Protein AF-A0A377J3J5-F1 (afdb_monomer_lite)

Foldseek 3Di:
DPDFFWEWEWEFELFKIWIWIATNNDTDDIDMDGHDHQADPPPLHGPVVVVVVVVVVVVVVVLLVVLLLVLLVLLCVVQVHDSQQCDDDVPDDRVLPDADPVRHDDDLLVLLVVLLVAADHSSSLSSVLSVCLNVLFDDDQFFFDDPDPVVVLLVVLQVVVVVVCVVVVPQALSRVLCVPFNQAFDDDDPVDDDDDDRDGHDSDDDVPDNNSGHHNVRSLSSLVSSVVSNVVNVDDDDPVSSVVSSCSSSDDDHDDWCQVVFDAAQQDPPFGFFFCLAPLNVLLVLLQLLVVQVVVQCVVVVDDDFLVLSVVSSVVCLVVQWDWQVNVCVSVVDDLVGDTDDPQFDCVVPDVVSGRHISGHSPQSVLLCVLCPPLVVVDDSVVRSVLSVLLQGRRTLVVQLVVVVVVCVVVVSPDDSSSSNSSSNRHGHGGDNHGPVRSQQQVCQQSQPQWGQAPVDRTDGCADPVRGGGRDHRVVSCVRNVRDGPPQPPPDDLADDQCCSRCVPPPQVSVNVSVVVVRVVVRVCCVPVNDGPYYHYHYDPCSPDRPVRVVVVVVVVVVVVVLLVVQCVVCVVLVHDSDPLSSVQSVVCVVVVQADPPPRDGNDSPDDPPDDDDDDDPRHDDNDDDD

Sequence (627 aa):
MQTNIKIYSFDIGVASIGWAVIEDNALKDMGVRIFTKAENPKTGESLALPRRAARGVRRRLARRSGRLNTIKQLLCKEFKLELQDYLSSDGKLPKAYISSKAAPLPSPYQLRTKALDQKVDSSELARIVLHIAKHRGYGNKHAKESKDTESGKVKKAIEENRLILQSKGYRSVGEYLCKEYFQQARELDPTKQSAVSLEFKNVRNTTDNYEHCVSQDMLQDELALIFSKQRDYGFAISKEFEDSLIKKIFEQRPLKSFADKVGECQFIAGEKRAPKDSVSAIEFVALSRIINTLANLSKKSGEIYDKAMILTILRYVLEKGEMSYRALREMINLDEKIQFVDSRLDYSKGLKEAEKVKFVEFAHLKAFKKALGESFASLEREHIDKIASQIAVIKDVVELHKELESYSAKEQLHLTSDQIQALSNLNFSKHISLSFKALSQILPFMRGEREARSSDVGYCIGIDESGESQCLRYDESVEKSGLKATGKKASKGDILPPFEEFEPYLANPVVKRALAEYRKVLNALLKQYGRPHKIHIEYAREAKLNATERQKYEKEQRENYTANQNARKQCESLGLEPSSTNLLKLKLWEEQGEFCAYSGEKITPTHPPKRPHRLADRSYLPLLTQL

Structure (mmCIF, N/CA/C/O backbone):
data_AF-A0A377J3J5-F1
#
_entry.id   AF-A0A377J3J5-F1
#
loop_
_atom_site.group_PDB
_atom_site.id
_atom_site.type_symbol
_atom_site.label_atom_id
_atom_site.label_alt_id
_atom_site.label_comp_id
_atom_site.label_asym_id
_atom_site.label_entity_id
_atom_site.label_seq_id
_atom_site.pdbx_PDB_ins_code
_atom_site.Cartn_x
_atom_site.Cartn_y
_atom_site.Cartn_z
_atom_site.occupancy
_atom_site.B_iso_or_equiv
_atom_site.auth_seq_id
_atom_site.auth_comp_id
_atom_site.auth_asym_id
_atom_site.auth_atom_id
_atom_site.pdbx_PDB_model_num
ATOM 1 N N . MET A 1 1 ? 36.216 -35.887 -33.920 1.00 45.72 1 MET A N 1
ATOM 2 C CA . MET A 1 1 ? 34.953 -36.372 -33.325 1.00 45.72 1 MET A CA 1
ATOM 3 C C . MET A 1 1 ? 33.954 -35.230 -33.376 1.00 45.72 1 MET A C 1
ATOM 5 O O . MET A 1 1 ? 34.207 -34.213 -32.743 1.00 45.72 1 MET A O 1
ATOM 9 N N . GLN A 1 2 ? 32.889 -35.341 -34.175 1.00 51.47 2 GLN A N 1
ATOM 10 C CA . GLN A 1 2 ? 31.745 -34.433 -34.046 1.00 51.47 2 GLN A CA 1
ATOM 11 C C . GLN A 1 2 ? 31.151 -34.671 -32.657 1.00 51.47 2 GLN A C 1
ATOM 13 O O . GLN A 1 2 ? 30.801 -35.796 -32.315 1.00 51.47 2 GLN A O 1
ATOM 18 N N . THR A 1 3 ? 31.149 -33.645 -31.814 1.00 57.62 3 THR A N 1
ATOM 19 C CA . THR A 1 3 ? 30.456 -33.702 -30.532 1.00 57.62 3 THR A CA 1
ATOM 20 C C . THR A 1 3 ? 28.962 -33.710 -30.818 1.00 57.62 3 THR A C 1
ATOM 22 O O . THR A 1 3 ? 28.445 -32.763 -31.408 1.00 57.62 3 THR A O 1
ATOM 25 N N . ASN A 1 4 ? 28.278 -34.781 -30.420 1.00 79.06 4 ASN A N 1
ATOM 26 C CA . ASN A 1 4 ? 26.837 -34.894 -30.597 1.00 79.06 4 ASN A CA 1
ATOM 27 C C . ASN A 1 4 ? 26.125 -33.845 -29.732 1.00 79.06 4 ASN A C 1
ATOM 29 O O . ASN A 1 4 ? 26.057 -33.961 -28.504 1.00 79.06 4 ASN A O 1
ATOM 33 N N . ILE A 1 5 ? 25.653 -32.760 -30.355 1.00 89.50 5 ILE A N 1
ATOM 34 C CA . ILE A 1 5 ? 25.028 -31.642 -29.643 1.00 89.50 5 ILE A CA 1
ATOM 35 C C . ILE A 1 5 ? 23.590 -32.024 -29.301 1.00 89.50 5 ILE A C 1
ATOM 37 O O . ILE A 1 5 ? 22.756 -32.244 -30.176 1.00 89.50 5 ILE A O 1
ATOM 41 N N . LYS A 1 6 ? 23.296 -32.008 -28.001 1.00 93.88 6 LYS A N 1
ATOM 42 C CA . LYS A 1 6 ? 21.964 -32.236 -27.426 1.00 93.88 6 LYS A CA 1
ATOM 43 C C . LYS A 1 6 ? 21.332 -30.925 -26.971 1.00 93.88 6 LYS A C 1
ATOM 45 O O . LYS A 1 6 ? 21.921 -30.215 -26.151 1.00 93.88 6 LYS A O 1
ATOM 50 N N . ILE A 1 7 ? 20.142 -30.619 -27.471 1.00 96.00 7 ILE A N 1
ATOM 51 C CA . ILE A 1 7 ? 19.405 -29.380 -27.206 1.00 96.00 7 ILE A CA 1
ATOM 52 C C . ILE A 1 7 ? 18.013 -29.726 -26.687 1.00 96.00 7 ILE A C 1
ATOM 54 O O . ILE A 1 7 ? 17.291 -30.496 -27.318 1.00 96.00 7 ILE A O 1
ATOM 58 N N . TYR A 1 8 ? 17.618 -29.123 -25.566 1.00 97.00 8 TYR A N 1
ATOM 59 C CA . TYR A 1 8 ? 16.223 -29.132 -25.114 1.00 97.00 8 TYR A CA 1
ATOM 60 C C . TYR A 1 8 ? 15.588 -27.786 -25.432 1.00 97.00 8 TYR A C 1
ATOM 62 O O . TYR A 1 8 ? 16.119 -26.750 -25.041 1.00 97.00 8 TYR A O 1
ATOM 70 N N . SER A 1 9 ? 14.464 -27.794 -26.137 1.00 96.50 9 SER A N 1
ATOM 71 C CA . SER A 1 9 ? 13.710 -26.583 -26.468 1.00 96.50 9 SER A CA 1
ATOM 72 C C . SER A 1 9 ? 12.382 -26.587 -25.729 1.00 96.50 9 SER A C 1
ATOM 74 O O . SER A 1 9 ? 11.736 -27.630 -25.658 1.00 96.50 9 SER A O 1
ATOM 76 N N . PHE A 1 10 ? 11.980 -25.441 -25.186 1.00 96.94 10 PHE A N 1
ATOM 77 C CA . PHE A 1 10 ? 10.740 -25.278 -24.435 1.00 96.94 10 PHE A CA 1
ATOM 78 C C . PHE A 1 10 ? 9.968 -24.052 -24.914 1.00 96.94 10 PHE A C 1
ATOM 80 O O . PHE A 1 10 ? 10.541 -22.968 -24.975 1.00 96.94 10 PHE A O 1
ATOM 87 N N . ASP A 1 11 ? 8.671 -24.217 -25.158 1.00 94.88 11 ASP A N 1
ATOM 88 C CA . ASP A 1 11 ? 7.708 -23.125 -25.315 1.00 94.88 11 ASP A CA 1
ATOM 89 C C . ASP A 1 11 ? 6.813 -23.079 -24.073 1.00 94.88 11 ASP A C 1
ATOM 91 O O . ASP A 1 11 ? 6.008 -23.981 -23.836 1.00 94.88 11 ASP A O 1
ATOM 95 N N . ILE A 1 12 ? 7.008 -22.068 -23.226 1.00 92.69 12 ILE A N 1
ATOM 96 C CA . ILE A 1 12 ? 6.360 -21.955 -21.919 1.00 92.69 12 ILE A CA 1
ATOM 97 C C . ILE A 1 12 ? 5.211 -20.945 -21.997 1.00 92.69 12 ILE A C 1
ATOM 99 O O . ILE A 1 12 ? 5.410 -19.726 -21.965 1.00 92.69 12 ILE A O 1
ATOM 103 N N . GLY A 1 13 ? 3.989 -21.470 -22.005 1.00 88.50 13 GLY A N 1
ATOM 104 C CA . GLY A 1 13 ? 2.746 -20.714 -21.921 1.00 88.50 13 GLY A CA 1
ATOM 105 C C . GLY A 1 13 ? 2.169 -20.608 -20.503 1.00 88.50 13 GLY A C 1
ATOM 106 O O . GLY A 1 13 ? 2.698 -21.125 -19.517 1.00 88.50 13 GLY A O 1
ATOM 107 N N . VAL A 1 14 ? 1.011 -19.947 -20.393 1.00 84.81 14 VAL A N 1
ATOM 108 C CA . VAL A 1 14 ? 0.271 -19.786 -19.121 1.00 84.81 14 VAL A CA 1
ATOM 109 C C . VAL A 1 14 ? -0.435 -21.061 -18.637 1.00 84.81 14 VAL A C 1
ATOM 111 O O . VAL A 1 14 ? -0.816 -21.133 -17.466 1.00 84.81 14 VAL A O 1
ATOM 114 N N . ALA A 1 15 ? -0.652 -22.028 -19.533 1.00 89.56 15 ALA A N 1
ATOM 115 C CA . ALA A 1 15 ? -1.396 -23.271 -19.285 1.00 89.56 15 ALA A CA 1
ATOM 116 C C . ALA A 1 15 ? -0.825 -24.495 -20.035 1.00 89.56 15 ALA A C 1
ATOM 118 O O . ALA A 1 15 ? -1.369 -25.596 -19.939 1.00 89.56 15 ALA A O 1
ATOM 119 N N . SER A 1 16 ? 0.261 -24.318 -20.783 1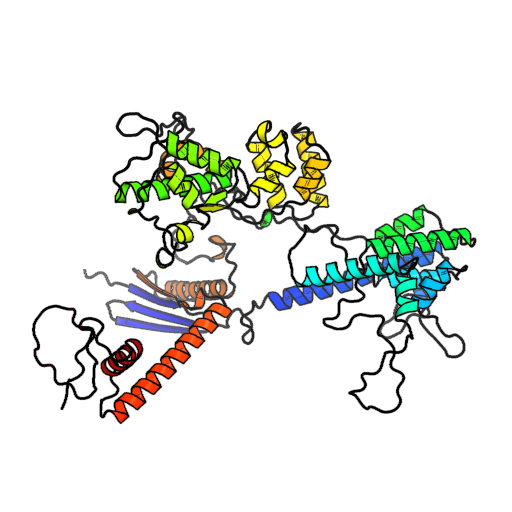.00 93.12 16 SER A N 1
ATOM 120 C CA . SER A 1 16 ? 0.903 -25.364 -21.574 1.00 93.12 16 SER A CA 1
ATOM 121 C C . SER A 1 16 ? 2.411 -25.152 -21.603 1.00 93.12 16 SER A C 1
ATOM 123 O O . SER A 1 16 ? 2.877 -24.017 -21.539 1.00 93.12 16 SER A O 1
ATOM 125 N N . ILE A 1 17 ? 3.168 -26.243 -21.687 1.00 95.88 17 ILE A N 1
ATOM 126 C CA . ILE A 1 17 ? 4.598 -26.229 -21.995 1.00 95.88 17 ILE A CA 1
ATOM 127 C C . ILE A 1 17 ? 4.838 -27.204 -23.140 1.00 95.88 17 ILE A C 1
ATOM 129 O O . ILE A 1 17 ? 4.733 -28.416 -22.933 1.00 95.88 17 ILE A O 1
ATOM 133 N N . GLY A 1 18 ? 5.142 -26.686 -24.325 1.00 96.81 18 GLY A N 1
ATOM 134 C CA . GLY A 1 18 ? 5.706 -27.486 -25.407 1.00 96.81 18 GLY A CA 1
ATOM 135 C C . GLY A 1 18 ? 7.170 -27.786 -25.107 1.00 96.81 18 GLY A C 1
ATOM 136 O O . GLY A 1 18 ? 7.881 -26.926 -24.587 1.00 96.81 18 GLY A O 1
ATOM 137 N N . TRP A 1 19 ? 7.629 -29.000 -25.391 1.00 97.94 19 TRP A N 1
ATOM 138 C CA . TRP A 1 19 ? 9.037 -29.362 -25.266 1.00 97.94 19 TRP A CA 1
ATOM 139 C C . TRP A 1 19 ? 9.478 -30.255 -26.422 1.00 97.94 19 TRP A C 1
ATOM 141 O O . TRP A 1 19 ? 8.692 -31.047 -26.938 1.00 97.94 19 TRP A O 1
ATOM 151 N N . ALA A 1 20 ? 10.743 -30.129 -26.812 1.00 97.75 20 ALA A N 1
ATOM 152 C CA . ALA A 1 20 ? 11.371 -30.977 -27.817 1.00 97.75 20 ALA A CA 1
ATOM 153 C C . ALA A 1 20 ? 12.822 -31.280 -27.436 1.00 97.75 20 ALA A C 1
ATOM 155 O O . ALA A 1 20 ? 13.545 -30.410 -26.941 1.00 97.75 20 ALA A O 1
ATOM 156 N N . VAL A 1 21 ? 13.246 -32.513 -27.697 1.00 97.12 21 VAL A N 1
ATOM 157 C CA . VAL A 1 21 ? 14.628 -32.970 -27.565 1.00 97.12 21 VAL A CA 1
ATOM 158 C C . VAL A 1 21 ? 15.205 -33.148 -28.960 1.00 97.12 21 VAL A C 1
ATOM 160 O O . VAL A 1 21 ? 14.682 -33.918 -29.763 1.00 97.12 21 VAL A O 1
ATOM 163 N N . ILE A 1 22 ? 16.291 -32.435 -29.241 1.00 95.38 22 ILE A N 1
ATOM 164 C CA . ILE A 1 22 ? 17.016 -32.501 -30.508 1.00 95.38 22 ILE A CA 1
ATOM 165 C C . ILE A 1 22 ? 18.430 -32.985 -30.207 1.00 95.38 22 ILE A C 1
ATOM 167 O O . ILE A 1 22 ? 19.102 -32.445 -29.327 1.00 95.38 22 ILE A O 1
ATOM 171 N N . GLU A 1 23 ? 18.887 -33.994 -30.932 1.00 94.06 23 GLU A N 1
ATOM 172 C CA . GLU A 1 23 ? 20.248 -34.516 -30.848 1.00 94.06 23 GLU A CA 1
ATOM 173 C C . GLU A 1 23 ? 20.735 -34.778 -32.271 1.00 94.06 23 GLU A C 1
ATOM 175 O O . GLU A 1 23 ? 20.031 -35.404 -33.063 1.00 94.06 23 GLU A O 1
ATOM 180 N N . ASP A 1 24 ? 21.903 -34.233 -32.611 1.00 88.50 24 ASP A N 1
ATOM 181 C CA . ASP A 1 24 ? 22.515 -34.333 -33.946 1.00 88.50 24 ASP A CA 1
ATOM 182 C C . ASP A 1 24 ? 21.646 -33.759 -35.069 1.00 88.50 24 ASP A C 1
ATOM 184 O O . ASP A 1 24 ? 21.522 -34.328 -36.150 1.00 88.50 24 ASP A O 1
ATOM 188 N N . ASN A 1 25 ? 21.007 -32.616 -34.792 1.00 86.69 25 ASN A N 1
ATOM 189 C CA . ASN A 1 25 ? 20.022 -31.966 -35.668 1.00 86.69 25 ASN A CA 1
ATOM 190 C C . ASN A 1 25 ? 18.812 -32.849 -36.028 1.00 86.69 25 ASN A C 1
ATOM 192 O O . ASN A 1 25 ? 18.010 -32.467 -36.879 1.00 86.69 25 ASN A O 1
ATOM 196 N N . ALA A 1 26 ? 18.637 -33.988 -35.354 1.00 92.25 26 ALA A N 1
ATOM 197 C CA . ALA A 1 26 ? 17.473 -34.843 -35.480 1.00 92.25 26 ALA A CA 1
ATOM 198 C C . ALA A 1 26 ? 16.564 -34.678 -34.260 1.00 92.25 26 ALA A C 1
ATOM 200 O O . ALA A 1 26 ? 17.002 -34.671 -33.106 1.00 92.25 26 ALA A O 1
ATOM 201 N N . LEU A 1 27 ? 15.269 -34.563 -34.526 1.00 95.25 27 LEU A N 1
ATOM 202 C CA . LEU A 1 27 ? 14.235 -34.609 -33.505 1.00 95.25 27 LEU A CA 1
ATOM 203 C C . LEU A 1 27 ? 14.212 -36.009 -32.872 1.00 95.25 27 LEU A C 1
ATOM 205 O O . LEU A 1 27 ? 13.983 -36.996 -33.567 1.00 95.25 27 LEU A O 1
ATOM 209 N N . LYS A 1 28 ? 14.449 -36.091 -31.561 1.00 95.69 28 LYS A N 1
ATOM 210 C CA . LYS A 1 28 ? 14.421 -37.352 -30.804 1.00 95.69 28 LYS A CA 1
ATOM 211 C C . LYS A 1 28 ? 13.084 -37.596 -30.127 1.00 95.69 28 LYS A C 1
ATOM 213 O O . LYS A 1 28 ? 12.608 -38.723 -30.137 1.00 95.69 28 LYS A O 1
ATOM 218 N N . ASP A 1 29 ? 12.511 -36.558 -29.528 1.00 97.25 29 ASP A N 1
ATOM 219 C CA . ASP A 1 29 ? 11.200 -36.632 -28.890 1.00 97.25 29 ASP A CA 1
ATOM 220 C C . ASP A 1 29 ? 10.578 -35.237 -28.762 1.00 97.25 29 ASP A C 1
ATOM 222 O O . ASP A 1 29 ? 11.283 -34.222 -28.795 1.00 97.25 29 ASP A O 1
ATOM 226 N N . MET A 1 30 ? 9.260 -35.182 -28.610 1.00 96.94 30 MET A N 1
ATOM 227 C CA . MET A 1 30 ? 8.517 -33.968 -28.306 1.00 96.94 30 MET A CA 1
ATOM 228 C C . MET A 1 30 ? 7.260 -34.270 -27.501 1.00 96.94 30 MET A C 1
ATOM 230 O O . MET A 1 30 ? 6.674 -35.346 -27.577 1.00 96.94 30 MET A O 1
ATOM 234 N N . GLY A 1 31 ? 6.767 -33.260 -26.800 1.00 97.25 31 GLY A N 1
ATOM 235 C CA . GLY A 1 31 ? 5.482 -33.365 -26.137 1.00 97.25 31 GLY A CA 1
ATOM 236 C C . GLY A 1 31 ? 4.951 -32.027 -25.672 1.00 97.25 31 GLY A C 1
ATOM 237 O O . GLY A 1 31 ? 5.599 -30.986 -25.774 1.00 97.25 31 GLY A O 1
ATOM 238 N N . VAL A 1 32 ? 3.740 -32.069 -25.123 1.00 97.12 32 VAL A N 1
ATOM 239 C CA . VAL A 1 32 ? 3.095 -30.900 -24.530 1.00 97.12 32 VAL A CA 1
ATOM 240 C C . VAL A 1 32 ? 2.583 -31.260 -23.146 1.00 97.12 32 VAL A C 1
ATOM 242 O O . VAL A 1 32 ? 1.800 -32.191 -22.963 1.00 97.12 32 VAL A O 1
ATOM 245 N N . ARG A 1 33 ? 3.008 -30.494 -22.144 1.00 96.50 33 ARG A N 1
ATOM 246 C CA . ARG A 1 33 ? 2.483 -30.567 -20.783 1.00 96.50 33 ARG A CA 1
ATOM 247 C C . ARG A 1 33 ? 1.382 -29.530 -20.610 1.00 96.50 33 ARG A C 1
ATOM 249 O O . ARG A 1 33 ? 1.677 -28.345 -20.527 1.00 96.50 33 ARG A O 1
ATOM 256 N N . ILE A 1 34 ? 0.132 -29.971 -20.493 1.00 95.50 34 ILE A N 1
ATOM 257 C CA . ILE A 1 34 ? -1.023 -29.101 -20.220 1.00 95.50 34 ILE A CA 1
ATOM 258 C C . ILE A 1 34 ? -1.303 -29.064 -18.712 1.00 95.50 34 ILE A C 1
ATOM 260 O O . ILE A 1 34 ? -1.238 -30.088 -18.028 1.00 95.50 34 ILE A O 1
ATOM 264 N N . PHE A 1 35 ? -1.618 -27.883 -18.180 1.00 92.62 35 PHE A N 1
ATOM 265 C CA . PHE A 1 35 ? -1.968 -27.680 -16.776 1.00 92.62 35 PHE A CA 1
ATOM 266 C C . PHE A 1 35 ? -3.014 -26.576 -16.611 1.00 92.62 35 PHE A C 1
ATOM 268 O O . PHE A 1 35 ? -3.176 -25.688 -17.442 1.00 92.62 35 PHE A O 1
ATOM 275 N N . THR A 1 36 ? -3.743 -26.608 -15.497 1.00 87.50 36 THR A N 1
ATOM 276 C CA . THR A 1 36 ? -4.766 -25.595 -15.224 1.00 87.50 36 THR A CA 1
ATOM 277 C C . THR A 1 36 ? -4.127 -24.239 -14.944 1.00 87.50 36 THR A C 1
ATOM 279 O O . THR A 1 36 ? -3.143 -24.143 -14.208 1.00 87.50 36 THR A O 1
ATOM 282 N N . LYS A 1 37 ? -4.713 -23.160 -15.463 1.00 82.94 37 LYS A N 1
ATOM 283 C CA . LYS A 1 37 ? -4.272 -21.789 -15.173 1.00 82.94 37 LYS A CA 1
ATOM 284 C C . LYS A 1 37 ? -4.499 -21.452 -13.692 1.00 82.94 37 LYS A C 1
ATOM 286 O O . LYS A 1 37 ? -5.483 -21.878 -13.089 1.00 82.94 37 LYS A O 1
ATOM 291 N N . ALA A 1 38 ? -3.588 -20.702 -13.074 1.00 83.06 38 ALA A N 1
ATOM 292 C CA . ALA A 1 38 ? -3.647 -20.382 -11.641 1.00 83.06 38 ALA A CA 1
ATOM 293 C C . ALA A 1 38 ? -4.490 -19.129 -11.314 1.00 83.06 38 ALA A C 1
ATOM 295 O O . ALA A 1 38 ? -4.161 -18.368 -10.400 1.00 83.06 38 ALA A O 1
ATOM 296 N N . GLU A 1 39 ? -5.578 -18.916 -12.049 1.00 82.06 39 GLU A N 1
ATOM 297 C CA . GLU A 1 39 ? -6.480 -17.766 -11.924 1.00 82.06 39 GLU A CA 1
ATOM 298 C C . GLU A 1 39 ? -7.935 -18.189 -12.169 1.00 82.06 39 GLU A C 1
ATOM 300 O O . GLU A 1 39 ? -8.197 -19.282 -12.672 1.00 82.06 39 GLU A O 1
ATOM 305 N N . ASN A 1 40 ? -8.883 -17.339 -11.783 1.00 78.44 40 ASN A N 1
ATOM 306 C CA . ASN A 1 40 ? -10.296 -17.534 -12.068 1.00 78.44 40 ASN A CA 1
ATOM 307 C C . ASN A 1 40 ? -10.531 -17.419 -13.588 1.00 78.44 40 ASN A C 1
ATOM 309 O O . ASN A 1 40 ? -10.256 -16.354 -14.139 1.00 78.44 40 ASN A O 1
ATOM 313 N N . PRO A 1 41 ? -11.082 -18.448 -14.259 1.00 73.00 41 PRO A N 1
ATOM 314 C CA . PRO A 1 41 ? -11.289 -18.425 -15.708 1.00 73.00 41 PRO A CA 1
ATOM 315 C C . PRO A 1 41 ? -12.192 -17.291 -16.208 1.00 73.00 41 PRO A C 1
ATOM 317 O O . PRO A 1 41 ? -12.037 -16.857 -17.341 1.00 73.00 41 PRO A O 1
ATOM 320 N N . LYS A 1 42 ? -13.137 -16.814 -15.382 1.00 70.81 42 LYS A N 1
ATOM 321 C CA . LYS A 1 42 ? -14.094 -15.767 -15.778 1.00 70.81 42 LYS A CA 1
ATOM 322 C C . LYS A 1 42 ? -13.568 -14.355 -15.535 1.00 70.81 42 LYS A C 1
ATOM 324 O O . LYS A 1 42 ? -13.835 -13.465 -16.328 1.00 70.81 42 LYS A O 1
ATOM 329 N N . THR A 1 43 ? -12.873 -14.141 -14.416 1.00 72.69 43 THR A N 1
ATOM 330 C CA . THR A 1 43 ? -12.480 -12.791 -13.970 1.00 72.69 43 THR A CA 1
ATOM 331 C C . THR A 1 43 ? -10.986 -12.510 -14.107 1.00 72.69 43 THR A C 1
ATOM 333 O O . THR A 1 43 ? -10.566 -11.370 -13.948 1.00 72.69 43 THR A O 1
ATOM 336 N N . GLY A 1 44 ? -10.156 -13.529 -14.357 1.00 72.00 44 GLY A N 1
ATOM 337 C CA . GLY A 1 44 ? -8.694 -13.406 -14.388 1.00 72.00 44 GLY A CA 1
ATOM 338 C C . GLY A 1 44 ? -8.057 -13.132 -13.018 1.00 72.00 44 GLY A C 1
ATOM 339 O O . GLY A 1 44 ? -6.843 -12.960 -12.920 1.00 72.00 44 GLY A O 1
ATOM 340 N N . GLU A 1 45 ? -8.850 -13.096 -11.943 1.00 77.00 45 GLU A N 1
ATOM 341 C CA . GLU A 1 45 ? -8.368 -12.831 -10.588 1.00 77.00 45 GLU A CA 1
ATOM 342 C C . GLU A 1 45 ? -7.653 -14.043 -9.976 1.00 77.00 45 GLU A C 1
ATOM 344 O O . GLU A 1 45 ? -7.904 -15.199 -10.316 1.00 77.00 45 GLU A O 1
ATOM 349 N N . SER A 1 46 ? -6.788 -13.803 -8.988 1.00 78.62 46 SER A N 1
ATOM 350 C CA . SER A 1 46 ? -6.116 -14.887 -8.264 1.00 78.62 46 SER A CA 1
ATOM 351 C C . SER A 1 46 ? -7.118 -15.828 -7.580 1.00 78.62 46 SER A C 1
ATOM 353 O O . SER A 1 46 ? -7.976 -15.385 -6.817 1.00 78.62 46 SER A O 1
ATOM 355 N N . LEU A 1 47 ? -6.916 -17.145 -7.709 1.00 83.00 47 LEU A N 1
ATOM 356 C CA . LEU A 1 47 ? -7.684 -18.164 -6.969 1.00 83.00 47 LEU A CA 1
ATOM 357 C C . LEU A 1 47 ? -7.592 -17.995 -5.436 1.00 83.00 47 LEU A C 1
ATOM 359 O O . LEU A 1 47 ? -8.439 -18.483 -4.685 1.00 83.00 47 LEU A O 1
ATOM 363 N N . ALA A 1 48 ? -6.574 -17.282 -4.942 1.00 83.44 48 ALA A N 1
ATOM 364 C CA . ALA A 1 48 ? -6.425 -16.976 -3.524 1.00 83.44 48 ALA A CA 1
ATOM 365 C C . ALA A 1 48 ? -7.376 -15.866 -3.034 1.00 83.44 48 ALA A C 1
ATOM 367 O O . ALA A 1 48 ? -7.621 -15.780 -1.825 1.00 83.44 48 ALA A O 1
ATOM 368 N N . LEU A 1 49 ? -7.912 -15.028 -3.930 1.00 82.75 49 LEU A N 1
ATOM 369 C CA . LEU A 1 49 ? -8.752 -13.881 -3.578 1.00 82.75 49 LEU A CA 1
ATOM 370 C C . LEU A 1 49 ? -10.115 -14.308 -2.996 1.00 82.75 49 LEU A C 1
ATOM 372 O O . LEU A 1 49 ? -10.390 -13.905 -1.860 1.00 82.75 49 LEU A O 1
ATOM 376 N N . PRO A 1 50 ? -10.909 -15.203 -3.629 1.00 86.44 50 PRO A N 1
ATOM 377 C CA . PRO A 1 50 ? -12.159 -15.695 -3.037 1.00 86.44 50 PRO A CA 1
ATOM 378 C C . PRO A 1 50 ? -11.934 -16.376 -1.682 1.00 86.44 50 PRO A C 1
ATOM 380 O O . PRO A 1 50 ? -12.652 -16.130 -0.709 1.00 86.44 50 PRO A O 1
ATOM 383 N N . ARG A 1 51 ? -10.861 -17.176 -1.565 1.00 88.06 51 ARG A N 1
ATOM 384 C CA . ARG A 1 51 ? -10.476 -17.825 -0.301 1.00 88.06 51 ARG A CA 1
ATOM 385 C C . ARG A 1 51 ? -10.163 -16.796 0.789 1.00 88.06 51 ARG A C 1
ATOM 387 O O . ARG A 1 51 ? -10.549 -16.994 1.946 1.00 88.06 51 ARG A O 1
ATOM 394 N N . ARG A 1 52 ? -9.452 -15.715 0.448 1.00 87.31 52 ARG A N 1
ATOM 395 C CA . ARG A 1 52 ? -9.125 -14.613 1.366 1.00 87.31 52 ARG A CA 1
ATOM 396 C C . ARG A 1 52 ? -10.388 -13.865 1.798 1.00 87.31 52 ARG A C 1
ATOM 398 O O . ARG A 1 52 ? -10.551 -13.657 3.001 1.00 87.31 52 ARG A O 1
ATOM 405 N N . ALA A 1 53 ? -11.282 -13.535 0.867 1.00 87.62 53 ALA A N 1
ATOM 406 C CA . ALA A 1 53 ? -12.549 -12.857 1.145 1.00 87.62 53 ALA A CA 1
ATOM 407 C C . ALA A 1 53 ? -13.439 -13.687 2.086 1.00 87.62 53 ALA A C 1
ATOM 409 O O . ALA A 1 53 ? -13.806 -13.222 3.169 1.00 87.62 53 ALA A O 1
ATOM 410 N N . ALA A 1 54 ? -13.668 -14.963 1.762 1.00 91.88 54 ALA A N 1
ATOM 411 C CA . ALA A 1 54 ? -14.460 -15.873 2.588 1.00 91.88 54 ALA A CA 1
ATOM 412 C C . ALA A 1 54 ? -13.853 -16.071 3.990 1.00 91.88 54 ALA A C 1
ATOM 414 O O . ALA A 1 54 ? -14.562 -16.069 4.998 1.00 91.88 54 ALA A O 1
ATOM 415 N N . ARG A 1 55 ? -12.518 -16.182 4.091 1.00 93.50 55 ARG A N 1
ATOM 416 C CA . ARG A 1 55 ? -11.813 -16.224 5.385 1.00 93.50 55 ARG A CA 1
ATOM 417 C C . ARG A 1 55 ? -12.030 -14.937 6.186 1.00 93.50 55 ARG A C 1
ATOM 419 O O . ARG A 1 55 ? -12.195 -15.007 7.405 1.00 93.50 55 ARG A O 1
ATOM 426 N N . GLY A 1 56 ? -12.019 -13.782 5.524 1.00 91.25 56 GLY A N 1
ATOM 427 C CA . GLY A 1 56 ? -12.313 -12.484 6.130 1.00 91.25 56 GLY A CA 1
ATOM 428 C C . GLY A 1 56 ? -13.718 -12.432 6.730 1.00 91.25 56 GLY A C 1
ATOM 429 O O . GLY A 1 56 ? -13.867 -12.058 7.895 1.00 91.25 56 GLY A O 1
ATOM 430 N N . VAL A 1 57 ? -14.728 -12.886 5.980 1.00 92.56 57 VAL A N 1
ATOM 431 C CA . VAL A 1 57 ? -16.125 -12.971 6.441 1.00 92.56 57 VAL A CA 1
ATOM 432 C C . VAL A 1 57 ? -16.254 -13.909 7.642 1.00 92.56 57 VAL A C 1
ATOM 434 O O . VAL A 1 57 ? -16.745 -13.482 8.687 1.00 92.56 57 VAL A O 1
ATOM 437 N N . ARG A 1 58 ? -15.726 -15.140 7.560 1.00 95.56 58 ARG A N 1
ATOM 438 C CA . ARG A 1 58 ? -15.772 -16.106 8.676 1.00 95.56 58 ARG A CA 1
ATOM 439 C C . ARG A 1 58 ? -15.154 -15.546 9.953 1.00 95.56 58 ARG A C 1
ATOM 441 O O . ARG A 1 58 ? -15.757 -15.618 11.018 1.00 95.56 58 ARG A O 1
ATOM 448 N N . ARG A 1 59 ? -13.976 -14.919 9.850 1.00 93.88 59 ARG A N 1
ATOM 449 C CA . ARG A 1 59 ? -13.319 -14.272 10.998 1.00 93.88 59 ARG A CA 1
ATOM 450 C C . ARG A 1 59 ? -14.165 -13.139 11.574 1.00 93.88 59 ARG A C 1
ATOM 452 O O . ARG A 1 59 ? -14.238 -13.008 12.791 1.00 93.88 59 ARG A O 1
ATOM 459 N N . ARG A 1 60 ? -14.794 -12.318 10.728 1.00 92.38 60 ARG A N 1
ATOM 460 C CA . ARG A 1 60 ? -15.669 -11.217 11.162 1.00 92.38 60 ARG A CA 1
ATOM 461 C C . ARG A 1 60 ? -16.884 -11.740 11.930 1.00 92.38 60 ARG A C 1
ATOM 463 O O . ARG A 1 60 ? -17.183 -11.207 12.997 1.00 92.38 60 ARG A O 1
ATOM 470 N N . LEU A 1 61 ? -17.536 -12.784 11.418 1.00 93.38 61 LEU A N 1
ATOM 471 C CA . LEU A 1 61 ? -18.689 -13.424 12.054 1.00 93.38 61 LEU A CA 1
ATOM 472 C C . LEU A 1 61 ? -18.307 -14.083 13.383 1.00 93.38 61 LEU A C 1
ATOM 474 O O . LEU A 1 61 ? -18.911 -13.760 14.401 1.00 93.38 61 LEU A O 1
ATOM 478 N N . ALA A 1 62 ? -17.247 -14.897 13.406 1.00 94.50 62 ALA A N 1
ATOM 479 C CA . ALA A 1 62 ? -16.763 -15.547 14.625 1.00 94.50 62 ALA A CA 1
ATOM 480 C C . ALA A 1 62 ? -16.405 -14.527 15.719 1.00 94.50 62 ALA A C 1
ATOM 482 O O . ALA A 1 62 ? -16.808 -14.673 16.868 1.00 94.50 62 ALA A O 1
ATOM 483 N N . ARG A 1 63 ? -15.714 -13.435 15.362 1.00 93.12 63 ARG A N 1
ATOM 484 C CA . ARG A 1 63 ? -15.371 -12.358 16.310 1.00 93.12 63 ARG A CA 1
ATOM 485 C C . ARG A 1 63 ? -16.593 -11.591 16.799 1.00 93.12 63 ARG A C 1
ATOM 487 O O . ARG A 1 63 ? -16.636 -11.213 17.964 1.00 93.12 63 ARG A O 1
ATOM 494 N N . ARG A 1 64 ? -17.571 -11.328 15.924 1.00 93.75 64 ARG A N 1
ATOM 495 C CA . ARG A 1 64 ? -18.842 -10.706 16.322 1.00 93.75 64 ARG A CA 1
ATOM 496 C C . ARG A 1 64 ? -19.583 -11.605 17.309 1.00 93.75 64 ARG A C 1
ATOM 498 O O . ARG A 1 64 ? -20.012 -11.104 18.339 1.00 93.75 64 ARG A O 1
ATOM 505 N N . SER A 1 65 ? -19.681 -12.900 17.015 1.00 93.00 65 SER A N 1
ATOM 506 C CA . SER A 1 65 ? -20.325 -13.884 17.887 1.00 93.00 65 SER A CA 1
ATOM 507 C C . SER A 1 65 ? -19.622 -13.983 19.239 1.00 93.00 65 SER A C 1
ATOM 509 O O . SER A 1 65 ? -20.268 -13.824 20.267 1.00 93.00 65 SER A O 1
ATOM 511 N N . GLY A 1 66 ? -18.295 -14.154 19.244 1.00 93.81 66 GLY A N 1
ATOM 512 C CA . GLY A 1 66 ? -17.504 -14.213 20.474 1.00 93.81 66 GLY A CA 1
ATOM 513 C C . GLY A 1 66 ? -17.675 -12.959 21.330 1.00 93.81 66 GLY A C 1
ATOM 514 O O . GLY A 1 66 ? -17.970 -13.070 22.513 1.00 93.81 66 GLY A O 1
ATOM 515 N N . ARG A 1 67 ? -17.602 -11.766 20.720 1.00 94.69 67 ARG A N 1
ATOM 516 C CA . ARG A 1 67 ? -17.840 -10.498 21.427 1.00 94.69 67 ARG A CA 1
ATOM 517 C C . ARG A 1 67 ? -19.241 -10.433 22.037 1.00 94.69 67 ARG A C 1
ATOM 519 O O . ARG A 1 67 ? -19.365 -10.077 23.201 1.00 94.69 67 ARG A O 1
ATOM 526 N N . LEU A 1 68 ? -20.284 -10.762 21.270 1.00 95.06 68 LEU A N 1
ATOM 527 C CA . LEU A 1 68 ? -21.660 -10.741 21.773 1.00 95.06 68 LEU A CA 1
ATOM 528 C C . LEU A 1 68 ? -21.863 -11.738 22.916 1.00 95.06 68 LEU A C 1
ATOM 530 O O . LEU A 1 68 ? -22.534 -11.397 23.878 1.00 95.06 68 LEU A O 1
ATOM 534 N N . ASN A 1 69 ? -21.260 -12.925 22.851 1.00 94.50 69 ASN A N 1
ATOM 535 C CA . ASN A 1 69 ? -21.347 -13.910 23.929 1.00 94.50 69 ASN A CA 1
ATOM 536 C C . ASN A 1 69 ? -20.644 -13.432 25.205 1.00 94.50 69 ASN A C 1
ATOM 538 O O . ASN A 1 69 ? -21.224 -13.544 26.280 1.00 94.50 69 ASN A O 1
ATOM 542 N N . THR A 1 70 ? -19.458 -12.823 25.095 1.00 95.31 70 THR A N 1
ATOM 543 C CA . THR A 1 70 ? -18.794 -12.196 26.249 1.00 95.31 70 THR A CA 1
ATOM 544 C C . THR A 1 70 ? -19.658 -11.091 26.857 1.00 95.31 70 THR A C 1
ATOM 546 O O . THR A 1 70 ? -19.807 -11.024 28.069 1.00 95.31 70 THR A O 1
ATOM 549 N N . ILE A 1 71 ? -20.274 -10.246 26.027 1.00 96.56 71 ILE A N 1
ATOM 550 C CA . ILE A 1 71 ? -21.148 -9.169 26.510 1.00 96.56 71 ILE A CA 1
ATOM 551 C C . ILE A 1 71 ? -22.402 -9.728 27.187 1.00 96.56 71 ILE A C 1
ATOM 553 O O . ILE A 1 71 ? -22.780 -9.229 28.238 1.00 96.56 71 ILE A O 1
ATOM 557 N N . LYS A 1 72 ? -23.020 -10.783 26.640 1.00 95.69 72 LYS A N 1
ATOM 558 C CA . LYS A 1 72 ? -24.146 -11.470 27.293 1.00 95.69 72 LYS A CA 1
ATOM 559 C C . LYS A 1 72 ? -23.757 -11.960 28.685 1.00 95.69 72 LYS A C 1
ATOM 561 O O . LYS A 1 72 ? -24.499 -11.710 29.620 1.00 95.69 72 LYS A O 1
ATOM 566 N N . GLN A 1 73 ? -22.593 -12.596 28.832 1.00 95.25 73 GLN A N 1
ATOM 567 C CA . GLN A 1 73 ? -22.095 -13.058 30.134 1.00 95.25 73 GLN A CA 1
ATOM 568 C C . GLN A 1 73 ? -21.912 -11.902 31.126 1.00 95.25 73 GLN A C 1
ATOM 570 O O . GLN A 1 73 ? -22.361 -12.010 32.263 1.00 95.25 73 GLN A O 1
ATOM 575 N N . LEU A 1 74 ? -21.305 -10.793 30.686 1.00 95.44 74 LEU A N 1
ATOM 576 C CA . LEU A 1 74 ? -21.122 -9.597 31.516 1.00 95.44 74 LEU A CA 1
ATOM 577 C C . LEU A 1 74 ? -22.467 -9.012 31.969 1.00 95.44 74 LEU A C 1
ATOM 579 O O . LEU A 1 74 ? -22.662 -8.790 33.158 1.00 95.44 74 LEU A O 1
ATOM 583 N N . LEU A 1 75 ? -23.407 -8.826 31.037 1.00 95.56 75 LEU A N 1
ATOM 584 C CA . LEU A 1 75 ? -24.735 -8.280 31.329 1.00 95.56 75 LEU A CA 1
ATOM 585 C C . LEU A 1 75 ? -25.552 -9.197 32.239 1.00 95.56 75 LEU A C 1
ATOM 587 O O . LEU A 1 75 ? -26.188 -8.718 33.166 1.00 95.56 75 LEU A O 1
ATOM 591 N N . CYS A 1 76 ? -25.532 -10.508 31.993 1.00 94.62 76 CYS A N 1
ATOM 592 C CA . CYS A 1 76 ? -26.291 -11.465 32.793 1.00 94.62 76 CYS A CA 1
ATOM 593 C C . CYS A 1 76 ? -25.794 -11.513 34.238 1.00 94.62 76 CYS A C 1
ATOM 595 O O . CYS A 1 76 ? -26.604 -11.556 35.159 1.00 94.62 76 CYS A O 1
ATOM 597 N N . LYS A 1 77 ? -24.473 -11.429 34.436 1.00 93.19 77 LYS A N 1
ATOM 598 C CA . LYS A 1 77 ? -23.876 -11.354 35.770 1.00 93.19 77 LYS A CA 1
ATOM 599 C C . LYS A 1 77 ? -24.266 -10.065 36.500 1.00 93.19 77 LYS A C 1
ATOM 601 O O . LYS A 1 77 ? -24.698 -10.141 37.643 1.00 93.19 77 LYS A O 1
ATOM 606 N N . GLU A 1 78 ? -24.126 -8.912 35.847 1.00 94.19 78 GLU A N 1
ATOM 607 C CA . GLU A 1 78 ? -24.387 -7.607 36.474 1.00 94.19 78 GLU A CA 1
ATOM 608 C C . GLU A 1 78 ? -25.878 -7.397 36.762 1.00 94.19 78 GLU A C 1
ATOM 610 O O . GLU A 1 78 ? -26.268 -6.978 37.848 1.00 94.19 78 GLU A O 1
ATOM 615 N N . PHE A 1 79 ? -26.735 -7.733 35.799 1.00 93.56 79 PHE A N 1
ATOM 616 C CA . PHE A 1 79 ? -28.171 -7.467 35.873 1.00 93.56 79 PHE A CA 1
ATOM 617 C C . PHE A 1 79 ? -28.985 -8.628 36.453 1.00 93.56 79 PHE A C 1
ATOM 619 O O . PHE A 1 79 ? -30.213 -8.553 36.460 1.00 93.56 79 PHE A O 1
ATOM 626 N N . LYS A 1 80 ? -28.317 -9.690 36.931 1.00 93.00 80 LYS A N 1
ATOM 627 C CA . LYS A 1 80 ? -28.937 -10.908 37.482 1.00 93.00 80 LYS A CA 1
ATOM 628 C C . LYS A 1 80 ? -29.937 -11.548 36.508 1.00 93.00 80 LYS A C 1
ATOM 630 O O . LYS A 1 80 ? -31.060 -11.878 36.875 1.00 93.00 80 LYS A O 1
ATOM 635 N N . LEU A 1 81 ? -29.531 -11.680 35.246 1.00 93.69 81 LEU A N 1
ATOM 636 C CA . LEU A 1 81 ? -30.330 -12.304 34.189 1.00 93.69 81 LEU A CA 1
ATOM 637 C C . LEU A 1 81 ? -29.836 -13.727 33.916 1.00 93.69 81 LEU A C 1
ATOM 639 O O . LEU A 1 81 ? -28.643 -14.013 34.022 1.00 93.69 81 LEU A O 1
ATOM 643 N N . GLU A 1 82 ? -30.736 -14.600 33.476 1.00 93.56 82 GLU A N 1
ATOM 644 C CA . GLU A 1 82 ? -30.390 -15.968 33.096 1.00 93.56 82 GLU A CA 1
ATOM 645 C C . GLU A 1 82 ? -29.684 -16.004 31.736 1.00 93.56 82 GLU A C 1
ATOM 647 O O . GLU A 1 82 ? -30.264 -15.686 30.695 1.00 93.56 82 GLU A O 1
ATOM 652 N N . LEU A 1 83 ? -28.418 -16.434 31.712 1.00 92.12 83 LEU A N 1
ATOM 653 C CA . LEU A 1 83 ? -27.620 -16.466 30.479 1.00 92.12 83 LEU A CA 1
ATOM 654 C C . LEU A 1 83 ? -28.264 -17.335 29.390 1.00 92.12 83 LEU A C 1
ATOM 656 O O . LEU A 1 83 ? -28.201 -16.987 28.208 1.00 92.12 83 LEU A O 1
ATOM 660 N N . GLN A 1 84 ? -28.898 -18.442 29.783 1.00 89.81 84 GLN A N 1
ATOM 661 C CA . GLN A 1 84 ? -29.539 -19.383 28.862 1.00 89.81 84 GLN A CA 1
ATOM 662 C C . GLN A 1 84 ? -30.650 -18.727 28.034 1.00 89.81 84 GLN A C 1
ATOM 664 O O . GLN A 1 84 ? -30.840 -19.092 26.874 1.00 89.81 84 GLN A O 1
ATOM 669 N N . ASP A 1 85 ? -31.311 -17.695 28.563 1.00 91.00 85 ASP A N 1
ATOM 670 C CA . ASP A 1 85 ? -32.378 -16.992 27.850 1.00 91.00 85 ASP A CA 1
ATOM 671 C C . ASP A 1 85 ? -31.855 -16.167 26.667 1.00 91.00 85 ASP A C 1
ATOM 673 O O . ASP A 1 85 ? -32.603 -15.867 25.734 1.00 91.00 85 ASP A O 1
ATOM 677 N N . TYR A 1 86 ? -30.561 -15.836 26.665 1.00 90.38 86 TYR A N 1
ATOM 678 C CA . TYR A 1 86 ? -29.900 -15.056 25.618 1.00 90.38 86 TYR A CA 1
ATOM 679 C C . TYR A 1 86 ? -29.090 -15.915 24.641 1.00 90.38 86 TYR A C 1
ATOM 681 O O . TYR A 1 86 ? -28.605 -15.397 23.623 1.00 90.38 86 TYR A O 1
ATOM 689 N N . LEU A 1 87 ? -28.899 -17.204 24.925 1.00 87.19 87 LEU A N 1
ATOM 690 C CA . LEU A 1 87 ? -28.186 -18.130 24.051 1.00 87.19 87 LEU A CA 1
ATOM 691 C C . LEU A 1 87 ? -29.143 -18.750 23.026 1.00 87.19 87 LEU A C 1
ATOM 693 O O . LEU A 1 87 ? -30.287 -19.081 23.322 1.00 87.19 87 LEU A O 1
ATOM 697 N N . SER A 1 88 ? -28.673 -18.880 21.786 1.00 81.19 88 SER A N 1
ATOM 698 C CA . SER A 1 88 ? -29.406 -19.599 20.741 1.00 81.19 88 SER A CA 1
ATOM 699 C C . SER A 1 88 ? -29.055 -21.080 20.817 1.00 81.19 88 SER A C 1
ATOM 701 O O . SER A 1 88 ? -27.874 -21.414 20.887 1.00 81.19 88 SER A O 1
ATOM 703 N N . SER A 1 89 ? -30.063 -21.946 20.744 1.00 73.06 89 SER A N 1
ATOM 704 C CA . SER A 1 89 ? -29.900 -23.348 20.337 1.00 73.06 89 SER A CA 1
ATOM 705 C C . SER A 1 89 ? -30.147 -23.462 18.830 1.00 73.06 89 SER A C 1
ATOM 707 O O . SER A 1 89 ? -30.794 -22.584 18.253 1.00 73.06 89 SER A O 1
ATOM 709 N N . ASP A 1 90 ? -29.601 -24.492 18.179 1.00 73.88 90 ASP A N 1
ATOM 710 C CA . ASP A 1 90 ? -29.659 -24.645 16.719 1.00 73.88 90 ASP A CA 1
ATOM 711 C C . ASP A 1 90 ? -31.086 -24.456 16.176 1.00 73.88 90 ASP A C 1
ATOM 713 O O . ASP A 1 90 ? -32.014 -25.192 16.507 1.00 73.88 90 ASP A O 1
ATOM 717 N N . GLY A 1 91 ? -31.265 -23.405 15.366 1.00 70.94 91 GLY A N 1
ATOM 718 C CA . GLY A 1 91 ? -32.535 -23.058 14.722 1.00 70.94 91 GLY A CA 1
ATOM 719 C C . GLY A 1 91 ? -33.586 -22.362 15.598 1.00 70.94 91 GLY A C 1
ATOM 720 O O . GLY A 1 91 ? -34.625 -21.975 15.067 1.00 70.94 91 GLY A O 1
ATOM 721 N N . LYS A 1 92 ? -33.349 -22.148 16.902 1.00 80.38 92 LYS A N 1
ATOM 722 C CA . LYS A 1 92 ? -34.319 -21.511 17.813 1.00 80.38 92 LYS A CA 1
ATOM 723 C C . LYS A 1 92 ? -33.900 -20.100 18.230 1.00 80.38 92 LYS A C 1
ATOM 725 O O . LYS A 1 92 ? -32.743 -19.824 18.562 1.00 80.38 92 LYS A O 1
ATOM 730 N N . LEU A 1 93 ? -34.877 -19.194 18.240 1.00 82.44 93 LEU A N 1
ATOM 731 C CA . LEU A 1 93 ? -34.705 -17.843 18.764 1.00 82.44 93 LEU A CA 1
ATOM 732 C C . LEU A 1 93 ? -34.510 -17.914 20.294 1.00 82.44 93 LEU A C 1
ATOM 734 O O . LEU A 1 93 ? -35.251 -18.653 20.945 1.00 82.44 93 LEU A O 1
ATOM 738 N N . PRO A 1 94 ? -33.542 -17.187 20.887 1.00 86.56 94 PRO A N 1
ATOM 739 C CA . PRO A 1 94 ? -33.384 -17.174 22.340 1.00 86.56 94 PRO A CA 1
ATOM 740 C C . PRO A 1 94 ? -34.648 -16.654 23.026 1.00 86.56 94 PRO A C 1
ATOM 742 O O . PRO A 1 94 ? -35.312 -15.762 22.490 1.00 86.56 94 PRO A O 1
ATOM 745 N N . LYS A 1 95 ? -34.948 -17.171 24.223 1.00 86.81 95 LYS A N 1
ATOM 746 C CA . LYS A 1 95 ? -36.153 -16.814 24.992 1.00 86.81 95 LYS A CA 1
ATOM 747 C C . LYS A 1 95 ? -36.296 -15.305 25.197 1.00 86.81 95 LYS A C 1
ATOM 749 O O . LYS A 1 95 ? -37.388 -14.776 25.028 1.00 86.81 95 LYS A O 1
ATOM 754 N N . ALA A 1 96 ? -35.186 -14.604 25.426 1.00 85.38 96 ALA A N 1
ATOM 755 C CA . ALA A 1 96 ? -35.137 -13.150 25.589 1.00 85.38 96 ALA A CA 1
ATOM 756 C C . ALA A 1 96 ? -35.596 -12.344 24.352 1.00 85.38 96 ALA A C 1
ATOM 758 O O . ALA A 1 96 ? -35.747 -11.125 24.430 1.00 85.38 96 ALA A O 1
ATOM 759 N N . TYR A 1 97 ? -35.784 -12.993 23.197 1.00 86.31 97 TYR A N 1
ATOM 760 C CA . TYR A 1 97 ? -36.249 -12.362 21.960 1.00 86.31 97 TYR A CA 1
ATOM 761 C C . TYR A 1 97 ? -37.589 -12.914 21.455 1.00 86.31 97 TYR A C 1
ATOM 763 O O . TYR A 1 97 ? -38.027 -12.517 20.376 1.00 86.31 97 TYR A O 1
ATOM 771 N N . ILE A 1 98 ? -38.247 -13.808 22.199 1.00 84.06 98 ILE A N 1
ATOM 772 C CA . ILE A 1 98 ? -39.580 -14.300 21.839 1.00 84.06 98 ILE A CA 1
ATOM 773 C C . ILE A 1 98 ? -40.593 -13.173 22.073 1.00 84.06 98 ILE A C 1
ATOM 775 O O . ILE A 1 98 ? -40.767 -12.712 23.196 1.00 84.06 98 ILE A O 1
ATOM 779 N N . SER A 1 99 ? -41.254 -12.728 21.003 1.00 83.19 99 SER A N 1
ATOM 780 C CA . SER A 1 99 ? -42.338 -11.738 21.054 1.00 83.19 99 SER A CA 1
ATOM 781 C C . SER A 1 99 ? -43.677 -12.439 20.854 1.00 83.19 99 SER A C 1
ATOM 783 O O . SER A 1 99 ? -43.785 -13.320 20.001 1.00 83.19 99 SER A O 1
ATOM 785 N N . SER A 1 100 ? -44.715 -12.009 21.569 1.00 80.94 100 SER A N 1
ATOM 786 C CA . SER A 1 100 ? -46.097 -12.453 21.339 1.00 80.94 100 SER A CA 1
ATOM 787 C C . SER A 1 100 ? -47.030 -11.249 21.180 1.00 80.94 100 SER A C 1
ATOM 789 O O . SER A 1 100 ? -46.639 -10.122 21.473 1.00 80.94 100 SER A O 1
ATOM 791 N N . LYS A 1 101 ? -48.270 -11.464 20.717 1.00 78.31 101 LYS A N 1
ATOM 792 C CA . LYS A 1 101 ? -49.283 -10.390 20.683 1.00 78.31 101 LYS A CA 1
ATOM 793 C C . LYS A 1 101 ? -49.631 -9.881 22.090 1.00 78.31 101 LYS A C 1
ATOM 795 O O . LYS A 1 101 ? -49.936 -8.707 22.238 1.00 78.31 101 LYS A O 1
ATOM 800 N N . ALA A 1 102 ? -49.563 -10.755 23.097 1.00 73.81 102 ALA A N 1
ATOM 801 C CA . ALA A 1 102 ? -49.836 -10.418 24.495 1.00 73.81 102 ALA A CA 1
ATOM 802 C C . ALA A 1 102 ? -48.652 -9.713 25.186 1.00 73.81 102 ALA A C 1
ATOM 804 O O . ALA A 1 102 ? -48.856 -8.959 26.129 1.00 73.81 102 ALA A O 1
ATOM 805 N N . ALA A 1 103 ? -47.424 -9.943 24.711 1.00 72.81 103 ALA A N 1
ATOM 806 C CA . ALA A 1 103 ? -46.200 -9.321 25.210 1.00 72.81 103 ALA A CA 1
ATOM 807 C C . ALA A 1 103 ? -45.308 -8.904 24.022 1.00 72.81 103 ALA A C 1
ATOM 809 O O . ALA A 1 103 ? -44.369 -9.627 23.655 1.00 72.81 103 ALA A O 1
ATOM 810 N N . PRO A 1 104 ? -45.628 -7.778 23.355 1.00 83.00 104 PRO A N 1
ATOM 811 C CA . PRO A 1 104 ? -44.842 -7.290 22.233 1.00 83.00 104 PRO A CA 1
ATOM 812 C C . PRO A 1 104 ? -43.483 -6.788 22.721 1.00 83.00 104 PRO A C 1
ATOM 814 O O . PRO A 1 104 ? -43.394 -5.997 23.657 1.00 83.00 104 PRO A O 1
ATOM 817 N N . LEU A 1 105 ? -42.408 -7.222 22.065 1.00 86.25 105 LEU A N 1
ATOM 818 C CA . LEU A 1 105 ? -41.066 -6.740 22.372 1.00 86.25 105 LEU A CA 1
ATOM 819 C C . LEU A 1 105 ? -40.822 -5.384 21.690 1.00 86.25 105 LEU A C 1
ATOM 821 O O . LEU A 1 105 ? -40.806 -5.332 20.457 1.00 86.25 105 LEU A O 1
ATOM 825 N N . PRO A 1 106 ? -40.523 -4.305 22.443 1.00 88.75 106 PRO A N 1
ATOM 826 C CA . PRO A 1 106 ? -40.233 -3.008 21.840 1.00 88.75 106 PRO A CA 1
ATOM 827 C C . PRO A 1 106 ? -39.000 -3.071 20.935 1.00 88.75 106 PRO A C 1
ATOM 829 O O . PRO A 1 106 ? -38.075 -3.864 21.172 1.00 88.75 106 PRO A O 1
ATOM 832 N N . SER A 1 107 ? -38.963 -2.228 19.904 1.00 91.94 107 SER A N 1
ATOM 833 C CA . SER A 1 107 ? -37.812 -2.132 19.006 1.00 91.94 107 SER A CA 1
ATOM 834 C C . SER A 1 107 ? -36.579 -1.607 19.753 1.00 91.94 107 SER A C 1
ATOM 836 O O . SER A 1 107 ? -36.702 -0.654 20.524 1.00 91.94 107 SER A O 1
ATOM 838 N N . PRO A 1 108 ? -35.362 -2.129 19.498 1.00 94.44 108 PRO A N 1
ATOM 839 C CA . PRO A 1 108 ? -34.144 -1.575 20.087 1.00 94.44 108 PRO A CA 1
ATOM 840 C C . PRO A 1 108 ? -33.936 -0.080 19.803 1.00 94.44 108 PRO A C 1
ATOM 842 O O . PRO A 1 108 ? -33.310 0.597 20.608 1.00 94.44 108 PRO A O 1
ATOM 845 N N . TYR A 1 109 ? -34.451 0.448 18.686 1.00 94.12 109 TYR A N 1
ATOM 846 C CA . TYR A 1 109 ? -34.380 1.883 18.369 1.00 94.12 109 TYR A CA 1
ATOM 847 C C . TYR A 1 109 ? -35.270 2.724 19.294 1.00 94.12 109 TYR A C 1
ATOM 849 O O . TYR A 1 109 ? -34.827 3.744 19.818 1.00 94.12 109 TYR A O 1
ATOM 857 N N . GLN A 1 110 ? -36.485 2.242 19.571 1.00 95.06 110 GLN A N 1
ATOM 858 C CA . GLN A 1 110 ? -37.390 2.869 20.536 1.00 95.06 110 GLN A CA 1
ATOM 859 C C . GLN A 1 110 ? -36.814 2.789 21.949 1.00 95.06 110 GLN A C 1
ATOM 861 O O . GLN A 1 110 ? -36.779 3.794 22.647 1.00 95.06 110 GLN A O 1
ATOM 866 N N . LEU A 1 111 ? -36.290 1.622 22.348 1.00 96.75 111 LEU A N 1
ATOM 867 C CA . LEU A 1 111 ? -35.689 1.427 23.671 1.00 96.75 111 LEU A CA 1
ATOM 868 C C . LEU A 1 111 ? -34.492 2.349 23.915 1.00 96.75 111 LEU A C 1
ATOM 870 O O . LEU A 1 111 ? -34.384 2.923 24.993 1.00 96.75 111 LEU A O 1
ATOM 874 N N . ARG A 1 112 ? -33.620 2.533 22.914 1.00 97.62 112 ARG A N 1
ATOM 875 C CA . ARG A 1 112 ? -32.483 3.467 22.996 1.00 97.62 112 ARG A CA 1
ATOM 876 C C . ARG A 1 112 ? -32.927 4.902 23.273 1.00 97.62 112 ARG A C 1
ATOM 878 O O . ARG A 1 112 ? -32.246 5.599 24.009 1.00 97.62 112 ARG A O 1
ATOM 885 N N . THR A 1 113 ? -34.067 5.314 22.718 1.00 96.19 113 THR A N 1
ATOM 886 C CA . THR A 1 113 ? -34.645 6.647 22.952 1.00 96.19 113 THR A CA 1
ATOM 887 C C . THR A 1 113 ? -35.326 6.716 24.318 1.00 96.19 113 THR A C 1
ATOM 889 O O . THR A 1 113 ? -34.999 7.583 25.118 1.00 96.19 113 THR A O 1
ATOM 892 N N . LYS A 1 114 ? -36.189 5.739 24.632 1.00 97.00 114 LYS A N 1
ATOM 893 C CA . LYS A 1 114 ? -36.896 5.604 25.919 1.00 97.00 114 LYS A CA 1
ATOM 894 C C . LYS A 1 114 ? -35.936 5.655 27.113 1.00 97.00 114 LYS A C 1
ATOM 896 O O . LYS A 1 114 ? -36.235 6.299 28.111 1.00 97.00 114 LYS A O 1
ATOM 901 N N . ALA A 1 115 ? -34.769 5.022 26.997 1.00 97.44 115 ALA A N 1
ATOM 902 C CA . ALA A 1 115 ? -33.756 4.997 28.051 1.00 97.44 115 ALA A CA 1
ATOM 903 C C . ALA A 1 115 ? -33.103 6.363 28.347 1.00 97.44 115 ALA A C 1
ATOM 905 O O . ALA A 1 115 ? -32.372 6.481 29.330 1.00 97.44 115 ALA A O 1
ATOM 906 N N . LEU A 1 116 ? -33.338 7.391 27.527 1.00 97.69 116 LEU A N 1
ATOM 907 C CA . LEU A 1 116 ? -32.895 8.759 27.809 1.00 97.69 116 LEU A CA 1
ATOM 908 C C . LEU A 1 116 ? -33.916 9.568 28.608 1.00 97.69 116 LEU A C 1
ATOM 910 O O . LEU A 1 116 ? -33.533 10.577 29.193 1.00 97.69 116 LEU A O 1
ATOM 914 N N . ASP A 1 117 ? -35.179 9.141 28.602 1.00 97.12 117 ASP A N 1
ATOM 915 C CA . ASP A 1 117 ? -36.306 9.896 29.156 1.00 97.12 117 ASP A CA 1
ATOM 916 C C . ASP A 1 117 ? -36.863 9.259 30.438 1.00 97.12 117 ASP A C 1
ATOM 918 O O . ASP A 1 117 ? -37.464 9.944 31.263 1.00 97.12 117 ASP A O 1
ATOM 922 N N . GLN A 1 118 ? -36.655 7.952 30.630 1.00 96.50 118 GLN A N 1
ATOM 923 C CA . GLN A 1 118 ? -37.145 7.218 31.795 1.00 96.50 118 GLN A CA 1
ATOM 924 C C . GLN A 1 118 ? -36.292 5.988 32.127 1.00 96.50 118 GLN A C 1
ATOM 926 O O . GLN A 1 118 ? -35.523 5.485 31.301 1.00 96.50 118 GLN A O 1
ATOM 931 N N . LYS A 1 119 ? -36.488 5.447 33.336 1.00 97.50 119 LYS A N 1
ATOM 932 C CA . LYS A 1 119 ? -35.928 4.153 33.743 1.00 97.50 119 LYS A CA 1
ATOM 933 C C . LYS A 1 119 ? -36.432 3.034 32.823 1.00 97.50 119 LYS A C 1
ATOM 935 O O . LYS A 1 119 ? -37.630 2.959 32.539 1.00 97.50 119 LYS A O 1
ATOM 940 N N . VAL A 1 120 ? -35.522 2.171 32.374 1.00 96.25 120 VAL A N 1
ATOM 941 C CA . VAL A 1 120 ? -35.838 0.936 31.637 1.00 96.25 120 VAL A CA 1
ATOM 942 C C . VAL A 1 120 ? -35.520 -0.296 32.478 1.00 96.25 120 VAL A C 1
ATOM 944 O O . VAL A 1 120 ? -34.718 -0.234 33.412 1.00 96.25 120 VAL A O 1
ATOM 947 N N . ASP A 1 121 ? -36.125 -1.427 32.128 1.00 94.31 121 ASP A N 1
ATOM 948 C CA . ASP A 1 121 ? -35.875 -2.687 32.828 1.00 94.31 121 ASP A CA 1
ATOM 949 C C . ASP A 1 121 ? -34.512 -3.288 32.463 1.00 94.31 121 ASP A C 1
ATOM 951 O O . ASP A 1 121 ? -33.962 -3.050 31.385 1.00 94.31 121 ASP A O 1
ATOM 955 N N . SER A 1 122 ? -33.984 -4.157 33.328 1.00 94.62 122 SER A N 1
ATOM 956 C CA . SER A 1 122 ? -32.714 -4.866 33.108 1.00 94.62 122 SER A CA 1
ATOM 957 C C . SER A 1 122 ? -32.648 -5.608 31.769 1.00 94.62 122 SER A C 1
ATOM 959 O O . SER A 1 122 ? -31.620 -5.590 31.087 1.00 94.62 122 SER A O 1
ATOM 961 N N . SER A 1 123 ? -33.748 -6.247 31.362 1.00 93.06 123 SER A N 1
ATOM 962 C CA . SER A 1 123 ? -33.846 -6.954 30.081 1.00 93.06 123 SER A CA 1
ATOM 963 C C . SER A 1 123 ? -33.887 -5.986 28.890 1.00 93.06 123 SER A C 1
ATOM 965 O O . SER A 1 123 ? -33.261 -6.247 27.859 1.00 93.06 123 SER A O 1
ATOM 967 N N . GLU A 1 124 ? -34.557 -4.837 29.026 1.00 94.94 124 GLU A N 1
ATOM 968 C CA . GLU A 1 124 ? -34.588 -3.774 28.017 1.00 94.94 124 GLU A CA 1
ATOM 969 C C . GLU A 1 124 ? -33.197 -3.149 27.837 1.00 94.94 124 GLU A C 1
ATOM 971 O O . GLU A 1 124 ? -32.709 -3.047 26.706 1.00 94.94 124 GLU A O 1
ATOM 976 N N . LEU A 1 125 ? -32.513 -2.819 28.938 1.00 96.00 125 LEU A N 1
ATOM 977 C CA . LEU A 1 125 ? -31.158 -2.269 28.912 1.00 96.00 125 LEU A CA 1
ATOM 978 C C . LEU A 1 125 ? -30.156 -3.264 28.311 1.00 96.00 125 LEU A C 1
ATOM 980 O O . LEU A 1 125 ? -29.342 -2.892 27.462 1.00 96.00 125 LEU A O 1
ATOM 984 N N . ALA A 1 126 ? -30.262 -4.554 28.647 1.00 95.62 126 ALA A N 1
ATOM 985 C CA . ALA A 1 126 ? -29.456 -5.596 28.014 1.00 95.62 126 ALA A CA 1
ATOM 986 C C . ALA A 1 126 ? -29.678 -5.651 26.490 1.00 95.62 126 ALA A C 1
ATOM 988 O O . ALA A 1 126 ? -28.719 -5.779 25.720 1.00 95.62 126 ALA A O 1
ATOM 989 N N . ARG A 1 127 ? -30.925 -5.502 26.017 1.00 95.25 127 ARG A N 1
ATOM 990 C CA . ARG A 1 127 ? -31.244 -5.456 24.578 1.00 95.25 127 ARG A CA 1
ATOM 991 C C . ARG A 1 127 ? -30.645 -4.226 23.892 1.00 95.25 127 ARG A C 1
ATOM 993 O O . ARG A 1 127 ? -30.122 -4.374 22.784 1.00 95.25 127 ARG A O 1
ATOM 1000 N N . ILE A 1 128 ? -30.660 -3.059 24.540 1.00 97.31 128 ILE A N 1
ATOM 1001 C CA . ILE A 1 128 ? -30.010 -1.831 24.050 1.00 97.31 128 ILE A CA 1
ATOM 1002 C C . ILE A 1 128 ? -28.507 -2.062 23.854 1.00 97.31 128 ILE A C 1
ATOM 1004 O O . ILE A 1 128 ? -27.986 -1.878 22.747 1.00 97.31 128 ILE A O 1
ATOM 1008 N N . VAL A 1 129 ? -27.821 -2.543 24.896 1.00 97.62 129 VAL A N 1
ATOM 1009 C CA . VAL A 1 129 ? -26.373 -2.799 24.868 1.00 97.62 129 VAL A CA 1
ATOM 1010 C C . VAL A 1 129 ? -26.021 -3.811 23.776 1.00 97.62 129 VAL A C 1
ATOM 1012 O O . VAL A 1 129 ? -25.111 -3.581 22.976 1.00 97.62 129 VAL A O 1
ATOM 1015 N N . LEU A 1 130 ? -26.750 -4.929 23.691 1.00 96.69 130 LEU A N 1
ATOM 1016 C CA . LEU A 1 130 ? -26.500 -5.969 22.688 1.00 96.69 130 LEU A CA 1
ATOM 1017 C C . LEU A 1 130 ? -26.740 -5.468 21.259 1.00 96.69 130 LEU A C 1
ATOM 1019 O O . LEU A 1 130 ? -26.014 -5.862 20.337 1.00 96.69 130 LEU A O 1
ATOM 1023 N N . HIS A 1 131 ? -27.719 -4.582 21.064 1.00 96.62 131 HIS A N 1
ATOM 1024 C CA . HIS A 1 131 ? -27.971 -3.948 19.776 1.00 96.62 131 HIS A CA 1
ATOM 1025 C C . HIS A 1 131 ? -26.794 -3.058 19.348 1.00 96.62 131 HIS A C 1
ATOM 1027 O O . HIS A 1 131 ? -26.258 -3.251 18.250 1.00 96.62 131 HIS A O 1
ATOM 1033 N N . ILE A 1 132 ? -26.325 -2.164 20.228 1.00 97.50 132 ILE A N 1
ATOM 1034 C CA . ILE A 1 132 ? -25.151 -1.310 19.973 1.00 97.50 132 ILE A CA 1
ATOM 1035 C C . ILE A 1 132 ? -23.902 -2.175 19.746 1.00 97.50 132 ILE A C 1
ATOM 1037 O O . ILE A 1 132 ? -23.177 -1.985 18.773 1.00 97.50 132 ILE A O 1
ATOM 1041 N N . ALA A 1 133 ? -23.691 -3.224 20.542 1.00 96.81 133 ALA A N 1
ATOM 1042 C CA . ALA A 1 133 ? -22.542 -4.117 20.403 1.00 96.81 133 ALA A CA 1
ATOM 1043 C C . ALA A 1 133 ? -22.490 -4.892 19.074 1.00 96.81 133 ALA A C 1
ATOM 1045 O O . ALA A 1 133 ? -21.408 -5.187 18.529 1.00 96.81 133 ALA A O 1
ATOM 1046 N N . LYS A 1 134 ? -23.664 -5.249 18.542 1.00 95.31 134 LYS A N 1
ATOM 1047 C CA . LYS A 1 134 ? -23.820 -5.894 17.233 1.00 95.31 134 LYS A CA 1
ATOM 1048 C C . LYS A 1 134 ? -23.596 -4.892 16.097 1.00 95.31 134 LYS A C 1
ATOM 1050 O O . LYS A 1 134 ? -22.973 -5.258 15.094 1.00 95.31 134 LYS A O 1
ATOM 1055 N N . HIS A 1 135 ? -24.048 -3.651 16.282 1.00 94.88 135 HIS A N 1
ATOM 1056 C CA . HIS A 1 135 ? -24.052 -2.559 15.303 1.00 94.88 135 HIS A CA 1
ATOM 1057 C C . HIS A 1 135 ? -23.150 -1.393 15.715 1.00 94.88 135 HIS A C 1
ATOM 1059 O O . HIS A 1 135 ? -23.519 -0.235 15.586 1.00 94.88 135 HIS A O 1
ATOM 1065 N N . ARG A 1 136 ? -21.938 -1.722 16.164 1.00 93.94 136 ARG A N 1
ATOM 1066 C CA . ARG A 1 136 ? -20.980 -0.802 16.791 1.00 93.94 136 ARG A CA 1
ATOM 1067 C C . ARG A 1 136 ? -20.316 0.223 15.855 1.00 93.94 136 ARG A C 1
ATOM 1069 O O . ARG A 1 136 ? -19.179 0.576 16.106 1.00 93.94 136 ARG A O 1
ATOM 1076 N N . GLY A 1 137 ? -20.943 0.619 14.751 1.00 93.12 137 GLY A N 1
ATOM 1077 C CA . GLY A 1 137 ? -20.422 1.664 13.859 1.00 93.12 137 GLY A CA 1
ATOM 1078 C C . GLY A 1 137 ? -19.095 1.350 13.152 1.00 93.12 137 GLY A C 1
ATOM 1079 O O . GLY A 1 137 ? -18.488 0.277 13.303 1.00 93.12 137 GLY A O 1
ATOM 1080 N N . TYR A 1 138 ? -18.658 2.307 12.337 1.00 92.00 138 TYR A N 1
ATOM 1081 C CA . TYR A 1 138 ? -17.356 2.303 11.676 1.00 92.00 138 TYR A CA 1
ATOM 1082 C C . TYR A 1 138 ? -16.276 2.797 12.641 1.00 92.00 138 TYR A C 1
ATOM 1084 O O . TYR A 1 138 ? -16.458 3.788 13.338 1.00 92.00 138 TYR A O 1
ATOM 1092 N N . GLY A 1 139 ? -15.130 2.122 12.687 1.00 86.56 139 GLY A N 1
ATOM 1093 C CA . GLY A 1 139 ? -14.003 2.595 13.482 1.00 86.56 139 GLY A CA 1
ATOM 1094 C C . GLY A 1 139 ? -12.693 2.210 12.832 1.00 86.56 139 GLY A C 1
ATOM 1095 O O . GLY A 1 139 ? -12.519 1.051 12.455 1.00 86.56 139 GLY A O 1
ATOM 1096 N N . ASN A 1 140 ? -11.787 3.177 12.750 1.00 81.38 140 ASN A N 1
ATOM 1097 C CA . ASN A 1 140 ? -10.494 3.040 12.094 1.00 81.38 140 ASN A CA 1
ATOM 1098 C C . ASN A 1 140 ? -9.327 3.330 13.051 1.00 81.38 140 ASN A C 1
ATOM 1100 O O . ASN A 1 140 ? -8.298 3.828 12.619 1.00 81.38 140 ASN A O 1
ATOM 1104 N N . LYS A 1 141 ? -9.499 3.028 14.350 1.00 80.56 141 LYS A N 1
ATOM 1105 C CA . LYS A 1 141 ? -8.578 3.415 15.441 1.00 80.56 141 LYS A CA 1
ATOM 1106 C C . LYS A 1 141 ? -7.114 3.054 15.165 1.00 80.56 141 LYS A C 1
ATOM 1108 O O . LYS A 1 141 ? -6.217 3.763 15.588 1.00 80.56 141 LYS A O 1
ATOM 1113 N N . HIS A 1 142 ? -6.895 1.949 14.459 1.00 82.00 142 HIS A N 1
ATOM 1114 C CA . HIS A 1 142 ? -5.563 1.438 14.164 1.00 82.00 142 HIS A CA 1
ATOM 1115 C C . HIS A 1 142 ? -5.026 1.842 12.793 1.00 82.00 142 HIS A C 1
ATOM 1117 O O . HIS A 1 142 ? -3.823 1.760 12.588 1.00 82.00 142 HIS A O 1
ATOM 1123 N N . ALA A 1 143 ? -5.866 2.215 11.824 1.00 82.69 143 ALA A N 1
ATOM 1124 C CA . ALA A 1 143 ? -5.376 2.426 10.465 1.00 82.69 143 ALA A CA 1
ATOM 1125 C C . ALA A 1 143 ? -5.109 3.901 10.177 1.00 82.69 143 ALA A C 1
ATOM 1127 O O . ALA A 1 143 ? -5.886 4.781 10.539 1.00 82.69 143 ALA A O 1
ATOM 1128 N N . LYS A 1 144 ? -4.030 4.130 9.430 1.00 81.19 144 LYS A N 1
ATOM 1129 C CA . LYS A 1 144 ? -3.686 5.428 8.849 1.00 81.19 144 LYS A CA 1
ATOM 1130 C C . LYS A 1 144 ? -4.793 5.897 7.906 1.00 81.19 144 LYS A C 1
ATOM 1132 O O . LYS A 1 144 ? -5.537 5.082 7.346 1.00 81.19 144 LYS A O 1
ATOM 1137 N N . GLU A 1 145 ? -4.897 7.204 7.706 1.00 70.81 145 GLU A N 1
ATOM 1138 C CA . GLU A 1 145 ? -5.875 7.746 6.771 1.00 70.81 145 GLU A CA 1
ATOM 1139 C C . GLU A 1 145 ? -5.624 7.232 5.348 1.00 70.81 145 GLU A C 1
ATOM 1141 O O . GLU A 1 145 ? -4.527 7.343 4.798 1.00 70.81 145 GLU A O 1
ATOM 1146 N N . SER A 1 146 ? -6.659 6.649 4.743 1.00 65.31 146 SER A N 1
ATOM 1147 C CA . SER A 1 146 ? -6.660 6.252 3.339 1.00 65.31 146 SER A CA 1
ATOM 1148 C C . SER A 1 146 ? -7.514 7.214 2.513 1.00 65.31 146 SER A C 1
ATOM 1150 O O . SER A 1 146 ? -8.558 7.688 2.967 1.00 65.31 146 SER A O 1
ATOM 1152 N N . LYS A 1 147 ? -7.078 7.460 1.272 1.00 62.53 147 LYS A N 1
ATOM 1153 C CA . LYS A 1 147 ? -7.848 8.156 0.226 1.00 62.53 147 LYS A CA 1
ATOM 1154 C C . LYS A 1 147 ? -8.674 7.173 -0.616 1.00 62.53 147 LYS A C 1
ATOM 1156 O O . LYS A 1 147 ? -8.810 7.349 -1.821 1.00 62.53 147 LYS A O 1
ATOM 1161 N N . ASP A 1 148 ? -9.138 6.086 -0.006 1.00 71.62 148 ASP A N 1
ATOM 1162 C CA . ASP A 1 148 ? -9.963 5.102 -0.706 1.00 71.62 148 ASP A CA 1
ATOM 1163 C C . ASP A 1 148 ? -11.374 5.662 -0.937 1.00 71.62 148 ASP A C 1
ATOM 1165 O O . ASP A 1 148 ? -11.951 6.272 -0.036 1.00 71.62 148 ASP A O 1
ATOM 1169 N N . THR A 1 149 ? -11.921 5.465 -2.136 1.00 75.44 149 THR A N 1
ATOM 1170 C CA . THR A 1 149 ? -13.184 6.090 -2.571 1.00 75.44 149 THR A CA 1
ATOM 1171 C C . THR A 1 149 ? -14.373 5.616 -1.739 1.00 75.44 149 THR A C 1
ATOM 1173 O O . THR A 1 149 ? -15.160 6.434 -1.263 1.00 75.44 149 THR A O 1
ATOM 1176 N N . GLU A 1 150 ? -14.461 4.312 -1.478 1.00 75.06 150 GLU A N 1
ATOM 1177 C CA . GLU A 1 150 ? -15.516 3.722 -0.648 1.00 75.06 150 GLU A CA 1
ATOM 1178 C C . GLU A 1 150 ? -15.382 4.138 0.821 1.00 75.06 150 GLU A C 1
ATOM 1180 O O . GLU A 1 150 ? -16.363 4.546 1.447 1.00 75.06 150 GLU A O 1
ATOM 1185 N N . SER A 1 151 ? -14.160 4.142 1.373 1.00 76.62 151 SER A N 1
ATOM 1186 C CA . SER A 1 151 ? -13.935 4.719 2.706 1.00 76.62 151 SER A CA 1
ATOM 1187 C C . SER A 1 151 ? -14.307 6.203 2.759 1.00 76.62 151 SER A C 1
ATOM 1189 O O . SER A 1 151 ? -14.742 6.667 3.813 1.00 76.62 151 SER A O 1
ATOM 1191 N N . GLY A 1 152 ? -14.127 6.944 1.664 1.00 84.06 152 GLY A N 1
ATOM 1192 C CA . GLY A 1 152 ? -14.515 8.345 1.539 1.00 84.06 152 GLY A CA 1
ATOM 1193 C C . GLY A 1 152 ? -16.024 8.540 1.655 1.00 84.06 152 GLY A C 1
ATOM 1194 O O . GLY A 1 152 ? -16.457 9.382 2.437 1.00 84.06 152 GLY A O 1
ATOM 1195 N N . LYS A 1 153 ? -16.827 7.715 0.966 1.00 87.94 153 LYS A N 1
ATOM 1196 C CA . LYS A 1 153 ? -18.301 7.744 1.059 1.00 87.94 153 LYS A CA 1
ATOM 1197 C C . LYS A 1 153 ? -18.787 7.501 2.488 1.00 87.94 153 LYS A C 1
ATOM 1199 O O . LYS A 1 153 ? -19.601 8.263 2.997 1.00 87.94 153 LYS A O 1
ATOM 1204 N N . VAL A 1 154 ? -18.238 6.483 3.158 1.00 89.00 154 VAL A N 1
ATOM 1205 C CA . VAL A 1 154 ? -18.578 6.171 4.557 1.00 89.00 154 VAL A CA 1
ATOM 1206 C C . VAL A 1 154 ? -18.208 7.324 5.490 1.00 89.00 154 VAL A C 1
ATOM 1208 O O . VAL A 1 154 ? -19.015 7.707 6.330 1.00 89.00 154 VAL A O 1
ATOM 1211 N N . LYS A 1 155 ? -17.001 7.891 5.351 1.00 89.56 155 LYS A N 1
ATOM 1212 C CA . LYS A 1 155 ? -16.555 9.030 6.171 1.00 89.56 155 LYS A CA 1
ATOM 1213 C C . LYS A 1 155 ? -17.429 10.265 5.956 1.00 89.56 155 LYS A C 1
ATOM 1215 O O . LYS A 1 155 ? -17.772 10.923 6.929 1.00 89.56 155 LYS A O 1
ATOM 1220 N N . LYS A 1 156 ? -17.810 10.543 4.707 1.00 91.88 156 LYS A N 1
ATOM 1221 C CA . LYS A 1 156 ? -18.700 11.654 4.366 1.00 91.88 156 LYS A CA 1
ATOM 1222 C C . LYS A 1 156 ? -20.065 11.495 5.039 1.00 91.88 156 LYS A C 1
ATOM 1224 O O . LYS A 1 156 ? -20.485 12.404 5.739 1.00 91.88 156 LYS A O 1
ATOM 1229 N N . ALA A 1 157 ? -20.685 10.320 4.923 1.00 93.38 157 ALA A N 1
ATOM 1230 C CA . ALA A 1 157 ? -21.973 10.045 5.561 1.00 93.38 157 ALA A CA 1
ATOM 1231 C C . ALA A 1 157 ? -21.912 10.127 7.100 1.00 93.38 157 ALA A C 1
ATOM 1233 O O . ALA A 1 157 ? -22.848 10.592 7.743 1.00 93.38 157 ALA A O 1
ATOM 1234 N N . ILE A 1 158 ? -20.798 9.703 7.710 1.00 94.25 158 ILE A N 1
ATOM 1235 C CA . ILE A 1 158 ? -20.577 9.856 9.158 1.00 94.25 158 ILE A CA 1
ATOM 1236 C C . ILE A 1 158 ? -20.552 11.334 9.555 1.00 94.25 158 ILE A C 1
ATOM 1238 O O . ILE A 1 158 ? -21.177 11.700 10.548 1.00 94.25 158 ILE A O 1
ATOM 1242 N N . GLU A 1 159 ? -19.839 12.168 8.797 1.00 94.25 159 GLU A N 1
ATOM 1243 C CA . GLU A 1 159 ? -19.740 13.599 9.087 1.00 94.25 159 GLU A CA 1
ATOM 1244 C C . GLU A 1 159 ? -21.078 14.315 8.867 1.00 94.25 159 GLU A C 1
ATOM 1246 O O . GLU A 1 159 ? -21.512 15.083 9.721 1.00 94.25 159 GLU A O 1
ATOM 1251 N N . GLU A 1 160 ? -21.794 13.985 7.790 1.00 95.25 160 GLU A N 1
ATOM 1252 C CA . GLU A 1 160 ? -23.157 14.469 7.539 1.00 95.25 160 GLU A CA 1
ATOM 1253 C C . GLU A 1 160 ? -24.096 14.110 8.700 1.00 95.25 160 GLU A C 1
ATOM 1255 O O . GLU A 1 160 ? -24.771 14.982 9.243 1.00 95.25 160 GLU A O 1
ATOM 1260 N N . ASN A 1 161 ? -24.085 12.855 9.163 1.00 95.44 161 ASN A N 1
ATOM 1261 C CA . ASN A 1 161 ? -24.885 12.450 10.319 1.00 95.44 161 ASN A CA 1
ATOM 1262 C C . ASN A 1 161 ? -24.489 13.202 11.591 1.00 95.44 161 ASN A C 1
ATOM 1264 O O . ASN A 1 161 ? -25.366 13.604 12.350 1.00 95.44 161 ASN A O 1
ATOM 1268 N N . ARG A 1 162 ? -23.194 13.423 11.839 1.00 94.94 162 ARG A N 1
ATOM 1269 C CA . ARG A 1 162 ? -22.731 14.194 13.001 1.00 94.94 162 ARG A CA 1
ATOM 1270 C C . ARG A 1 162 ? -23.290 15.620 12.985 1.00 94.94 162 ARG A C 1
ATOM 1272 O O . ARG A 1 162 ? -23.807 16.073 14.006 1.00 94.94 162 ARG A O 1
ATOM 1279 N N . LEU A 1 163 ? -23.264 16.281 11.828 1.00 95.62 163 LEU A N 1
ATOM 1280 C CA . LEU A 1 163 ? -23.844 17.614 11.640 1.00 95.62 163 LEU A CA 1
ATOM 1281 C C . LEU A 1 163 ? -25.367 17.614 11.820 1.00 95.62 163 LEU A C 1
ATOM 1283 O O . LEU A 1 163 ? -25.916 18.536 12.423 1.00 95.62 163 LEU A O 1
ATOM 1287 N N . ILE A 1 164 ? -26.065 16.577 11.349 1.00 94.44 164 ILE A N 1
ATOM 1288 C CA . ILE A 1 164 ? -27.517 16.439 11.540 1.00 94.44 164 ILE A CA 1
ATOM 1289 C C . ILE A 1 164 ? -27.855 16.278 13.025 1.00 94.44 164 ILE A C 1
ATOM 1291 O O . ILE A 1 164 ? -28.762 16.952 13.509 1.00 94.44 164 ILE A O 1
ATOM 1295 N N . LEU A 1 165 ? -27.116 15.435 13.760 1.00 93.94 165 LEU A N 1
ATOM 1296 C CA . LEU A 1 165 ? -27.320 15.265 15.203 1.00 93.94 165 LEU A CA 1
ATOM 1297 C C . LEU A 1 165 ? -27.209 16.602 15.943 1.00 93.94 165 LEU A C 1
ATOM 1299 O O . LEU A 1 165 ? -28.062 16.906 16.773 1.00 93.94 165 LEU A O 1
ATOM 1303 N N . GLN A 1 166 ? -26.198 17.407 15.608 1.00 92.75 166 GLN A N 1
ATOM 1304 C CA . GLN A 1 166 ? -25.982 18.715 16.226 1.00 92.75 166 GLN A CA 1
ATOM 1305 C C . GLN A 1 166 ? -27.046 19.742 15.817 1.00 92.75 166 GLN A C 1
ATOM 1307 O O . GLN A 1 166 ? -27.663 20.358 16.680 1.00 92.75 166 GLN A O 1
ATOM 1312 N N . SER A 1 167 ? -27.289 19.914 14.516 1.00 94.62 167 SER A N 1
ATOM 1313 C CA . SER A 1 167 ? -28.193 20.952 13.995 1.00 94.62 167 SER A CA 1
ATOM 1314 C C . SER A 1 167 ? -29.659 20.722 14.359 1.00 94.62 167 SER A C 1
ATOM 1316 O O . SER A 1 167 ? -30.367 21.676 14.668 1.00 94.62 167 SER A O 1
ATOM 1318 N N . LYS A 1 168 ? -30.118 19.464 14.360 1.00 94.75 168 LYS A N 1
ATOM 1319 C CA . LYS A 1 168 ? -31.484 19.099 14.767 1.00 94.75 168 LYS A CA 1
ATOM 1320 C C . LYS A 1 168 ? -31.623 18.831 16.273 1.00 94.75 168 LYS A C 1
ATOM 1322 O O . LYS A 1 168 ? -32.725 18.543 16.732 1.00 94.75 168 LYS A O 1
ATOM 1327 N N . GLY A 1 169 ? -30.535 18.912 17.043 1.00 93.94 169 GLY A N 1
ATOM 1328 C CA . GLY A 1 169 ? -30.560 18.785 18.503 1.00 93.94 169 GLY A CA 1
ATOM 1329 C C . GLY A 1 169 ? -30.879 17.380 19.031 1.00 93.94 169 GLY A C 1
ATOM 1330 O O . GLY A 1 169 ? -31.467 17.253 20.105 1.00 93.94 169 GLY A O 1
ATOM 1331 N N . TYR A 1 170 ? -30.515 16.314 18.310 1.00 96.75 170 TYR A N 1
ATOM 1332 C CA . TYR A 1 170 ? -30.662 14.950 18.834 1.00 96.75 170 TYR A CA 1
ATOM 1333 C C . TYR A 1 170 ? -29.573 14.647 19.864 1.00 96.75 170 TYR A C 1
ATOM 1335 O O . TYR A 1 170 ? -28.389 14.879 19.625 1.00 96.75 170 TYR A O 1
ATOM 1343 N N . ARG A 1 171 ? -29.956 14.037 20.989 1.00 96.19 171 ARG A N 1
ATOM 1344 C CA . ARG A 1 171 ? -29.038 13.708 22.091 1.00 96.19 171 ARG A CA 1
ATOM 1345 C C . ARG A 1 171 ? -28.175 12.484 21.793 1.00 96.19 171 ARG A C 1
ATOM 1347 O O . ARG A 1 171 ? -27.126 12.305 22.401 1.00 96.19 171 ARG A O 1
ATOM 1354 N N . SER A 1 172 ? -28.632 11.599 20.905 1.00 96.44 172 SER A N 1
ATOM 1355 C CA . SER A 1 172 ? -27.939 10.349 20.576 1.00 96.44 172 SER A CA 1
ATOM 1356 C C . SER A 1 172 ? -28.271 9.825 19.178 1.00 96.44 172 SER A C 1
ATOM 1358 O O . SER A 1 172 ? -29.274 10.207 18.570 1.00 96.44 172 SER A O 1
ATOM 1360 N N . VAL A 1 173 ? -27.467 8.873 18.688 1.00 96.56 173 VAL A N 1
ATOM 1361 C CA . VAL A 1 173 ? -27.734 8.178 17.418 1.00 96.56 173 VAL A CA 1
ATOM 1362 C C . VAL A 1 173 ? -29.018 7.353 17.498 1.00 96.56 173 VAL A C 1
ATOM 1364 O O . VAL A 1 173 ? -29.765 7.284 16.527 1.00 96.56 173 VAL A O 1
ATOM 1367 N N . GLY A 1 174 ? -29.287 6.709 18.635 1.00 95.94 174 GLY A N 1
ATOM 1368 C CA . GLY A 1 174 ? -30.522 5.965 18.872 1.00 95.94 174 GLY A CA 1
ATOM 1369 C C . GLY A 1 174 ? -31.767 6.831 18.699 1.00 95.94 174 GLY A C 1
ATOM 1370 O O . GLY A 1 174 ? -32.679 6.424 17.981 1.00 95.94 174 GLY A O 1
ATOM 1371 N N . GLU A 1 175 ? -31.755 8.030 19.284 1.00 96.44 175 GLU A N 1
ATOM 1372 C CA . GLU A 1 175 ? -32.840 9.008 19.168 1.00 96.44 175 GLU A CA 1
ATOM 1373 C C . GLU A 1 175 ? -33.023 9.496 17.727 1.00 96.44 175 GLU A C 1
ATOM 1375 O O . GLU A 1 175 ? -34.137 9.445 17.207 1.00 96.44 175 GLU A O 1
ATOM 1380 N N . TYR A 1 176 ? -31.932 9.887 17.060 1.00 96.12 176 TYR A N 1
ATOM 1381 C CA . TYR A 1 176 ? -31.945 10.291 15.651 1.00 96.12 176 TYR A CA 1
ATOM 1382 C C . TYR A 1 176 ? -32.541 9.200 14.749 1.00 96.12 176 TYR A C 1
ATOM 1384 O O . TYR A 1 176 ? -33.504 9.436 14.022 1.00 96.12 176 TYR A O 1
ATOM 1392 N N . LEU A 1 177 ? -32.024 7.969 14.842 1.00 95.12 177 LEU A N 1
ATOM 1393 C CA . LEU A 1 177 ? -32.487 6.856 14.010 1.00 95.12 177 LEU A CA 1
ATOM 1394 C C . LEU A 1 177 ? -33.943 6.472 14.300 1.00 95.12 177 LEU A C 1
ATOM 1396 O O . LEU A 1 177 ? -34.661 6.033 13.399 1.00 95.12 177 LEU A O 1
ATOM 1400 N N . CYS A 1 178 ? -34.380 6.610 15.553 1.00 94.81 178 CYS A N 1
ATOM 1401 C CA . CYS A 1 178 ? -35.755 6.326 15.931 1.00 94.81 178 CYS A CA 1
ATOM 1402 C C . CYS A 1 178 ? -36.720 7.382 15.381 1.00 94.81 178 CYS A C 1
ATOM 1404 O O . CYS A 1 178 ? -37.741 7.016 14.805 1.00 94.81 178 CYS A O 1
ATOM 1406 N N . LYS A 1 179 ? -36.401 8.670 15.542 1.00 93.69 179 LYS A N 1
ATOM 1407 C CA . LYS A 1 179 ? -37.286 9.775 15.149 1.00 93.69 179 LYS A CA 1
ATOM 1408 C C . LYS A 1 179 ? -37.360 9.961 13.633 1.00 93.69 179 LYS A C 1
ATOM 1410 O O . LYS A 1 179 ? -38.446 10.169 13.115 1.00 93.69 179 LYS A O 1
ATOM 1415 N N . GLU A 1 180 ? -36.243 9.824 12.920 1.00 92.19 180 GLU A N 1
ATOM 1416 C CA . GLU A 1 180 ? -36.185 10.160 11.488 1.00 92.19 180 GLU A CA 1
ATOM 1417 C C . GLU A 1 180 ? -36.493 8.981 10.552 1.00 92.19 180 GLU A C 1
ATOM 1419 O O . GLU A 1 180 ? -36.892 9.195 9.404 1.00 92.19 180 GLU A O 1
ATOM 1424 N N . TYR A 1 181 ? -36.333 7.736 11.021 1.00 91.81 181 TYR A N 1
ATOM 1425 C CA . TYR A 1 181 ? -36.425 6.556 10.149 1.00 91.81 181 TYR A CA 1
ATOM 1426 C C . TYR A 1 181 ? -37.337 5.453 10.679 1.00 91.81 181 TYR A C 1
ATOM 1428 O O . TYR A 1 181 ? -38.085 4.856 9.905 1.00 91.81 181 TYR A O 1
ATOM 1436 N N . PHE A 1 182 ? -37.284 5.127 11.972 1.00 91.31 182 PHE A N 1
ATOM 1437 C CA . PHE A 1 182 ? -38.052 3.996 12.492 1.00 91.31 182 PHE A CA 1
ATOM 1438 C C . PHE A 1 182 ? -39.561 4.268 12.411 1.00 91.31 182 PHE A C 1
ATOM 1440 O O . PHE A 1 182 ? -40.056 5.204 13.030 1.00 91.31 182 PHE A O 1
ATOM 1447 N N . GLN A 1 183 ? -40.280 3.433 11.648 1.00 87.06 183 GLN A N 1
ATOM 1448 C CA . GLN A 1 183 ? -41.723 3.570 11.381 1.00 87.06 183 GLN A CA 1
ATOM 1449 C C . GLN A 1 183 ? -42.131 4.932 10.786 1.00 87.06 183 GLN A C 1
ATOM 1451 O O . GLN A 1 183 ? -43.304 5.290 10.816 1.00 87.06 183 GLN A O 1
ATOM 1456 N N . GLN A 1 184 ? -41.187 5.663 10.189 1.00 87.19 184 GLN A N 1
ATOM 1457 C CA . GLN A 1 184 ? -41.486 6.898 9.469 1.00 87.19 184 GLN A CA 1
ATOM 1458 C C . GLN A 1 184 ? -41.929 6.579 8.047 1.00 87.19 184 GLN A C 1
ATOM 1460 O O . GLN A 1 184 ? -41.291 5.765 7.376 1.00 87.19 184 GLN A O 1
ATOM 1465 N N . ALA A 1 185 ? -43.010 7.205 7.584 1.00 84.19 185 ALA A N 1
ATOM 1466 C CA . ALA A 1 185 ? -43.508 7.004 6.229 1.00 84.19 185 ALA A CA 1
ATOM 1467 C C . ALA A 1 185 ? -42.477 7.484 5.193 1.00 84.19 185 ALA A C 1
ATOM 1469 O O . ALA A 1 185 ? -41.785 8.490 5.380 1.00 84.19 185 ALA A O 1
ATOM 1470 N N . ARG A 1 186 ? -42.349 6.736 4.101 1.00 79.44 186 ARG A N 1
ATOM 1471 C CA . ARG A 1 186 ? -41.572 7.128 2.930 1.00 79.44 186 ARG A CA 1
ATOM 1472 C C . ARG A 1 186 ? -42.453 7.995 2.032 1.00 79.44 186 ARG A C 1
ATOM 1474 O O . ARG A 1 186 ? -43.600 7.645 1.772 1.00 79.44 186 ARG A O 1
ATOM 1481 N N . GLU A 1 187 ? -41.904 9.103 1.544 1.00 69.69 187 GLU A N 1
ATOM 1482 C CA . GLU A 1 187 ? -42.553 9.881 0.489 1.00 69.69 187 GLU A CA 1
ATOM 1483 C C . GLU A 1 187 ? -42.614 9.029 -0.784 1.00 69.69 187 GLU A C 1
ATOM 1485 O O . GLU A 1 187 ? -41.593 8.524 -1.257 1.00 69.69 187 GLU A O 1
ATOM 1490 N N . LEU A 1 188 ? -43.828 8.799 -1.286 1.00 64.81 188 LEU A N 1
ATOM 1491 C CA . LEU A 1 188 ? -44.053 8.018 -2.496 1.00 64.81 188 LEU A CA 1
ATOM 1492 C C . LEU A 1 188 ? -43.633 8.846 -3.714 1.00 64.81 188 LEU A C 1
ATOM 1494 O O . LEU A 1 188 ? -44.043 9.995 -3.860 1.00 64.81 188 LEU A O 1
ATOM 1498 N N . ASP A 1 189 ? -42.831 8.246 -4.592 1.00 62.50 189 ASP A N 1
ATOM 1499 C CA . ASP A 1 189 ? -42.470 8.842 -5.876 1.00 62.50 189 ASP A CA 1
ATOM 1500 C C . ASP A 1 189 ? -43.734 8.933 -6.755 1.00 62.50 189 ASP A C 1
ATOM 1502 O O . ASP A 1 189 ? -44.318 7.889 -7.072 1.00 62.50 189 ASP A O 1
ATOM 1506 N N . PRO A 1 190 ? -44.174 10.138 -7.168 1.00 58.94 190 PRO A N 1
ATOM 1507 C CA . PRO A 1 190 ? -45.401 10.313 -7.946 1.00 58.94 190 PRO A CA 1
ATOM 1508 C C . PRO A 1 190 ? -45.369 9.597 -9.307 1.00 58.94 190 PRO A C 1
ATOM 1510 O O . PRO A 1 190 ? -46.419 9.395 -9.914 1.00 58.94 190 PRO A O 1
ATOM 1513 N N . THR A 1 191 ? -44.191 9.172 -9.783 1.00 59.88 191 THR A N 1
ATOM 1514 C CA . THR A 1 191 ? -44.034 8.419 -11.039 1.00 59.88 191 THR A CA 1
ATOM 1515 C C . THR A 1 191 ? -44.275 6.911 -10.905 1.00 59.88 191 THR A C 1
ATOM 1517 O O . THR A 1 191 ? -44.433 6.224 -11.915 1.00 59.88 191 THR A O 1
ATOM 1520 N N . LYS A 1 192 ? -44.354 6.371 -9.680 1.00 59.28 192 LYS A N 1
ATOM 1521 C CA . LYS A 1 192 ? -44.629 4.950 -9.418 1.00 59.28 192 LYS A CA 1
ATOM 1522 C C . LYS A 1 192 ? -46.031 4.790 -8.843 1.00 59.28 192 LYS A C 1
ATOM 1524 O O . LYS A 1 192 ? -46.225 4.707 -7.635 1.00 59.28 192 LYS A O 1
ATOM 1529 N N . GLN A 1 193 ? -47.025 4.729 -9.727 1.00 50.66 193 GLN A N 1
ATOM 1530 C CA . GLN A 1 193 ? -48.394 4.371 -9.359 1.00 50.66 193 GLN A CA 1
ATOM 1531 C C . GLN A 1 193 ? -48.451 2.897 -8.927 1.00 50.66 193 GLN A C 1
ATOM 1533 O O . GLN A 1 193 ? -48.626 2.003 -9.750 1.00 50.66 193 GLN A O 1
ATOM 1538 N N . SER A 1 194 ? -48.314 2.628 -7.629 1.00 52.09 194 SER A N 1
ATOM 1539 C CA . SER A 1 194 ? -48.754 1.359 -7.044 1.00 52.09 194 SER A CA 1
ATOM 1540 C C . SER A 1 194 ? -49.686 1.613 -5.868 1.00 52.09 194 SER A C 1
ATOM 1542 O O . SER A 1 194 ? -49.396 2.421 -4.987 1.00 52.09 194 SER A O 1
ATOM 1544 N N . ALA A 1 195 ? -50.817 0.916 -5.881 1.00 52.59 195 ALA A N 1
ATOM 1545 C CA . ALA A 1 195 ? -51.898 1.041 -4.922 1.00 52.59 195 ALA A CA 1
ATOM 1546 C C . ALA A 1 195 ? -51.464 0.720 -3.475 1.00 52.59 195 ALA A C 1
ATOM 1548 O O . ALA A 1 195 ? -50.928 -0.347 -3.201 1.00 52.59 195 ALA A O 1
ATOM 1549 N N . VAL A 1 196 ? -51.784 1.638 -2.556 1.00 54.75 196 VAL A N 1
ATOM 1550 C CA . VAL A 1 196 ? -52.155 1.387 -1.147 1.00 54.75 196 VAL A CA 1
ATOM 1551 C C . VAL A 1 196 ? -51.226 0.447 -0.353 1.00 54.75 196 VAL A C 1
ATOM 1553 O O . VAL A 1 196 ? -51.668 -0.526 0.254 1.00 54.75 196 VAL A O 1
ATOM 1556 N N . SER A 1 197 ? -49.936 0.763 -0.256 1.00 60.03 197 SER A N 1
ATOM 1557 C CA . SER A 1 197 ? -49.109 0.251 0.845 1.00 60.03 197 SER A CA 1
ATOM 1558 C C . SER A 1 197 ? -48.308 1.385 1.469 1.00 60.03 197 SER A C 1
ATOM 1560 O O . SER A 1 197 ? -47.481 1.999 0.801 1.00 60.03 197 SER A O 1
ATOM 1562 N N . LEU A 1 198 ? -48.561 1.668 2.752 1.00 67.50 198 LEU A N 1
ATOM 1563 C CA . LEU A 1 198 ? -47.717 2.540 3.572 1.00 67.50 198 LEU A CA 1
ATOM 1564 C C . LEU A 1 198 ? -46.299 1.952 3.604 1.00 67.50 198 LEU A C 1
ATOM 1566 O O . LEU A 1 198 ? -46.041 0.972 4.304 1.00 67.50 198 LEU A O 1
ATOM 1570 N N . GLU A 1 199 ? -45.388 2.527 2.822 1.00 78.88 199 GLU A N 1
ATOM 1571 C CA . GLU A 1 199 ? -43.971 2.182 2.885 1.00 78.88 199 GLU A CA 1
ATOM 1572 C C . GLU A 1 199 ? -43.290 2.965 4.006 1.00 78.88 199 GLU A C 1
ATOM 1574 O O . GLU A 1 199 ? -43.464 4.176 4.135 1.00 78.88 199 GLU A O 1
ATOM 1579 N N . PHE A 1 200 ? -42.468 2.280 4.798 1.00 85.50 200 PHE A N 1
ATOM 1580 C CA . PHE A 1 200 ? -41.666 2.905 5.845 1.00 85.50 200 PHE A CA 1
ATOM 1581 C C . PHE A 1 200 ? -40.218 3.097 5.393 1.00 85.50 200 PHE A C 1
ATOM 1583 O O . PHE A 1 200 ? -39.663 2.296 4.634 1.00 85.50 200 PHE A O 1
ATOM 1590 N N . LYS A 1 201 ? -39.569 4.145 5.901 1.00 87.12 201 LYS A N 1
ATOM 1591 C CA . LYS A 1 201 ? -38.137 4.373 5.718 1.00 87.12 201 LYS A CA 1
ATOM 1592 C C . LYS A 1 201 ? -37.335 3.239 6.363 1.00 87.12 201 LYS A C 1
ATOM 1594 O O . LYS A 1 201 ? -37.625 2.759 7.460 1.00 87.12 201 LYS A O 1
ATOM 1599 N N . ASN A 1 202 ? -36.277 2.813 5.678 1.00 88.44 202 ASN A N 1
ATOM 1600 C CA . ASN A 1 202 ? -35.368 1.803 6.203 1.00 88.44 202 ASN A CA 1
ATOM 1601 C C . ASN A 1 202 ? -34.431 2.440 7.226 1.00 88.44 202 ASN A C 1
ATOM 1603 O O . ASN A 1 202 ? -33.665 3.322 6.877 1.00 88.44 202 ASN A O 1
ATOM 1607 N N . VAL A 1 203 ? -34.386 1.930 8.457 1.00 90.25 203 VAL A N 1
ATOM 1608 C CA . VAL A 1 203 ? -33.371 2.380 9.433 1.00 90.25 203 VAL A CA 1
ATOM 1609 C C . VAL A 1 203 ? -31.974 1.862 9.066 1.00 90.25 203 VAL A C 1
ATOM 1611 O O . VAL A 1 203 ? -30.949 2.423 9.445 1.00 90.25 203 VAL A O 1
ATOM 1614 N N . ARG A 1 204 ? -31.898 0.743 8.338 1.00 90.81 204 ARG A N 1
ATOM 1615 C CA . ARG A 1 204 ? -30.641 0.088 7.967 1.00 90.81 204 ARG A CA 1
ATOM 1616 C C . ARG A 1 204 ? -30.312 0.327 6.507 1.00 90.81 204 ARG A C 1
ATOM 1618 O O . ARG A 1 204 ? -31.160 0.155 5.643 1.00 90.81 204 ARG A O 1
ATOM 1625 N N . ASN A 1 205 ? -29.042 0.621 6.271 1.00 90.62 205 ASN A N 1
ATOM 1626 C CA . ASN A 1 205 ? -28.471 0.725 4.940 1.00 90.62 205 ASN A CA 1
ATOM 1627 C C . ASN A 1 205 ? -28.684 -0.554 4.115 1.00 90.62 205 ASN A C 1
ATOM 1629 O O . ASN A 1 205 ? -28.548 -1.670 4.632 1.00 90.62 205 ASN A O 1
ATOM 1633 N N . THR A 1 206 ? -28.960 -0.363 2.828 1.00 86.12 206 THR A N 1
ATOM 1634 C CA . THR A 1 206 ? -28.977 -1.395 1.784 1.00 86.12 206 THR A CA 1
ATOM 1635 C C . THR A 1 206 ? -27.625 -1.470 1.072 1.00 86.12 206 THR A C 1
ATOM 1637 O O . THR A 1 206 ? -26.707 -0.708 1.381 1.00 86.12 206 THR A O 1
ATOM 1640 N N . THR A 1 207 ? -27.482 -2.393 0.118 1.00 76.00 207 THR A N 1
ATOM 1641 C CA . THR A 1 207 ? -26.322 -2.423 -0.787 1.00 76.00 207 THR A CA 1
ATOM 1642 C C . THR A 1 207 ? -26.167 -1.050 -1.455 1.00 76.00 207 THR A C 1
ATOM 1644 O O . THR A 1 207 ? -27.161 -0.488 -1.908 1.00 76.00 207 THR A O 1
ATOM 1647 N N . ASP A 1 208 ? -24.952 -0.495 -1.425 1.00 77.00 208 ASP A N 1
ATOM 1648 C CA . ASP A 1 208 ? -24.554 0.820 -1.969 1.00 77.00 208 ASP A CA 1
ATOM 1649 C C . ASP A 1 208 ? -25.160 2.077 -1.314 1.00 77.00 208 ASP A C 1
ATOM 1651 O O . ASP A 1 208 ? -24.854 3.194 -1.733 1.00 77.00 208 ASP A O 1
ATOM 1655 N N . ASN A 1 209 ? -25.940 1.929 -0.237 1.00 85.50 209 ASN A N 1
ATOM 1656 C CA . ASN A 1 209 ? -26.380 3.052 0.591 1.00 85.50 209 ASN A CA 1
ATOM 1657 C C . ASN A 1 209 ? -25.492 3.158 1.852 1.00 85.50 209 ASN A C 1
ATOM 1659 O O . ASN A 1 209 ? -25.343 2.199 2.611 1.00 85.50 209 ASN A O 1
ATOM 1663 N N . TYR A 1 210 ? -24.912 4.335 2.095 1.00 87.31 210 TYR A N 1
ATOM 1664 C CA . TYR A 1 210 ? -24.081 4.631 3.270 1.00 87.31 210 TYR A CA 1
ATOM 1665 C C . TYR A 1 210 ? -24.690 5.674 4.219 1.00 87.31 210 TYR A C 1
ATOM 1667 O O . TYR A 1 210 ? -24.081 5.983 5.236 1.00 87.31 210 TYR A O 1
ATOM 1675 N N . GLU A 1 211 ? -25.896 6.156 3.934 1.00 88.94 211 GLU A N 1
ATOM 1676 C CA . GLU A 1 211 ? -26.578 7.284 4.578 1.00 88.94 211 GLU A CA 1
ATOM 1677 C C . GLU A 1 211 ? -26.618 7.176 6.102 1.00 88.94 211 GLU A C 1
ATOM 1679 O O . GLU A 1 211 ? -26.271 8.130 6.779 1.00 88.94 211 GLU A O 1
ATOM 1684 N N . HIS A 1 212 ? -26.924 6.006 6.676 1.00 91.75 212 HIS A N 1
ATOM 1685 C CA . HIS A 1 212 ? -27.025 5.845 8.139 1.00 91.75 212 HIS A CA 1
ATOM 1686 C C . HIS A 1 212 ? -25.735 5.296 8.770 1.00 91.75 212 HIS A C 1
ATOM 1688 O O . HIS A 1 212 ? -25.756 4.649 9.825 1.00 91.75 212 HIS A O 1
ATOM 1694 N N . CYS A 1 213 ? -24.588 5.477 8.107 1.00 93.44 213 CYS A N 1
ATOM 1695 C CA . CYS A 1 213 ? -23.297 5.133 8.687 1.00 93.44 213 CYS A CA 1
ATOM 1696 C C . CYS A 1 213 ? -22.947 6.095 9.825 1.00 93.44 213 CYS A C 1
ATOM 1698 O O . CYS A 1 213 ? -22.900 7.306 9.651 1.00 93.44 213 CYS A O 1
ATOM 1700 N N . VAL A 1 214 ? -22.621 5.524 10.983 1.00 94.75 214 VAL A N 1
ATOM 1701 C CA . VAL A 1 214 ? -22.161 6.260 12.165 1.00 94.75 214 VAL A CA 1
ATOM 1702 C C . VAL A 1 214 ? -20.805 5.744 12.618 1.00 94.75 214 VAL A C 1
ATOM 1704 O O . VAL A 1 214 ? -20.443 4.582 12.370 1.00 94.75 214 VAL A O 1
ATOM 1707 N N . SER A 1 215 ? -20.046 6.606 13.284 1.00 94.88 215 SER A N 1
ATOM 1708 C CA . SER A 1 215 ? -18.754 6.246 13.847 1.00 94.88 215 SER A CA 1
ATOM 1709 C C . SER A 1 215 ? -18.893 5.485 15.171 1.00 94.88 215 SER A C 1
ATOM 1711 O O . SER A 1 215 ? -19.969 5.365 15.761 1.00 94.88 215 SER A O 1
ATOM 1713 N N . GLN A 1 216 ? -17.784 4.898 15.616 1.00 94.81 216 GLN A N 1
ATOM 1714 C CA . GLN A 1 216 ? -17.702 4.218 16.904 1.00 94.81 216 GLN A CA 1
ATOM 1715 C C . GLN A 1 216 ? -17.833 5.178 18.078 1.00 94.81 216 GLN A C 1
ATOM 1717 O O . GLN A 1 216 ? -18.537 4.833 19.017 1.00 94.81 216 GLN A O 1
ATOM 1722 N N . ASP A 1 217 ? -17.196 6.346 18.007 1.00 94.69 217 ASP A N 1
ATOM 1723 C CA . ASP A 1 217 ? -17.268 7.408 19.017 1.00 94.69 217 ASP A CA 1
ATOM 1724 C C . ASP A 1 217 ? -18.715 7.835 19.270 1.00 94.69 217 ASP A C 1
ATOM 1726 O O . ASP A 1 217 ? -19.172 7.715 20.398 1.00 94.69 217 ASP A O 1
ATOM 1730 N N . MET A 1 218 ? -19.499 8.130 18.227 1.00 96.06 218 MET A N 1
ATOM 1731 C CA . MET A 1 218 ? -20.913 8.506 18.389 1.00 96.06 218 MET A CA 1
ATOM 1732 C C . MET A 1 218 ? -21.741 7.459 19.158 1.00 96.06 218 MET A C 1
ATOM 1734 O O . MET A 1 218 ? -22.651 7.798 19.911 1.00 96.06 218 MET A O 1
ATOM 1738 N N . LEU A 1 219 ? -21.447 6.168 18.969 1.00 97.31 219 LEU A N 1
ATOM 1739 C CA . LEU A 1 219 ? -22.125 5.082 19.686 1.00 97.31 219 LEU A CA 1
ATOM 1740 C C . LEU A 1 219 ? -21.539 4.823 21.081 1.00 97.31 219 LEU A C 1
ATOM 1742 O O . LEU A 1 219 ? -22.237 4.267 21.928 1.00 97.31 219 LEU A O 1
ATOM 1746 N N . GLN A 1 220 ? -20.268 5.167 21.308 1.00 96.62 220 GLN A N 1
ATOM 1747 C CA . GLN A 1 220 ? -19.660 5.181 22.639 1.00 96.62 220 GLN A CA 1
ATOM 1748 C C . GLN A 1 220 ? -20.315 6.271 23.489 1.00 96.62 220 GLN A C 1
ATOM 1750 O O . GLN A 1 220 ? -20.763 5.968 24.593 1.00 96.62 220 GLN A O 1
ATOM 1755 N N . ASP A 1 221 ? -20.443 7.476 22.936 1.00 96.25 221 ASP A N 1
ATOM 1756 C CA . ASP A 1 221 ? -21.044 8.639 23.592 1.00 96.25 221 ASP A CA 1
ATOM 1757 C C . ASP A 1 221 ? -22.515 8.386 23.926 1.00 96.25 221 ASP A C 1
ATOM 1759 O O . ASP A 1 221 ? -22.946 8.617 25.053 1.00 96.25 221 ASP A O 1
ATOM 1763 N N . GLU A 1 222 ? -23.279 7.812 22.989 1.00 97.88 222 GLU A N 1
ATOM 1764 C CA . GLU A 1 222 ? -24.655 7.398 23.265 1.00 97.88 222 GLU A CA 1
ATOM 1765 C C . GLU A 1 222 ? -24.736 6.391 24.413 1.00 97.88 222 GLU A C 1
ATOM 1767 O O . GLU A 1 222 ? -25.595 6.516 25.283 1.00 97.88 222 GLU A O 1
ATOM 1772 N N . LEU A 1 223 ? -23.883 5.365 24.409 1.00 97.56 223 LEU A N 1
ATOM 1773 C CA . LEU A 1 223 ? -23.954 4.327 25.428 1.00 97.56 223 LEU A CA 1
ATOM 1774 C C . LEU A 1 223 ? -23.586 4.884 26.811 1.00 97.56 223 LEU A C 1
ATOM 1776 O O . LEU A 1 223 ? -24.256 4.556 27.789 1.00 97.56 223 LEU A O 1
ATOM 1780 N N . ALA A 1 224 ? -22.579 5.758 26.882 1.00 97.12 224 ALA A N 1
ATOM 1781 C CA . ALA A 1 224 ? -22.219 6.478 28.101 1.00 97.12 224 ALA A CA 1
ATOM 1782 C C . ALA A 1 224 ? -23.365 7.385 28.586 1.00 97.12 224 ALA A C 1
ATOM 1784 O O . ALA A 1 224 ? -23.701 7.375 29.771 1.00 97.12 224 ALA A O 1
ATOM 1785 N N . LEU A 1 225 ? -24.025 8.106 27.673 1.00 97.94 225 LEU A N 1
ATOM 1786 C CA . LEU A 1 225 ? -25.181 8.946 27.991 1.00 97.94 225 LEU A CA 1
ATOM 1787 C C . LEU A 1 225 ? -26.353 8.123 28.541 1.00 97.94 225 LEU A C 1
ATOM 1789 O O . LEU A 1 225 ? -26.940 8.502 29.553 1.00 97.94 225 LEU A O 1
ATOM 1793 N N . ILE A 1 226 ? -26.672 6.984 27.915 1.00 98.06 226 ILE A N 1
ATOM 1794 C CA . ILE A 1 226 ? -27.720 6.070 28.390 1.00 98.06 226 ILE A CA 1
ATOM 1795 C C . ILE A 1 226 ? -27.396 5.588 29.806 1.00 98.06 226 ILE A C 1
ATOM 1797 O O . ILE A 1 226 ? -28.261 5.649 30.675 1.00 98.06 226 ILE A O 1
ATOM 1801 N N . PHE A 1 227 ? -26.162 5.151 30.073 1.00 97.44 227 PHE A N 1
ATOM 1802 C CA . PHE A 1 227 ? -25.778 4.714 31.417 1.00 97.44 227 PHE A CA 1
ATOM 1803 C C . PHE A 1 227 ? -25.850 5.837 32.451 1.00 97.44 227 PHE A C 1
ATOM 1805 O O . PHE A 1 227 ? -26.342 5.608 33.556 1.00 97.44 227 PHE A O 1
ATOM 1812 N N . SER A 1 228 ? -25.433 7.052 32.086 1.00 97.00 228 SER A N 1
ATOM 1813 C CA . SER A 1 228 ? -25.575 8.223 32.951 1.00 97.00 228 SER A CA 1
ATOM 1814 C C . SER A 1 228 ? -27.038 8.485 33.299 1.00 97.00 228 SER A C 1
ATOM 1816 O O . SER A 1 228 ? -27.374 8.581 34.473 1.00 97.00 228 SER A O 1
ATOM 1818 N N . LYS A 1 229 ? -27.927 8.520 32.300 1.00 97.81 229 LYS A N 1
ATOM 1819 C CA . LYS A 1 229 ? -29.359 8.759 32.523 1.00 97.81 229 LYS A CA 1
ATOM 1820 C C . LYS A 1 229 ? -30.017 7.654 33.335 1.00 97.81 229 LYS A C 1
ATOM 1822 O O . LYS A 1 229 ? -30.796 7.933 34.236 1.00 97.81 229 LYS A O 1
ATOM 1827 N N . GLN A 1 230 ? -29.675 6.396 33.076 1.00 97.56 230 GLN A N 1
ATOM 1828 C CA . GLN A 1 230 ? -30.210 5.287 33.862 1.00 97.56 230 GLN A CA 1
ATOM 1829 C C . GLN A 1 230 ? -29.760 5.343 35.327 1.00 97.56 230 GLN A C 1
ATOM 1831 O O . GLN A 1 230 ? -30.568 5.034 36.202 1.00 97.56 230 GLN A O 1
ATOM 1836 N N . ARG A 1 231 ? -28.534 5.803 35.620 1.00 95.94 231 ARG A N 1
ATOM 1837 C CA . ARG A 1 231 ? -28.120 6.104 37.001 1.00 95.94 231 ARG A CA 1
ATOM 1838 C C . ARG A 1 231 ? -28.952 7.223 37.620 1.00 95.94 231 ARG A C 1
ATOM 1840 O O . ARG A 1 231 ? -29.415 7.041 38.742 1.00 95.94 231 ARG A O 1
ATOM 1847 N N . ASP A 1 232 ? -29.196 8.315 36.891 1.00 96.62 232 ASP A N 1
ATOM 1848 C CA . ASP A 1 232 ? -30.049 9.422 37.360 1.00 96.62 232 ASP A CA 1
ATOM 1849 C C . ASP A 1 232 ? -31.467 8.925 37.710 1.00 96.62 232 ASP A C 1
ATOM 1851 O O . ASP A 1 232 ? -32.070 9.366 38.685 1.00 96.62 232 ASP A O 1
ATOM 1855 N N . TYR A 1 233 ? -31.981 7.938 36.966 1.00 97.25 233 TYR A N 1
ATOM 1856 C CA . TYR A 1 233 ? -33.264 7.275 37.232 1.00 97.25 233 TYR A CA 1
ATOM 1857 C C . TYR A 1 233 ? -33.193 6.136 38.273 1.00 97.25 233 TYR A C 1
ATOM 1859 O O . TYR A 1 233 ? -34.133 5.346 38.418 1.00 97.25 233 TYR A O 1
ATOM 1867 N N . GLY A 1 234 ? -32.085 6.012 39.006 1.00 94.44 234 GLY A N 1
ATOM 1868 C CA . GLY A 1 234 ? -31.921 5.044 40.090 1.00 94.44 234 GLY A CA 1
ATOM 1869 C C . GLY A 1 234 ? -31.689 3.602 39.628 1.00 94.44 234 GLY A C 1
ATOM 1870 O O . GLY A 1 234 ? -32.105 2.658 40.307 1.00 94.44 234 GLY A O 1
ATOM 1871 N N . PHE A 1 235 ? -31.093 3.390 38.453 1.00 94.38 235 PHE A N 1
ATOM 1872 C CA . PHE A 1 235 ? -30.566 2.086 38.044 1.00 94.38 235 PHE A CA 1
ATOM 1873 C C . PHE A 1 235 ? -29.148 1.909 38.613 1.00 94.38 235 PHE A C 1
ATOM 1875 O O . PHE A 1 235 ? -28.253 2.707 38.340 1.00 94.38 235 PHE A O 1
ATOM 1882 N N . ALA A 1 236 ? -28.927 0.851 39.397 1.00 90.81 236 ALA A N 1
ATOM 1883 C CA . ALA A 1 236 ? -27.626 0.566 40.000 1.00 90.81 236 ALA A CA 1
ATOM 1884 C C . ALA A 1 236 ? -26.640 0.009 38.957 1.00 90.81 236 ALA A C 1
ATOM 1886 O O . ALA A 1 236 ? -26.741 -1.152 38.566 1.00 90.81 236 ALA A O 1
ATOM 1887 N N . ILE A 1 237 ? -25.705 0.846 38.492 1.00 90.56 237 ILE A N 1
ATOM 1888 C CA . ILE A 1 237 ? -24.658 0.480 37.523 1.00 90.56 237 ILE A CA 1
ATOM 1889 C C . ILE A 1 237 ? -23.335 1.074 37.992 1.00 90.56 237 ILE A C 1
ATOM 1891 O O . ILE A 1 237 ? -23.204 2.299 38.072 1.00 90.56 237 ILE A O 1
ATOM 1895 N N . SER A 1 238 ? -22.359 0.213 38.281 1.00 91.94 238 SER A N 1
ATOM 1896 C CA . SER A 1 238 ? -21.010 0.648 38.653 1.00 91.94 238 SER A CA 1
ATOM 1897 C C . SER A 1 238 ? -20.282 1.278 37.461 1.00 91.94 238 SER A C 1
ATOM 1899 O O . SER A 1 238 ? -20.477 0.885 36.303 1.00 91.94 238 SER A O 1
ATOM 1901 N N . LYS A 1 239 ? -19.428 2.271 37.732 1.00 92.56 239 LYS A N 1
ATOM 1902 C CA . LYS A 1 239 ? -18.656 2.941 36.677 1.00 92.56 239 LYS A CA 1
ATOM 1903 C C . LYS A 1 239 ? -17.594 2.002 36.098 1.00 92.56 239 LYS A C 1
ATOM 1905 O O . LYS A 1 239 ? -17.362 1.986 34.892 1.00 92.56 239 LYS A O 1
ATOM 1910 N N . GLU A 1 240 ? -17.040 1.135 36.935 1.00 93.56 240 GLU A N 1
ATOM 1911 C CA . GLU A 1 240 ? -16.071 0.107 36.566 1.00 93.56 240 GLU A CA 1
ATOM 1912 C C . GLU A 1 240 ? -16.668 -0.901 35.571 1.00 93.56 240 GLU A C 1
ATOM 1914 O O . GLU A 1 240 ? -16.015 -1.281 34.591 1.00 93.56 240 GLU A O 1
ATOM 1919 N N . PHE A 1 241 ? -17.922 -1.322 35.789 1.00 94.44 241 PHE A N 1
ATOM 1920 C CA . PHE A 1 241 ? -18.638 -2.183 34.850 1.00 94.44 241 PHE A CA 1
ATOM 1921 C C . PHE A 1 241 ? -18.888 -1.476 33.516 1.00 94.44 241 PHE A C 1
ATOM 1923 O O . PHE A 1 241 ? -18.613 -2.059 32.464 1.00 94.44 241 PHE A O 1
ATOM 1930 N N . GLU A 1 242 ? -19.369 -0.227 33.551 1.00 95.00 242 GLU A N 1
ATOM 1931 C CA . GLU A 1 242 ? -19.601 0.591 32.355 1.00 95.00 242 GLU A CA 1
ATOM 1932 C C . GLU A 1 242 ? -18.333 0.682 31.494 1.00 95.00 242 GLU A C 1
ATOM 1934 O O . GLU A 1 242 ? -18.362 0.349 30.306 1.00 95.00 242 GLU A O 1
ATOM 1939 N N . ASP A 1 243 ? -17.204 1.060 32.094 1.00 94.56 243 ASP A N 1
ATOM 1940 C CA . ASP A 1 243 ? -15.949 1.265 31.372 1.00 94.56 243 ASP A CA 1
ATOM 1941 C C . ASP A 1 243 ? -15.409 -0.052 30.793 1.00 94.56 243 ASP A C 1
ATOM 1943 O O . ASP A 1 243 ? -14.984 -0.112 29.631 1.00 94.56 243 ASP A O 1
ATOM 1947 N N . SER A 1 244 ? -15.490 -1.144 31.562 1.00 95.19 244 SER A N 1
ATOM 1948 C CA . SER A 1 244 ? -15.127 -2.491 31.105 1.00 95.19 244 SER A CA 1
ATOM 1949 C C . SER A 1 244 ? -15.984 -2.944 29.916 1.00 95.19 244 SER A C 1
ATOM 1951 O O . SER A 1 244 ? -15.470 -3.447 28.906 1.00 95.19 244 SER A O 1
ATOM 1953 N N . LEU A 1 245 ? -17.296 -2.709 29.989 1.00 95.94 245 LEU A N 1
ATOM 1954 C CA . LEU A 1 245 ? -18.259 -3.068 28.956 1.00 95.94 245 LEU A CA 1
ATOM 1955 C C . LEU A 1 245 ? -18.051 -2.247 27.675 1.00 95.94 245 LEU A C 1
ATOM 1957 O O . LEU A 1 245 ? -17.947 -2.831 26.590 1.00 95.94 245 LEU A O 1
ATOM 1961 N N . ILE A 1 246 ? -17.934 -0.919 27.783 1.00 95.69 246 ILE A N 1
ATOM 1962 C CA . ILE A 1 246 ? -17.662 -0.021 26.649 1.00 95.69 246 ILE A CA 1
ATOM 1963 C C . ILE A 1 246 ? -16.343 -0.424 25.985 1.00 95.69 246 ILE A C 1
ATOM 1965 O O . ILE A 1 246 ? -16.305 -0.656 24.769 1.00 95.69 246 ILE A O 1
ATOM 1969 N N . LYS A 1 247 ? -15.272 -0.615 26.764 1.00 93.88 247 LYS A N 1
ATOM 1970 C CA . LYS A 1 247 ? -13.985 -1.095 26.244 1.00 93.88 247 LYS A CA 1
ATOM 1971 C C . LYS A 1 247 ? -14.164 -2.387 25.451 1.00 93.88 247 LYS A C 1
ATOM 1973 O O . LYS A 1 247 ? -13.659 -2.489 24.332 1.00 93.88 247 LYS A O 1
ATOM 1978 N N . LYS A 1 248 ? -14.933 -3.354 25.968 1.00 95.06 248 LYS A N 1
ATOM 1979 C CA . LYS A 1 248 ? -15.135 -4.645 25.297 1.00 95.06 248 LYS A CA 1
ATOM 1980 C C . LYS A 1 248 ? -15.964 -4.553 24.015 1.00 95.06 248 LYS A C 1
ATOM 1982 O O . LYS A 1 248 ? -15.692 -5.273 23.048 1.00 95.06 248 LYS A O 1
ATOM 1987 N N . ILE A 1 249 ? -16.962 -3.672 23.971 1.00 95.81 249 ILE A N 1
ATOM 1988 C CA . ILE A 1 249 ? -17.805 -3.455 22.787 1.00 95.81 249 ILE A CA 1
ATOM 1989 C C . ILE A 1 249 ? -16.980 -2.891 21.626 1.00 95.81 249 ILE A C 1
ATOM 1991 O O . ILE A 1 249 ? -17.068 -3.376 20.484 1.00 95.81 249 ILE A O 1
ATOM 1995 N N . PHE A 1 250 ? -16.160 -1.887 21.920 1.00 94.38 250 PHE A N 1
ATOM 1996 C CA . PHE A 1 250 ? -15.456 -1.089 20.919 1.00 94.38 250 PHE A CA 1
ATOM 1997 C C . PHE A 1 250 ? -13.996 -1.516 20.701 1.00 94.38 250 PHE A C 1
ATOM 1999 O O . PHE A 1 250 ? -13.307 -0.937 19.863 1.00 94.38 250 PHE A O 1
ATOM 2006 N N . GLU A 1 251 ? -13.550 -2.591 21.361 1.00 90.12 251 GLU A N 1
ATOM 2007 C CA . GLU A 1 251 ? -12.234 -3.208 21.171 1.00 90.12 251 GLU A CA 1
ATOM 2008 C C . GLU A 1 251 ? -11.990 -3.588 19.699 1.00 90.12 251 GLU A C 1
ATOM 2010 O O . GLU A 1 251 ? -12.798 -4.265 19.042 1.00 90.12 251 GLU A O 1
ATOM 2015 N N . GLN A 1 252 ? -10.843 -3.183 19.165 1.00 84.94 252 GLN A N 1
ATOM 2016 C CA . GLN A 1 252 ? -10.362 -3.602 17.856 1.00 84.94 252 GLN A CA 1
ATOM 2017 C C . GLN A 1 252 ? -9.029 -4.325 18.021 1.00 84.94 252 GLN A C 1
ATOM 2019 O O . GLN A 1 252 ? -8.275 -4.055 18.947 1.00 84.94 252 GLN A O 1
ATOM 2024 N N . ARG A 1 253 ? -8.770 -5.307 17.152 1.00 87.50 253 ARG A N 1
ATOM 2025 C CA . ARG A 1 253 ? -7.460 -5.961 17.143 1.00 87.50 253 ARG A CA 1
ATOM 2026 C C . ARG A 1 253 ? -6.476 -5.067 16.391 1.00 87.50 253 ARG A C 1
ATOM 2028 O O . ARG A 1 253 ? -6.894 -4.539 15.355 1.00 87.50 253 ARG A O 1
ATOM 2035 N N . PRO A 1 254 ? -5.212 -5.003 16.832 1.00 88.44 254 PRO A N 1
ATOM 2036 C CA . PRO A 1 254 ? -4.192 -4.253 16.124 1.00 88.44 254 PRO A CA 1
ATOM 2037 C C . PRO A 1 254 ? -3.979 -4.802 14.710 1.00 88.44 254 PRO A C 1
ATOM 2039 O O . PRO A 1 254 ? -4.277 -5.973 14.405 1.00 88.44 254 PRO A O 1
ATOM 2042 N N . LEU A 1 255 ? -3.484 -3.937 13.830 1.00 89.62 255 LEU A N 1
ATOM 2043 C CA . LEU A 1 255 ? -3.013 -4.335 12.511 1.00 89.62 255 LEU A CA 1
ATOM 2044 C C . LEU A 1 255 ? -1.734 -5.162 12.649 1.00 89.62 255 LEU A C 1
ATOM 2046 O O . LEU A 1 255 ? -1.021 -5.104 13.639 1.00 89.62 255 LEU A O 1
ATOM 2050 N N . LYS A 1 256 ? -1.460 -5.999 11.648 1.00 87.56 256 LYS A N 1
ATOM 2051 C CA . LYS A 1 256 ? -0.213 -6.765 11.629 1.00 87.56 256 LYS A CA 1
ATOM 2052 C C . LYS A 1 256 ? 0.911 -5.906 11.067 1.00 87.56 256 LYS A C 1
ATOM 2054 O O . LYS A 1 256 ? 0.699 -5.231 10.058 1.00 87.56 256 LYS A O 1
ATOM 2059 N N . SER A 1 257 ? 2.096 -6.038 11.653 1.00 86.00 257 SER A N 1
ATOM 2060 C CA . SER A 1 257 ? 3.345 -5.566 11.058 1.00 86.00 257 SER A CA 1
ATOM 2061 C C . SER A 1 257 ? 3.578 -6.182 9.670 1.00 86.00 257 SER A C 1
ATOM 2063 O O . SER A 1 257 ? 3.085 -7.272 9.359 1.00 86.00 257 SER A O 1
ATOM 2065 N N . PHE A 1 258 ? 4.310 -5.451 8.830 1.00 86.44 258 PHE A N 1
ATOM 2066 C CA . PHE A 1 258 ? 4.704 -5.859 7.479 1.00 86.44 258 PHE A CA 1
ATOM 2067 C C . PHE A 1 258 ? 6.191 -6.230 7.378 1.00 86.44 258 PHE A C 1
ATOM 2069 O O . PHE A 1 258 ? 6.691 -6.411 6.269 1.00 86.44 258 PHE A O 1
ATOM 2076 N N . ALA A 1 259 ? 6.896 -6.344 8.509 1.00 88.88 259 ALA A N 1
ATOM 2077 C CA . ALA A 1 259 ? 8.350 -6.532 8.557 1.00 88.88 259 ALA A CA 1
ATOM 2078 C C . ALA A 1 259 ? 8.800 -7.787 7.796 1.00 88.88 259 ALA A C 1
ATOM 2080 O O . ALA A 1 259 ? 9.786 -7.771 7.062 1.00 88.88 259 ALA A O 1
ATOM 2081 N N . ASP A 1 260 ? 8.021 -8.860 7.934 1.00 88.50 260 ASP A N 1
ATOM 2082 C CA . ASP A 1 260 ? 8.238 -10.169 7.317 1.00 88.50 260 ASP A CA 1
ATOM 2083 C C . ASP A 1 260 ? 8.136 -10.140 5.786 1.00 88.50 260 ASP A C 1
ATOM 2085 O O . ASP A 1 260 ? 8.694 -10.997 5.108 1.00 88.50 260 ASP A O 1
ATOM 2089 N N . LYS A 1 261 ? 7.442 -9.143 5.231 1.00 87.88 261 LYS A N 1
ATOM 2090 C CA . LYS A 1 261 ? 7.220 -8.997 3.787 1.00 87.88 261 LYS A CA 1
ATOM 2091 C C . LYS A 1 261 ? 8.216 -8.068 3.112 1.00 87.88 261 LYS A C 1
ATOM 2093 O O . LYS A 1 261 ? 8.180 -7.939 1.888 1.00 87.88 261 LYS A O 1
ATOM 2098 N N . VAL A 1 262 ? 9.069 -7.391 3.879 1.00 90.75 262 VAL A N 1
ATOM 2099 C CA . VAL A 1 262 ? 10.131 -6.565 3.309 1.00 90.75 262 VAL A CA 1
ATOM 2100 C C . VAL A 1 262 ? 11.207 -7.497 2.753 1.00 90.75 262 VAL A C 1
ATOM 2102 O O . VAL A 1 262 ? 11.750 -8.346 3.469 1.00 90.75 262 VAL A O 1
ATOM 2105 N N . GLY A 1 263 ? 11.482 -7.352 1.456 1.00 88.56 263 GLY A N 1
ATOM 2106 C CA . GLY A 1 263 ? 12.538 -8.095 0.774 1.00 88.56 263 GLY A CA 1
ATOM 2107 C C . GLY A 1 263 ? 13.933 -7.720 1.277 1.00 88.56 263 GLY A C 1
ATOM 2108 O O . GLY A 1 263 ? 14.115 -6.734 1.994 1.00 88.56 263 GLY A O 1
ATOM 2109 N N . GLU A 1 264 ? 14.924 -8.502 0.871 1.00 90.44 264 GLU A N 1
ATOM 2110 C CA . GLU A 1 264 ? 16.319 -8.317 1.279 1.00 90.44 264 GLU A CA 1
ATOM 2111 C C . GLU A 1 264 ? 17.116 -7.470 0.285 1.00 90.44 264 GLU A C 1
ATOM 2113 O O . GLU A 1 264 ? 16.744 -7.317 -0.887 1.00 90.44 264 GLU A O 1
ATOM 2118 N N . CYS A 1 265 ? 18.198 -6.884 0.787 1.00 92.25 265 CYS A N 1
ATOM 2119 C CA . CYS A 1 265 ? 19.163 -6.121 0.017 1.00 92.25 265 CYS A CA 1
ATOM 2120 C C . CYS A 1 265 ? 19.848 -7.002 -1.030 1.00 92.25 265 CYS A C 1
ATOM 2122 O O . CYS A 1 265 ? 20.226 -8.142 -0.766 1.00 92.25 265 CYS A O 1
ATOM 2124 N N . GLN A 1 266 ? 20.055 -6.444 -2.221 1.00 88.94 266 GLN A N 1
ATOM 2125 C CA . GLN A 1 266 ? 20.716 -7.151 -3.320 1.00 88.94 266 GLN A CA 1
ATOM 2126 C C . GLN A 1 266 ? 22.240 -7.301 -3.163 1.00 88.94 266 GLN A C 1
ATOM 2128 O O . GLN A 1 266 ? 22.853 -7.969 -3.986 1.00 88.94 266 GLN A O 1
ATOM 2133 N N . PHE A 1 267 ? 22.860 -6.653 -2.170 1.00 89.38 267 PHE A N 1
ATOM 2134 C CA . PHE A 1 267 ? 24.311 -6.715 -1.932 1.00 89.38 267 PHE A CA 1
ATOM 2135 C C . PHE A 1 267 ? 24.685 -7.290 -0.566 1.00 89.38 267 PHE A C 1
ATOM 2137 O O . PHE A 1 267 ? 25.776 -7.824 -0.406 1.00 89.38 267 PHE A O 1
ATOM 2144 N N . ILE A 1 268 ? 23.800 -7.194 0.430 1.00 90.19 268 ILE A N 1
ATOM 2145 C CA . ILE A 1 268 ? 24.096 -7.627 1.799 1.00 90.19 268 ILE A CA 1
ATOM 2146 C C . ILE A 1 268 ? 23.010 -8.600 2.249 1.00 90.19 268 ILE A C 1
ATOM 2148 O O . ILE A 1 268 ? 21.863 -8.207 2.458 1.00 90.19 268 ILE A O 1
ATOM 2152 N N . ALA A 1 269 ? 23.369 -9.879 2.362 1.00 87.00 269 ALA A N 1
ATOM 2153 C CA . ALA A 1 269 ? 22.441 -10.944 2.732 1.00 87.00 269 ALA A CA 1
ATOM 2154 C C . ALA A 1 269 ? 21.886 -10.731 4.151 1.00 87.00 269 ALA A C 1
ATOM 2156 O O . ALA A 1 269 ? 22.616 -10.297 5.041 1.00 87.00 269 ALA A O 1
ATOM 2157 N N . GLY A 1 270 ? 20.599 -11.026 4.359 1.00 88.25 270 GLY A N 1
ATOM 2158 C CA . GLY A 1 270 ? 19.921 -10.851 5.649 1.00 88.25 270 GLY A CA 1
ATOM 2159 C C . GLY A 1 270 ? 19.498 -9.412 5.973 1.00 88.25 270 GLY A C 1
ATOM 2160 O O . GLY A 1 270 ? 18.599 -9.212 6.790 1.00 88.25 270 GLY A O 1
ATOM 2161 N N . GLU A 1 271 ? 20.061 -8.404 5.302 1.00 92.62 271 GLU A N 1
ATOM 2162 C CA . GLU A 1 271 ? 19.676 -7.006 5.506 1.00 92.62 271 GLU A CA 1
ATOM 2163 C C . GLU A 1 271 ? 18.374 -6.669 4.778 1.00 92.62 271 GLU A C 1
ATOM 2165 O O . GLU A 1 271 ? 18.214 -6.933 3.582 1.00 92.62 271 GLU A O 1
ATOM 2170 N N . LYS A 1 272 ? 17.438 -6.020 5.476 1.00 94.19 272 LYS A N 1
ATOM 2171 C CA . LYS A 1 272 ? 16.170 -5.583 4.879 1.00 94.19 272 LYS A CA 1
ATOM 2172 C C . LYS A 1 272 ? 16.359 -4.351 3.999 1.00 94.19 272 LYS A C 1
ATOM 2174 O O . LYS A 1 272 ? 17.164 -3.465 4.280 1.00 94.19 272 LYS A O 1
ATOM 2179 N N . ARG A 1 273 ? 15.579 -4.292 2.919 1.00 95.62 273 ARG A N 1
ATOM 2180 C CA . ARG A 1 273 ? 15.513 -3.138 2.015 1.00 95.62 273 ARG A CA 1
ATOM 2181 C C . ARG A 1 273 ? 15.112 -1.864 2.761 1.00 95.62 273 ARG A C 1
ATOM 2183 O O . A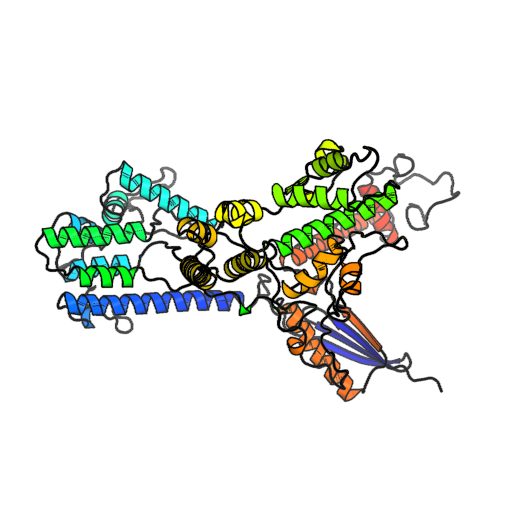RG A 1 273 ? 14.214 -1.898 3.597 1.00 95.62 273 ARG A O 1
ATOM 2190 N N . ALA A 1 274 ? 15.737 -0.744 2.414 1.00 97.38 274 ALA A N 1
ATOM 2191 C CA . ALA A 1 274 ? 15.436 0.570 2.958 1.00 97.38 274 ALA A CA 1
ATOM 2192 C C . ALA A 1 274 ? 14.107 1.104 2.386 1.00 97.38 274 ALA A C 1
ATOM 2194 O O . ALA A 1 274 ? 13.854 0.964 1.180 1.00 97.38 274 ALA A O 1
ATOM 2195 N N . PRO A 1 275 ? 13.245 1.729 3.210 1.00 97.44 275 PRO A N 1
ATOM 2196 C CA . PRO A 1 275 ? 12.082 2.468 2.732 1.00 97.44 275 PRO A CA 1
ATOM 2197 C C . PRO A 1 275 ? 12.489 3.545 1.729 1.00 97.44 275 PRO A C 1
ATOM 2199 O O . PRO A 1 275 ? 13.480 4.230 1.923 1.00 97.44 275 PRO A O 1
ATOM 2202 N N . LYS A 1 276 ? 11.709 3.733 0.666 1.00 96.62 276 LYS A N 1
ATOM 2203 C CA . LYS A 1 276 ? 11.992 4.732 -0.376 1.00 96.62 276 LYS A CA 1
ATOM 2204 C C . LYS A 1 276 ? 11.887 6.169 0.146 1.00 96.62 276 LYS A C 1
ATOM 2206 O O . LYS A 1 276 ? 12.544 7.051 -0.390 1.00 96.62 276 LYS A O 1
ATOM 2211 N N . ASP A 1 277 ? 11.051 6.379 1.158 1.00 96.06 277 ASP A N 1
ATOM 2212 C CA . ASP A 1 277 ? 10.763 7.685 1.755 1.00 96.06 277 ASP A CA 1
ATOM 2213 C C . ASP A 1 277 ? 11.688 8.016 2.950 1.00 96.06 277 ASP A C 1
ATOM 2215 O O . ASP A 1 277 ? 11.420 8.958 3.692 1.00 96.06 277 ASP A O 1
ATOM 2219 N N . SER A 1 278 ? 12.764 7.244 3.157 1.00 96.75 278 SER A N 1
ATOM 2220 C CA . SER A 1 278 ? 13.826 7.562 4.122 1.00 96.75 278 SER A CA 1
ATOM 2221 C C . SER A 1 278 ? 14.834 8.555 3.535 1.00 96.75 278 SER A C 1
ATOM 2223 O O . SER A 1 278 ? 14.952 8.676 2.315 1.00 96.75 278 SER A O 1
ATOM 2225 N N . VAL A 1 279 ? 15.587 9.267 4.378 1.00 95.25 279 VAL A N 1
ATOM 2226 C CA . VAL A 1 279 ? 16.474 10.349 3.918 1.00 95.25 279 VAL A CA 1
ATOM 2227 C C . VAL A 1 279 ? 17.596 9.791 3.048 1.00 95.25 279 VAL A C 1
ATOM 2229 O O . VAL A 1 279 ? 17.849 10.319 1.965 1.00 95.25 279 VAL A O 1
ATOM 2232 N N . SER A 1 280 ? 18.210 8.677 3.454 1.00 96.69 280 SER A N 1
ATOM 2233 C CA . SER A 1 280 ? 19.272 8.048 2.658 1.00 96.69 280 SER A CA 1
ATOM 2234 C C . SER A 1 280 ? 18.765 7.476 1.331 1.00 96.69 280 SER A C 1
ATOM 2236 O O . SER A 1 280 ? 19.456 7.573 0.317 1.00 96.69 280 SER A O 1
ATOM 2238 N N . ALA A 1 281 ? 17.550 6.920 1.288 1.00 97.50 281 ALA A N 1
ATOM 2239 C CA . ALA A 1 281 ? 16.979 6.422 0.036 1.00 97.50 281 ALA A CA 1
ATOM 2240 C C . ALA A 1 281 ? 16.557 7.561 -0.905 1.00 97.50 281 ALA A C 1
ATOM 2242 O O . ALA A 1 281 ? 16.759 7.459 -2.116 1.00 97.50 281 ALA A O 1
ATOM 2243 N N . ILE A 1 282 ? 15.995 8.647 -0.363 1.00 97.25 282 ILE A N 1
ATOM 2244 C CA . ILE A 1 282 ? 15.645 9.857 -1.118 1.00 97.25 282 ILE A CA 1
ATOM 2245 C C . ILE A 1 282 ? 16.895 10.448 -1.763 1.00 97.25 282 ILE A C 1
ATOM 2247 O O . ILE A 1 282 ? 16.897 10.714 -2.964 1.00 97.25 282 ILE A O 1
ATOM 2251 N N . GLU A 1 283 ? 17.962 10.604 -0.984 1.00 97.19 283 GLU A N 1
ATOM 2252 C CA . GLU A 1 283 ? 19.233 11.118 -1.474 1.00 97.19 283 GLU A CA 1
ATOM 2253 C C . GLU A 1 283 ? 19.831 10.227 -2.563 1.00 97.19 283 GLU A C 1
ATOM 2255 O O . GLU A 1 283 ? 20.208 10.729 -3.618 1.00 97.19 283 GLU A O 1
ATOM 2260 N N . PHE A 1 284 ? 19.836 8.908 -2.360 1.00 97.75 284 PHE A N 1
ATOM 2261 C CA . PHE A 1 284 ? 20.295 7.952 -3.366 1.00 97.75 284 PHE A CA 1
ATOM 2262 C C . PHE A 1 284 ? 19.528 8.088 -4.686 1.00 97.75 284 PHE A C 1
ATOM 2264 O O . PHE A 1 284 ? 20.128 8.140 -5.762 1.00 97.75 284 PHE A O 1
ATOM 2271 N N . VAL A 1 285 ? 18.195 8.172 -4.619 1.00 97.19 285 VAL A N 1
ATOM 2272 C CA . VAL A 1 285 ? 17.342 8.337 -5.804 1.00 97.19 285 VAL A CA 1
ATOM 2273 C C . VAL A 1 285 ? 17.587 9.691 -6.475 1.00 97.19 285 VAL A C 1
ATOM 2275 O O . VAL A 1 285 ? 17.624 9.754 -7.705 1.00 97.19 285 VAL A O 1
ATOM 2278 N N . ALA A 1 286 ? 17.761 10.758 -5.692 1.00 97.44 286 ALA A N 1
ATOM 2279 C CA . ALA A 1 286 ? 18.050 12.095 -6.198 1.00 97.44 286 ALA A CA 1
ATOM 2280 C C . ALA A 1 286 ? 19.409 12.137 -6.909 1.00 97.44 286 ALA A C 1
ATOM 2282 O O . ALA A 1 286 ? 19.446 12.458 -8.094 1.00 97.44 286 ALA A O 1
ATOM 2283 N N . LEU A 1 287 ? 20.491 11.731 -6.237 1.00 97.38 287 LEU A N 1
ATOM 2284 C CA . LEU A 1 287 ? 21.844 11.678 -6.802 1.00 97.38 287 LEU A CA 1
ATOM 2285 C C . LEU A 1 287 ? 21.891 10.820 -8.063 1.00 97.38 287 LEU A C 1
ATOM 2287 O O . LEU A 1 287 ? 22.360 11.286 -9.097 1.00 97.38 287 LEU A O 1
ATOM 2291 N N . SER A 1 288 ? 21.317 9.612 -8.022 1.00 96.44 288 SER A N 1
ATOM 2292 C CA . SER A 1 288 ? 21.269 8.722 -9.190 1.00 96.44 288 SER A CA 1
ATOM 2293 C C . SER A 1 288 ? 20.644 9.414 -10.395 1.00 96.44 288 SER A C 1
ATOM 2295 O O . SER A 1 288 ? 21.101 9.250 -11.524 1.00 96.44 288 SER A O 1
ATOM 2297 N N . ARG A 1 289 ? 19.577 10.187 -10.178 1.00 95.88 289 ARG A N 1
ATOM 2298 C CA . ARG A 1 289 ? 18.890 10.866 -11.270 1.00 95.88 289 ARG A CA 1
ATOM 2299 C C . ARG A 1 289 ? 19.631 12.112 -11.741 1.00 95.88 289 ARG A C 1
ATOM 2301 O O . ARG A 1 289 ? 19.703 12.320 -12.949 1.00 95.88 289 ARG A O 1
ATOM 2308 N N . ILE A 1 290 ? 20.163 12.915 -10.821 1.00 96.88 290 ILE A N 1
ATOM 2309 C CA . ILE A 1 290 ? 20.938 14.125 -11.126 1.00 96.88 290 ILE A CA 1
ATOM 2310 C C . ILE A 1 290 ? 22.158 13.743 -11.963 1.00 96.88 290 ILE A C 1
ATOM 2312 O O . ILE A 1 290 ? 22.265 14.188 -13.101 1.00 96.88 290 ILE A O 1
ATOM 2316 N N . ILE A 1 291 ? 22.999 12.839 -11.454 1.00 95.44 291 ILE A N 1
ATOM 2317 C CA . ILE A 1 291 ? 24.253 12.439 -12.103 1.00 95.44 291 ILE A CA 1
ATOM 2318 C C . ILE A 1 291 ? 23.979 11.860 -13.495 1.00 95.44 291 ILE A C 1
ATOM 2320 O O . ILE A 1 291 ? 24.590 12.290 -14.467 1.00 95.44 291 ILE A O 1
ATOM 2324 N N . ASN A 1 292 ? 23.007 10.951 -13.637 1.00 94.25 292 ASN A N 1
ATOM 2325 C CA . ASN A 1 292 ? 22.690 10.365 -14.945 1.00 94.25 292 ASN A CA 1
ATOM 2326 C C . ASN A 1 292 ? 22.118 11.383 -15.944 1.00 94.25 292 ASN A C 1
ATOM 2328 O O . ASN A 1 292 ? 22.384 11.280 -17.141 1.00 94.25 292 ASN A O 1
ATOM 2332 N N . THR A 1 293 ? 21.329 12.353 -15.472 1.00 94.62 293 THR A N 1
ATOM 2333 C CA . THR A 1 293 ? 20.755 13.391 -16.343 1.00 94.62 293 THR A CA 1
ATOM 2334 C C . THR A 1 293 ? 21.844 14.334 -16.833 1.00 94.62 293 THR A C 1
ATOM 2336 O O . THR A 1 293 ? 21.931 14.582 -18.032 1.00 94.62 293 THR A O 1
ATOM 2339 N N . LEU A 1 294 ? 22.707 14.799 -15.929 1.00 94.12 294 LEU A N 1
ATOM 2340 C CA . LEU A 1 294 ? 23.826 15.673 -16.268 1.00 94.12 294 LEU A CA 1
ATOM 2341 C C . LEU A 1 294 ? 24.844 14.956 -17.160 1.00 94.12 294 LEU A C 1
ATOM 2343 O O . LEU A 1 294 ? 25.222 15.502 -18.185 1.00 94.12 294 LEU A O 1
ATOM 2347 N N . ALA A 1 295 ? 25.179 13.694 -16.878 1.00 91.19 295 ALA A N 1
ATOM 2348 C CA . ALA A 1 295 ? 26.055 12.899 -17.740 1.00 91.19 295 ALA A CA 1
ATOM 2349 C C . ALA A 1 295 ? 25.474 12.688 -19.153 1.00 91.19 295 ALA A C 1
ATOM 2351 O O . ALA A 1 295 ? 26.218 12.624 -20.131 1.00 91.19 295 ALA A O 1
ATOM 2352 N N . ASN A 1 296 ? 24.146 12.572 -19.291 1.00 91.06 296 ASN A N 1
ATOM 2353 C CA . ASN A 1 296 ? 23.501 12.525 -20.606 1.00 91.06 296 ASN A CA 1
ATOM 2354 C C . ASN A 1 296 ? 23.587 13.876 -21.327 1.00 91.06 296 ASN A C 1
ATOM 2356 O O . ASN A 1 296 ? 23.866 13.901 -22.524 1.00 91.06 296 ASN A O 1
ATOM 2360 N N . LEU A 1 297 ? 23.374 14.977 -20.603 1.00 91.69 297 LEU A N 1
ATOM 2361 C CA . LEU A 1 297 ? 23.492 16.326 -21.147 1.00 91.69 297 LEU A CA 1
ATOM 2362 C C . LEU A 1 297 ? 24.918 16.632 -21.586 1.00 91.69 297 LEU A C 1
ATOM 2364 O O . LEU A 1 297 ? 25.081 17.053 -22.721 1.00 91.69 297 LEU A O 1
ATOM 2368 N N . SER A 1 298 ? 25.933 16.314 -20.781 1.00 89.44 298 SER A N 1
ATOM 2369 C CA . SER A 1 298 ? 27.344 16.505 -21.134 1.00 89.44 298 SER A CA 1
ATOM 2370 C C . SER A 1 298 ? 27.710 15.843 -22.463 1.00 89.44 298 SER A C 1
ATOM 2372 O O . SER A 1 298 ? 28.422 16.427 -23.271 1.00 89.44 298 SER A O 1
ATOM 2374 N N . LYS A 1 299 ? 27.152 14.659 -22.758 1.00 87.81 299 LYS A N 1
ATOM 2375 C CA . LYS A 1 299 ? 27.350 13.982 -24.055 1.00 87.81 299 LYS A CA 1
ATOM 2376 C C . LYS A 1 299 ? 26.730 14.723 -25.245 1.00 87.81 299 LYS A C 1
ATOM 2378 O O . LYS A 1 299 ? 27.121 14.459 -26.377 1.00 87.81 299 LYS A O 1
ATOM 2383 N N . LYS A 1 300 ? 25.738 15.585 -25.012 1.00 84.12 300 LYS A N 1
ATOM 2384 C CA . LYS A 1 300 ? 25.025 16.347 -26.046 1.00 84.12 300 LYS A CA 1
ATOM 2385 C C . LYS A 1 300 ? 25.505 17.790 -26.166 1.00 84.12 300 LYS A C 1
ATOM 2387 O O . LYS A 1 300 ? 25.649 18.275 -27.280 1.00 84.12 300 LYS A O 1
ATOM 2392 N N . SER A 1 301 ? 25.678 18.475 -25.037 1.00 84.06 301 SER A N 1
ATOM 2393 C CA . SER A 1 301 ? 26.064 19.885 -24.962 1.00 84.06 301 SER A CA 1
ATOM 2394 C C . SER A 1 301 ? 27.577 20.083 -25.008 1.00 84.06 301 SER A C 1
ATOM 2396 O O . SER A 1 301 ? 28.031 21.153 -25.393 1.00 84.06 301 SER A O 1
ATOM 2398 N N . GLY A 1 302 ? 28.356 19.070 -24.610 1.00 81.19 302 GLY A N 1
ATOM 2399 C CA . GLY A 1 302 ? 29.788 19.212 -24.342 1.00 81.19 302 GLY A CA 1
ATOM 2400 C C . GLY A 1 302 ? 30.097 19.907 -23.010 1.00 81.19 302 GLY A C 1
ATOM 2401 O O . GLY A 1 302 ? 31.266 20.040 -22.661 1.00 81.19 302 GLY A O 1
ATOM 2402 N N . GLU A 1 303 ? 29.081 20.335 -22.252 1.00 83.75 303 GLU A N 1
ATOM 2403 C CA . GLU A 1 303 ? 29.265 20.983 -20.951 1.00 83.75 303 GLU A CA 1
ATOM 2404 C C . GLU A 1 303 ? 29.690 19.973 -19.885 1.00 83.75 303 GLU A C 1
ATOM 2406 O O . GLU A 1 303 ? 29.178 18.852 -19.820 1.00 83.75 303 GLU A O 1
ATOM 2411 N N . ILE A 1 304 ? 30.591 20.390 -19.001 1.00 83.19 304 ILE A N 1
ATOM 2412 C CA . ILE A 1 304 ? 31.016 19.602 -17.846 1.00 83.19 304 ILE A CA 1
ATOM 2413 C C . ILE A 1 304 ? 30.316 20.169 -16.615 1.00 83.19 304 ILE A C 1
ATOM 2415 O O . ILE A 1 304 ? 30.447 21.352 -16.308 1.00 83.19 304 ILE A O 1
ATOM 2419 N N . TYR A 1 305 ? 29.577 19.317 -15.908 1.00 88.38 305 TYR A N 1
ATOM 2420 C CA . TYR A 1 305 ? 28.951 19.682 -14.643 1.00 88.38 305 TYR A CA 1
ATOM 2421 C C . TYR A 1 305 ? 29.786 19.136 -13.496 1.00 88.38 305 TYR A C 1
ATOM 2423 O O . TYR A 1 305 ? 29.939 17.923 -13.348 1.00 88.38 305 TYR A O 1
ATOM 2431 N N . ASP A 1 306 ? 30.323 20.042 -12.690 1.00 88.94 306 ASP A N 1
ATOM 2432 C CA . ASP A 1 306 ? 31.192 19.692 -11.580 1.00 88.94 306 ASP A CA 1
ATOM 2433 C C . ASP A 1 306 ? 30.416 19.146 -10.366 1.00 88.94 306 ASP A C 1
ATOM 2435 O O . ASP A 1 306 ? 29.179 19.163 -10.267 1.00 88.94 306 ASP A O 1
ATOM 2439 N N . LYS A 1 307 ? 31.182 18.665 -9.385 1.00 89.06 307 LYS A N 1
ATOM 2440 C CA . LYS A 1 307 ? 30.658 18.208 -8.097 1.00 89.06 307 LYS A CA 1
ATOM 2441 C C . LYS A 1 307 ? 29.845 19.301 -7.388 1.00 89.06 307 LYS A C 1
ATOM 2443 O O . LYS A 1 307 ? 28.822 18.996 -6.770 1.00 89.06 307 LYS A O 1
ATOM 2448 N N . ALA A 1 308 ? 30.274 20.562 -7.452 1.00 90.75 308 ALA A N 1
ATOM 2449 C CA . ALA A 1 308 ? 29.605 21.660 -6.758 1.00 90.75 308 ALA A CA 1
ATOM 2450 C C . ALA A 1 308 ? 28.183 21.892 -7.296 1.00 90.75 308 ALA A C 1
ATOM 2452 O O . ALA A 1 308 ? 27.246 22.069 -6.507 1.00 90.75 308 ALA A O 1
ATOM 2453 N N . MET A 1 309 ? 27.996 21.811 -8.614 1.00 93.69 309 MET A N 1
ATOM 2454 C CA . MET A 1 309 ? 26.695 21.897 -9.269 1.00 93.69 309 MET A CA 1
ATOM 2455 C C . MET A 1 309 ? 25.789 20.732 -8.859 1.00 93.69 309 MET A C 1
ATOM 2457 O O . MET A 1 309 ? 24.661 20.954 -8.409 1.00 93.69 309 MET A O 1
ATOM 2461 N N . ILE A 1 310 ? 26.294 19.492 -8.909 1.00 94.81 310 ILE A N 1
ATOM 2462 C CA . ILE A 1 310 ? 25.542 18.289 -8.503 1.00 94.81 310 ILE A CA 1
ATOM 2463 C C . ILE A 1 310 ? 25.034 18.418 -7.062 1.00 94.81 310 ILE A C 1
ATOM 2465 O O . ILE A 1 310 ? 23.851 18.192 -6.788 1.00 94.81 310 ILE A O 1
ATOM 2469 N N . LEU A 1 311 ? 25.907 18.823 -6.137 1.00 94.38 311 LEU A N 1
ATOM 2470 C CA . LEU A 1 311 ? 25.553 18.986 -4.727 1.00 94.38 311 LEU A CA 1
ATOM 2471 C C . LEU A 1 311 ? 24.619 20.180 -4.487 1.00 94.38 311 LEU A C 1
ATOM 2473 O O . LEU A 1 311 ? 23.822 20.165 -3.548 1.00 94.38 311 LEU A O 1
ATOM 2477 N N . THR A 1 312 ? 24.667 21.210 -5.329 1.00 96.88 312 THR A N 1
ATOM 2478 C CA . THR A 1 312 ? 23.734 22.345 -5.264 1.00 96.88 312 THR A CA 1
ATOM 2479 C C . THR A 1 312 ? 22.328 21.933 -5.685 1.00 96.88 312 THR A C 1
ATOM 2481 O O . THR A 1 312 ? 21.374 22.181 -4.943 1.00 96.88 312 THR A O 1
ATOM 2484 N N . ILE A 1 313 ? 22.203 21.194 -6.790 1.00 97.19 313 ILE A N 1
ATOM 2485 C CA . ILE A 1 313 ? 20.933 20.601 -7.229 1.00 97.19 313 ILE A CA 1
ATOM 2486 C C . ILE A 1 313 ? 20.393 19.653 -6.152 1.00 97.19 313 ILE A C 1
ATOM 2488 O O . ILE A 1 313 ? 19.213 19.718 -5.802 1.00 97.19 313 ILE A O 1
ATOM 2492 N N . LEU A 1 314 ? 21.253 18.802 -5.577 1.00 96.75 314 LEU A N 1
ATOM 2493 C CA . LEU A 1 314 ? 20.861 17.892 -4.502 1.00 96.75 314 LEU A CA 1
ATOM 2494 C C . LEU A 1 314 ? 20.311 18.651 -3.290 1.00 96.75 314 LEU A C 1
ATOM 2496 O O . LEU A 1 314 ? 19.238 18.302 -2.800 1.00 96.75 314 LEU A O 1
ATOM 2500 N N . ARG A 1 315 ? 21.012 19.687 -2.812 1.00 95.88 315 ARG A N 1
ATOM 2501 C CA . ARG A 1 315 ? 20.560 20.506 -1.675 1.00 95.88 315 ARG A CA 1
ATOM 2502 C C . ARG A 1 315 ? 19.195 21.124 -1.942 1.00 95.88 315 ARG A C 1
ATOM 2504 O O . ARG A 1 315 ? 18.312 20.989 -1.099 1.00 95.88 315 ARG A O 1
ATOM 2511 N N . TYR A 1 316 ? 18.986 21.699 -3.126 1.00 96.19 316 TYR A N 1
ATOM 2512 C CA . TYR A 1 316 ? 17.684 22.240 -3.519 1.00 96.19 316 TYR A CA 1
ATOM 2513 C C . TYR A 1 316 ? 16.583 21.173 -3.459 1.00 96.19 316 TYR A C 1
ATOM 2515 O O . TYR A 1 316 ? 15.522 21.391 -2.869 1.00 96.19 316 TYR A O 1
ATOM 2523 N N . VAL A 1 317 ? 16.842 19.992 -4.030 1.00 95.38 317 VAL A N 1
ATOM 2524 C CA . VAL A 1 317 ? 15.897 18.868 -4.040 1.00 95.38 317 VAL A CA 1
ATOM 2525 C C . VAL A 1 317 ? 15.586 18.388 -2.625 1.00 95.38 317 VAL A C 1
ATOM 2527 O O . VAL A 1 317 ? 14.421 18.158 -2.302 1.00 95.38 317 VAL A O 1
ATOM 2530 N N . LEU A 1 318 ? 16.600 18.236 -1.773 1.00 93.12 318 LEU A N 1
ATOM 2531 C CA . LEU A 1 318 ? 16.421 17.794 -0.394 1.00 93.12 318 LEU A CA 1
ATOM 2532 C C . LEU A 1 318 ? 15.713 18.853 0.446 1.00 93.12 318 LEU A C 1
ATOM 2534 O O . LEU A 1 318 ? 14.925 18.486 1.310 1.00 93.12 318 LEU A O 1
ATOM 2538 N N . GLU A 1 319 ? 15.944 20.144 0.207 1.00 91.44 319 GLU A N 1
ATOM 2539 C CA . GLU A 1 319 ? 15.273 21.245 0.897 1.00 91.44 319 GLU A CA 1
ATOM 2540 C C . GLU A 1 319 ? 13.792 21.311 0.512 1.00 91.44 319 GLU A C 1
ATOM 2542 O O . GLU A 1 319 ? 12.927 21.154 1.381 1.00 91.44 319 GLU A O 1
ATOM 2547 N N . LYS A 1 320 ? 13.509 21.478 -0.787 1.00 91.38 320 LYS A N 1
ATOM 2548 C CA . LYS A 1 320 ? 12.158 21.679 -1.324 1.00 91.38 320 LYS A CA 1
ATOM 2549 C C . LYS A 1 320 ? 11.350 20.390 -1.418 1.00 91.38 320 LYS A C 1
ATOM 2551 O O . LYS A 1 320 ? 10.129 20.464 -1.458 1.00 91.38 320 LYS A O 1
ATOM 2556 N N . GLY A 1 321 ? 11.984 19.220 -1.469 1.00 93.12 321 GLY A N 1
ATOM 2557 C CA . GLY A 1 321 ? 11.334 17.918 -1.661 1.00 93.12 321 GLY A CA 1
ATOM 2558 C C . GLY A 1 321 ? 10.815 17.666 -3.077 1.00 93.12 321 GLY A C 1
ATOM 2559 O O . GLY A 1 321 ? 10.213 16.626 -3.334 1.00 93.12 321 GLY A O 1
ATOM 2560 N N . GLU A 1 322 ? 11.034 18.593 -4.004 1.00 95.06 322 GLU A N 1
ATOM 2561 C CA . GLU A 1 322 ? 10.649 18.480 -5.406 1.00 95.06 322 GLU A CA 1
ATOM 2562 C C . GLU A 1 322 ? 11.480 19.435 -6.269 1.00 95.06 322 GLU A C 1
ATOM 2564 O O . GLU A 1 322 ? 12.002 20.433 -5.780 1.00 95.06 322 GLU A O 1
ATOM 2569 N N . MET A 1 323 ? 11.570 19.145 -7.563 1.00 95.94 323 MET A N 1
ATOM 2570 C CA . MET A 1 323 ? 12.176 20.023 -8.564 1.00 95.94 323 MET A CA 1
ATOM 2571 C C . MET A 1 323 ? 11.513 19.744 -9.915 1.00 95.94 323 MET A C 1
ATOM 2573 O O . MET A 1 323 ? 11.243 18.585 -10.231 1.00 95.94 323 MET A O 1
ATOM 2577 N N . SER A 1 324 ? 11.211 20.774 -10.707 1.00 96.88 324 SER A N 1
ATOM 2578 C CA . SER A 1 324 ? 10.760 20.622 -12.100 1.00 96.88 324 SER A CA 1
ATOM 2579 C C . SER A 1 324 ? 11.944 20.591 -13.065 1.00 96.88 324 SER A C 1
ATOM 2581 O O . SER A 1 324 ? 13.030 21.054 -12.725 1.00 96.88 324 SER A O 1
ATOM 2583 N N . TYR A 1 325 ? 11.736 20.074 -14.277 1.00 96.50 325 TYR A N 1
ATOM 2584 C CA . TYR A 1 325 ? 12.751 20.176 -15.334 1.00 96.50 325 TYR A CA 1
ATOM 2585 C C . TYR A 1 325 ? 13.086 21.628 -15.667 1.00 96.50 325 TYR A C 1
ATOM 2587 O O . TYR A 1 325 ? 14.249 21.952 -15.877 1.00 96.50 325 TYR A O 1
ATOM 2595 N N . ARG A 1 326 ? 12.090 22.514 -15.600 1.00 95.31 326 ARG A N 1
ATOM 2596 C CA . ARG A 1 326 ? 12.290 23.951 -15.768 1.00 95.31 326 ARG A CA 1
ATOM 2597 C C . ARG A 1 326 ? 13.233 24.530 -14.710 1.00 95.31 326 ARG A C 1
ATOM 2599 O O . ARG A 1 326 ? 14.179 25.220 -15.060 1.00 95.31 326 ARG A O 1
ATOM 2606 N N . ALA A 1 327 ? 13.007 24.213 -13.433 1.00 96.56 327 ALA A N 1
ATOM 2607 C CA . ALA A 1 327 ? 13.877 24.675 -12.352 1.00 96.56 327 ALA A CA 1
ATOM 2608 C C . ALA A 1 327 ? 15.298 24.104 -12.483 1.00 96.56 327 ALA A C 1
ATOM 2610 O O . ALA A 1 327 ? 16.267 24.794 -12.186 1.00 96.56 327 ALA A O 1
ATOM 2611 N N . LEU A 1 328 ? 15.427 22.857 -12.954 1.00 96.56 328 LEU A N 1
ATOM 2612 C CA . LEU A 1 328 ? 16.727 22.259 -13.247 1.00 96.56 328 LEU A CA 1
ATOM 2613 C C . LEU A 1 328 ? 17.447 23.012 -14.374 1.00 96.56 328 LEU A C 1
ATOM 2615 O O . LEU A 1 328 ? 18.604 23.365 -14.191 1.00 96.56 328 LEU A O 1
ATOM 2619 N N . ARG A 1 329 ? 16.769 23.290 -15.498 1.00 94.75 329 ARG A N 1
ATOM 2620 C CA . ARG A 1 329 ? 17.317 24.062 -16.629 1.00 94.75 329 ARG A CA 1
ATOM 2621 C C . ARG A 1 329 ? 17.810 25.435 -16.192 1.00 94.75 329 ARG A C 1
ATOM 2623 O O . ARG A 1 329 ? 18.930 25.798 -16.530 1.00 94.75 329 ARG A O 1
ATOM 2630 N N . GLU A 1 330 ? 16.980 26.163 -15.447 1.00 95.00 330 GLU A N 1
ATOM 2631 C CA . GLU A 1 330 ? 17.314 27.487 -14.909 1.00 95.00 330 GLU A CA 1
ATOM 2632 C C . GLU A 1 330 ? 18.534 27.411 -13.972 1.00 95.00 330 GLU A C 1
ATOM 2634 O O . GLU A 1 330 ? 19.382 28.291 -14.001 1.00 95.00 330 GLU A O 1
ATOM 2639 N N . MET A 1 331 ? 18.672 26.339 -13.183 1.00 95.00 331 MET A N 1
ATOM 2640 C CA . MET A 1 331 ? 19.801 26.163 -12.261 1.00 95.00 331 MET A CA 1
ATOM 2641 C C . MET A 1 331 ? 21.129 25.855 -12.964 1.00 95.00 331 MET A C 1
ATOM 2643 O O . MET A 1 331 ? 22.176 26.287 -12.489 1.00 95.00 331 MET A O 1
ATOM 2647 N N . ILE A 1 332 ? 21.095 25.105 -14.068 1.00 94.12 332 ILE A N 1
ATOM 2648 C CA . ILE A 1 332 ? 22.300 24.725 -14.825 1.00 94.12 332 ILE A CA 1
ATOM 2649 C C . ILE A 1 332 ? 22.579 25.646 -16.022 1.00 94.12 332 ILE A C 1
ATOM 2651 O O . ILE A 1 332 ? 23.539 25.406 -16.743 1.00 94.12 332 ILE A O 1
ATOM 2655 N N . ASN A 1 333 ? 21.748 26.671 -16.245 1.00 92.12 333 ASN A N 1
ATOM 2656 C CA . ASN A 1 333 ? 21.823 27.593 -17.386 1.00 92.12 333 ASN A CA 1
ATOM 2657 C C . ASN A 1 333 ? 21.863 26.894 -18.763 1.00 92.12 333 ASN A C 1
ATOM 2659 O O . ASN A 1 333 ? 22.592 27.315 -19.657 1.00 92.12 333 ASN A O 1
ATOM 2663 N N . LEU A 1 334 ? 21.066 25.834 -18.948 1.00 91.19 334 LEU A N 1
ATOM 2664 C CA . LEU A 1 334 ? 21.082 25.032 -20.180 1.00 91.19 334 LEU A CA 1
ATOM 2665 C C . LEU A 1 334 ? 20.393 25.745 -21.358 1.00 91.19 334 LEU A C 1
ATOM 2667 O O . LEU A 1 334 ? 19.211 26.100 -21.267 1.00 91.19 334 LEU A O 1
ATOM 2671 N N . ASP A 1 335 ? 21.095 25.827 -22.492 1.00 89.56 335 ASP A N 1
ATOM 2672 C CA . ASP A 1 335 ? 20.615 26.412 -23.755 1.00 89.56 335 ASP A CA 1
ATOM 2673 C C . ASP A 1 335 ? 19.280 25.801 -24.232 1.00 89.56 335 ASP A C 1
ATOM 2675 O O . ASP A 1 335 ? 19.060 24.585 -24.164 1.00 89.56 335 ASP A O 1
ATOM 2679 N N . GLU A 1 336 ? 18.373 26.647 -24.734 1.00 89.19 336 GLU A N 1
ATOM 2680 C CA . GLU A 1 336 ? 17.019 26.262 -25.163 1.00 89.19 336 GLU A CA 1
ATOM 2681 C C . GLU A 1 336 ? 16.999 25.228 -26.301 1.00 89.19 336 GLU A C 1
ATOM 2683 O O . GLU A 1 336 ? 16.033 24.472 -26.434 1.00 89.19 336 GLU A O 1
ATOM 2688 N N . LYS A 1 337 ? 18.065 25.143 -27.104 1.00 88.81 337 LYS A N 1
ATOM 2689 C CA . LYS A 1 337 ? 18.203 24.149 -28.179 1.00 88.81 337 LYS A CA 1
ATOM 2690 C C . LYS A 1 337 ? 18.428 22.741 -27.635 1.00 88.81 337 LYS A C 1
ATOM 2692 O O . LYS A 1 337 ? 18.168 21.763 -28.337 1.00 88.81 337 LYS A O 1
ATOM 2697 N N . ILE A 1 338 ? 18.912 22.615 -26.400 1.00 89.44 338 ILE A N 1
ATOM 2698 C CA . ILE A 1 338 ? 19.262 21.331 -25.798 1.00 89.44 338 ILE A CA 1
ATOM 2699 C C . ILE A 1 338 ? 18.098 20.836 -24.953 1.00 89.44 338 ILE A C 1
ATOM 2701 O O . ILE A 1 338 ? 17.698 21.469 -23.982 1.00 89.44 338 ILE A O 1
ATOM 2705 N N . GLN A 1 339 ? 17.561 19.672 -25.306 1.00 91.69 339 GLN A N 1
ATOM 2706 C CA . GLN A 1 339 ? 16.413 19.062 -24.636 1.00 91.69 339 GLN A CA 1
ATOM 2707 C C . GLN A 1 339 ? 16.835 17.914 -23.713 1.00 91.69 339 GLN A C 1
ATOM 2709 O O . GLN A 1 339 ? 17.712 17.105 -24.051 1.00 91.69 339 GLN A O 1
ATOM 2714 N N . PHE A 1 340 ? 16.157 17.799 -22.569 1.00 93.12 340 PHE A N 1
ATOM 2715 C CA . PHE A 1 340 ? 16.310 16.657 -21.671 1.00 93.12 340 PHE A CA 1
ATOM 2716 C C . PHE A 1 340 ? 15.740 15.383 -22.312 1.00 93.12 340 PHE A C 1
ATOM 2718 O O . PHE A 1 340 ? 14.741 15.417 -23.027 1.00 93.12 340 PHE A O 1
ATOM 2725 N N . VAL A 1 341 ? 16.345 14.230 -22.016 1.00 88.56 341 VAL A N 1
ATOM 2726 C CA . VAL A 1 341 ? 15.840 12.921 -22.459 1.00 88.56 341 VAL A CA 1
ATOM 2727 C C . VAL A 1 341 ? 15.074 12.260 -21.322 1.00 88.56 341 VAL A C 1
ATOM 2729 O O . VAL A 1 341 ? 15.669 11.684 -20.415 1.00 88.56 341 VAL A O 1
ATOM 2732 N N . ASP A 1 342 ? 13.746 12.328 -21.370 1.00 87.75 342 ASP A N 1
ATOM 2733 C CA . ASP A 1 342 ? 12.870 11.582 -20.468 1.00 87.75 342 ASP A CA 1
ATOM 2734 C C . ASP A 1 342 ? 11.535 11.292 -21.157 1.00 87.75 342 ASP A C 1
ATOM 2736 O O . ASP A 1 342 ? 10.921 12.185 -21.729 1.00 87.75 342 ASP A O 1
ATOM 2740 N N . SER A 1 343 ? 11.057 10.050 -21.057 1.00 87.56 343 SER A N 1
ATOM 2741 C CA . SER A 1 343 ? 9.777 9.607 -21.635 1.00 87.56 343 SER A CA 1
ATOM 2742 C C . SER A 1 343 ? 8.545 10.408 -21.186 1.00 87.56 343 SER A C 1
ATOM 2744 O O . SER A 1 343 ? 7.497 10.318 -21.815 1.00 87.56 343 SER A O 1
ATOM 2746 N N . ARG A 1 344 ? 8.638 11.152 -20.077 1.00 90.12 344 ARG A N 1
ATOM 2747 C CA . ARG A 1 344 ? 7.549 11.992 -19.556 1.00 90.12 344 ARG A CA 1
ATOM 2748 C C . ARG A 1 344 ? 7.522 13.393 -20.156 1.00 90.12 344 ARG A C 1
ATOM 2750 O O . ARG A 1 344 ? 6.565 14.120 -19.900 1.00 90.12 344 ARG A O 1
ATOM 2757 N N . LEU A 1 345 ? 8.574 13.792 -20.865 1.00 90.81 345 LEU A N 1
ATOM 2758 C CA . LEU A 1 345 ? 8.671 15.103 -21.489 1.00 90.81 345 LEU A CA 1
ATOM 2759 C C . LEU A 1 345 ? 8.127 15.031 -22.910 1.00 90.81 345 LEU A C 1
ATOM 2761 O O . LEU A 1 345 ? 8.500 14.161 -23.691 1.00 90.81 345 LEU A O 1
ATOM 2765 N N . ASP A 1 346 ? 7.251 15.974 -23.229 1.00 90.25 346 ASP A N 1
ATOM 2766 C CA . ASP A 1 346 ? 6.597 16.078 -24.525 1.00 90.25 346 ASP A CA 1
ATOM 2767 C C . ASP A 1 346 ? 6.837 17.477 -25.094 1.00 90.25 346 ASP A C 1
ATOM 2769 O O . ASP A 1 346 ? 6.067 18.412 -24.865 1.00 90.25 346 ASP A O 1
ATOM 2773 N N . TYR A 1 347 ? 7.951 17.619 -25.814 1.00 90.81 347 TYR A N 1
ATOM 2774 C CA . TYR A 1 347 ? 8.380 18.890 -26.397 1.00 90.81 347 TYR A CA 1
ATOM 2775 C C . TYR A 1 347 ? 7.507 19.355 -27.572 1.00 90.81 347 TYR A C 1
ATOM 2777 O O . TYR A 1 347 ? 7.631 20.510 -27.978 1.00 90.81 347 TYR A O 1
ATOM 2785 N N . SER A 1 348 ? 6.570 18.531 -28.068 1.00 88.88 348 SER A N 1
ATOM 2786 C CA . SER A 1 348 ? 5.588 18.968 -29.076 1.00 88.88 348 SER A CA 1
ATOM 2787 C C . SER A 1 348 ? 4.681 20.095 -28.561 1.00 88.88 348 SER A C 1
ATOM 2789 O O . SER A 1 348 ? 4.193 20.912 -29.336 1.00 88.88 348 SER A O 1
ATOM 2791 N N . LYS A 1 349 ? 4.519 20.190 -27.235 1.00 88.44 349 LYS A N 1
ATOM 2792 C CA . LYS A 1 349 ? 3.745 21.233 -26.542 1.00 88.44 349 LYS A CA 1
ATOM 2793 C C . LYS A 1 349 ? 4.534 22.523 -26.294 1.00 88.44 349 LYS A C 1
ATOM 2795 O O . LYS A 1 349 ? 4.021 23.442 -25.660 1.00 88.44 349 LYS A O 1
ATOM 2800 N N . GLY A 1 350 ? 5.779 22.594 -26.766 1.00 88.44 350 GLY A N 1
ATOM 2801 C CA . GLY A 1 350 ? 6.699 23.699 -26.512 1.00 88.44 350 GLY A CA 1
ATOM 2802 C C . GLY A 1 350 ? 7.481 23.553 -25.202 1.00 88.44 350 GLY A C 1
ATOM 2803 O O . GLY A 1 350 ? 7.045 22.909 -24.245 1.00 88.44 350 GLY A O 1
ATOM 2804 N N . LEU A 1 351 ? 8.661 24.182 -25.154 1.00 90.00 351 LEU A N 1
ATOM 2805 C CA . LEU A 1 351 ? 9.667 23.991 -24.099 1.00 90.00 351 LEU A CA 1
ATOM 2806 C C . LEU A 1 351 ? 9.143 24.319 -22.691 1.00 90.00 351 LEU A C 1
ATOM 2808 O O . LEU A 1 351 ? 9.290 23.519 -21.768 1.00 90.00 351 LEU A O 1
ATOM 2812 N N . LYS A 1 352 ? 8.466 25.463 -22.531 1.00 87.69 352 LYS A N 1
ATOM 2813 C CA . LYS A 1 352 ? 7.965 25.922 -21.223 1.00 87.69 352 LYS A CA 1
ATOM 2814 C C . LYS A 1 352 ? 6.908 24.996 -20.624 1.00 87.69 352 LYS A C 1
ATOM 2816 O O . LYS A 1 352 ? 6.882 24.847 -19.405 1.00 87.69 352 LYS A O 1
ATOM 2821 N N . GLU A 1 353 ? 6.045 24.399 -21.446 1.00 90.50 353 GLU A N 1
ATOM 2822 C CA . GLU A 1 353 ? 5.003 23.485 -20.965 1.00 90.50 353 GLU A CA 1
ATOM 2823 C C . GLU A 1 353 ? 5.535 22.074 -20.737 1.00 90.50 353 GLU A C 1
ATOM 2825 O O . GLU A 1 353 ? 5.237 21.474 -19.702 1.00 90.50 353 GLU A O 1
ATOM 2830 N N . ALA A 1 354 ? 6.383 21.575 -21.641 1.00 91.88 354 ALA A N 1
ATOM 2831 C CA . ALA A 1 354 ? 7.028 20.275 -21.491 1.00 91.88 354 ALA A CA 1
ATOM 2832 C C . ALA A 1 354 ? 7.783 20.172 -20.154 1.00 91.88 354 ALA A C 1
ATOM 2834 O O . ALA A 1 354 ? 7.693 19.165 -19.453 1.00 91.88 354 ALA A O 1
ATOM 2835 N N . GLU A 1 355 ? 8.473 21.241 -19.749 1.00 94.12 355 GLU A N 1
ATOM 2836 C CA . GLU A 1 355 ? 9.370 21.230 -18.591 1.00 94.12 355 GLU A CA 1
ATOM 2837 C C . GLU A 1 355 ? 8.717 21.613 -17.252 1.00 94.12 355 GLU A C 1
ATOM 2839 O O . GLU A 1 355 ? 9.387 21.622 -16.212 1.00 94.12 355 GLU A O 1
ATOM 2844 N N . LYS A 1 356 ? 7.395 21.844 -17.218 1.00 93.44 356 LYS A N 1
ATOM 2845 C CA . LYS A 1 356 ? 6.644 21.915 -15.946 1.00 93.44 356 LYS A CA 1
ATOM 2846 C C . LYS A 1 356 ? 6.609 20.575 -15.213 1.00 93.44 356 LYS A C 1
ATOM 2848 O O . LYS A 1 356 ? 6.387 20.543 -14.000 1.00 93.44 356 LYS A O 1
ATOM 2853 N N . VAL A 1 357 ? 6.835 19.475 -15.934 1.00 94.81 357 VAL A N 1
ATOM 2854 C CA . VAL A 1 357 ? 6.913 18.124 -15.376 1.00 94.81 357 VAL A CA 1
ATOM 2855 C C . VAL A 1 357 ? 7.963 18.073 -14.261 1.00 94.81 357 VAL A C 1
ATOM 2857 O O . VAL A 1 357 ? 9.056 18.638 -14.365 1.00 94.81 357 VAL A O 1
ATOM 2860 N N . LYS A 1 358 ? 7.634 17.383 -13.163 1.00 95.38 358 LYS A N 1
ATOM 2861 C CA . LYS A 1 358 ? 8.556 17.204 -12.038 1.00 95.38 358 LYS A CA 1
ATOM 2862 C C . LYS A 1 358 ? 9.744 16.340 -12.466 1.00 95.38 358 LYS A C 1
ATOM 2864 O O . LYS A 1 358 ? 9.585 15.170 -12.828 1.00 95.38 358 LYS A O 1
ATOM 2869 N N . PHE A 1 359 ? 10.942 16.912 -12.370 1.00 95.69 359 PHE A N 1
ATOM 2870 C CA . PHE A 1 359 ? 12.188 16.167 -12.403 1.00 95.69 359 PHE A CA 1
ATOM 2871 C C . PHE A 1 359 ? 12.203 15.197 -11.224 1.00 95.69 359 PHE A C 1
ATOM 2873 O O . PHE A 1 359 ? 12.221 13.995 -11.415 1.00 95.69 359 PHE A O 1
ATOM 2880 N N . VAL A 1 360 ? 12.045 15.652 -9.991 1.00 94.25 360 VAL A N 1
ATOM 2881 C CA . VAL A 1 360 ? 11.900 14.753 -8.835 1.00 94.25 360 VAL A CA 1
ATOM 2882 C C . VAL A 1 360 ? 10.785 15.235 -7.933 1.00 94.25 360 VAL A C 1
ATOM 2884 O O . VAL A 1 360 ? 10.507 16.429 -7.858 1.00 94.25 360 VAL A O 1
ATOM 2887 N N . GLU A 1 361 ? 10.137 14.292 -7.259 1.00 94.56 361 GLU A N 1
ATOM 2888 C CA . GLU A 1 361 ? 9.080 14.573 -6.297 1.00 94.56 361 GLU A CA 1
ATOM 2889 C C . GLU A 1 361 ? 9.131 13.537 -5.172 1.00 94.56 361 GLU A C 1
ATOM 2891 O O . GLU A 1 361 ? 8.963 12.333 -5.390 1.00 94.56 361 GLU A O 1
ATOM 2896 N N . PHE A 1 362 ? 9.360 14.027 -3.959 1.00 94.62 362 PHE A N 1
ATOM 2897 C CA . PHE A 1 362 ? 9.383 13.266 -2.719 1.00 94.62 362 PHE A CA 1
ATOM 2898 C C . PHE A 1 362 ? 8.259 13.777 -1.817 1.00 94.62 362 PHE A C 1
ATOM 2900 O O . PHE A 1 362 ? 8.495 14.440 -0.808 1.00 94.62 362 PHE A O 1
ATOM 2907 N N . ALA A 1 363 ? 7.012 13.472 -2.194 1.00 88.00 363 ALA A N 1
ATOM 2908 C CA . ALA A 1 363 ? 5.803 13.986 -1.542 1.00 88.00 363 ALA A CA 1
ATOM 2909 C C . ALA A 1 363 ? 5.790 13.790 -0.012 1.00 88.00 363 ALA A C 1
ATOM 2911 O O . ALA A 1 363 ? 5.268 14.623 0.728 1.00 88.00 363 ALA A O 1
ATOM 2912 N N . HIS A 1 364 ? 6.399 12.706 0.474 1.00 93.12 364 HIS A N 1
ATOM 2913 C CA . HIS A 1 364 ? 6.470 12.388 1.896 1.00 93.12 364 HIS A CA 1
ATOM 2914 C C . HIS A 1 364 ? 7.561 13.149 2.661 1.00 93.12 364 HIS A C 1
ATOM 2916 O O . HIS A 1 364 ? 7.423 13.306 3.872 1.00 93.12 364 HIS A O 1
ATOM 2922 N N . LEU A 1 365 ? 8.593 13.679 1.992 1.00 94.44 365 LEU A N 1
ATOM 2923 C CA . LEU A 1 365 ? 9.709 14.362 2.658 1.00 94.44 365 LEU A CA 1
ATOM 2924 C C . LEU A 1 365 ? 9.247 15.622 3.393 1.00 94.44 365 LEU A C 1
ATOM 2926 O O . LEU A 1 365 ? 9.622 15.835 4.541 1.00 94.44 365 LEU A O 1
ATOM 2930 N N . LYS A 1 366 ? 8.391 16.436 2.760 1.00 93.06 366 LYS A N 1
ATOM 2931 C CA . LYS A 1 366 ? 7.841 17.660 3.370 1.00 93.06 366 LYS A CA 1
ATOM 2932 C C . LYS A 1 366 ? 7.065 17.346 4.649 1.00 93.06 366 LYS A C 1
ATOM 2934 O O . LYS A 1 366 ? 7.275 17.984 5.677 1.00 93.06 366 LYS A O 1
ATOM 2939 N N . ALA A 1 367 ? 6.187 16.344 4.588 1.00 94.06 367 ALA A N 1
ATOM 2940 C CA . ALA A 1 367 ? 5.403 15.907 5.739 1.00 94.06 367 ALA A CA 1
ATOM 2941 C C . ALA A 1 367 ? 6.293 15.311 6.839 1.00 94.06 367 ALA A C 1
ATOM 2943 O O . ALA A 1 367 ? 6.048 15.557 8.014 1.00 94.06 367 ALA A O 1
ATOM 2944 N N . PHE A 1 368 ? 7.346 14.582 6.459 1.00 96.00 368 PHE A N 1
ATOM 2945 C CA . PHE A 1 368 ? 8.286 13.988 7.402 1.00 96.00 368 PHE A CA 1
ATOM 2946 C C . PHE A 1 368 ? 9.117 15.043 8.140 1.00 96.00 368 PHE A C 1
ATOM 2948 O O . PHE A 1 368 ? 9.171 15.023 9.366 1.00 96.00 368 PHE A O 1
ATOM 2955 N N . LYS A 1 369 ? 9.661 16.028 7.414 1.00 95.19 369 LYS A N 1
ATOM 2956 C CA . LYS A 1 369 ? 10.332 17.196 8.004 1.00 95.19 369 LYS A CA 1
ATOM 2957 C C . LYS A 1 369 ? 9.409 17.972 8.933 1.00 95.19 369 LYS A C 1
ATOM 2959 O O . LYS A 1 369 ? 9.798 18.294 10.044 1.00 95.19 369 LYS A O 1
ATOM 2964 N N . LYS A 1 370 ? 8.171 18.235 8.501 1.00 95.06 370 LYS A N 1
ATOM 2965 C CA . LYS A 1 370 ? 7.177 18.936 9.323 1.00 95.06 370 LYS A CA 1
ATOM 2966 C C . LYS A 1 370 ? 6.855 18.170 10.610 1.00 95.06 370 LYS A C 1
ATOM 2968 O O . LYS A 1 370 ? 6.710 18.795 11.649 1.00 95.06 370 LYS A O 1
ATOM 2973 N N . ALA A 1 371 ? 6.745 16.844 10.536 1.00 96.00 371 ALA A N 1
ATOM 2974 C CA . ALA A 1 371 ? 6.476 16.003 11.699 1.00 96.00 371 ALA A CA 1
ATOM 2975 C C . ALA A 1 371 ? 7.650 15.969 12.690 1.00 96.00 371 ALA A C 1
ATOM 2977 O O . ALA A 1 371 ? 7.414 15.885 13.888 1.00 96.00 371 ALA A O 1
ATOM 2978 N N . LEU A 1 372 ? 8.894 16.052 12.205 1.00 94.88 372 LEU A N 1
ATOM 2979 C CA . LEU A 1 372 ? 10.091 16.121 13.050 1.00 94.88 372 LEU A CA 1
ATOM 2980 C C . LEU A 1 372 ? 10.434 17.544 13.516 1.00 94.88 372 LEU A C 1
ATOM 2982 O O . LEU A 1 372 ? 11.121 17.687 14.517 1.00 94.88 372 LEU A O 1
ATOM 2986 N N . GLY A 1 373 ? 9.975 18.600 12.844 1.00 93.50 373 GLY A N 1
ATOM 2987 C CA . GLY A 1 373 ? 10.305 19.980 13.215 1.00 93.50 373 GLY A CA 1
ATOM 2988 C C . GLY A 1 373 ? 11.819 20.222 13.264 1.00 93.50 373 GLY A C 1
ATOM 2989 O O . GLY A 1 373 ? 12.555 19.766 12.387 1.00 93.50 373 GLY A O 1
ATOM 2990 N N . GLU A 1 374 ? 12.290 20.911 14.304 1.00 91.44 374 GLU A N 1
ATOM 2991 C CA . GLU A 1 374 ? 13.719 21.195 14.524 1.00 91.44 374 GLU A CA 1
ATOM 2992 C C . GLU A 1 374 ? 14.558 19.923 14.713 1.00 91.44 374 GLU A C 1
ATOM 2994 O O . GLU A 1 374 ? 15.709 19.872 14.273 1.00 91.44 374 GLU A O 1
ATOM 2999 N N . SER A 1 375 ? 13.958 18.852 15.249 1.00 92.44 375 SER A N 1
ATOM 3000 C CA . SER A 1 375 ? 14.619 17.554 15.418 1.00 92.44 375 SER A CA 1
ATOM 3001 C C . SER A 1 375 ? 15.078 16.942 14.092 1.00 92.44 375 SER A C 1
ATOM 3003 O O . SER A 1 375 ? 15.969 16.103 14.079 1.00 92.44 375 SER A O 1
ATOM 3005 N N . PHE A 1 376 ? 14.520 17.360 12.949 1.00 92.06 376 PHE A N 1
ATOM 3006 C CA . PHE A 1 376 ? 15.001 16.894 11.646 1.00 92.06 376 PHE A CA 1
ATOM 3007 C C . PHE A 1 376 ? 16.443 17.339 11.355 1.00 92.06 376 PHE A C 1
ATOM 3009 O O . PHE A 1 376 ? 17.163 16.637 10.651 1.00 92.06 376 PHE A O 1
ATOM 3016 N N . ALA A 1 377 ? 16.843 18.515 11.845 1.00 89.62 377 ALA A N 1
ATOM 3017 C CA . ALA A 1 377 ? 18.175 19.067 11.616 1.00 89.62 377 ALA A CA 1
ATOM 3018 C C . ALA A 1 377 ? 19.181 18.643 12.695 1.00 89.62 377 ALA A C 1
ATOM 3020 O O . ALA A 1 377 ? 20.367 18.543 12.395 1.00 89.62 377 ALA A O 1
ATOM 3021 N N . SER A 1 378 ? 18.720 18.409 13.928 1.00 91.00 378 SER A N 1
ATOM 3022 C CA . SER A 1 378 ? 19.594 18.053 15.050 1.00 91.00 378 SER A CA 1
ATOM 3023 C C . SER A 1 378 ? 19.864 16.555 15.179 1.00 91.00 378 SER A C 1
ATOM 3025 O O . SER A 1 378 ? 20.930 16.179 15.657 1.00 91.00 378 SER A O 1
ATOM 3027 N N . LEU A 1 379 ? 18.924 15.694 14.772 1.00 93.62 379 LEU A N 1
ATOM 3028 C CA . LEU A 1 379 ? 19.093 14.249 14.898 1.00 93.62 379 LEU A CA 1
ATOM 3029 C C . LEU A 1 379 ? 20.070 13.692 13.867 1.00 93.62 379 LEU A C 1
ATOM 3031 O O . LEU A 1 379 ? 20.073 14.076 12.694 1.00 93.62 379 LEU A O 1
ATOM 3035 N N . GLU A 1 380 ? 20.832 12.686 14.290 1.00 93.75 380 GLU A N 1
ATOM 3036 C CA . GLU A 1 380 ? 21.653 11.920 13.367 1.00 93.75 380 GLU A CA 1
ATOM 3037 C C . GLU A 1 380 ? 20.794 11.195 12.327 1.00 93.75 380 GLU A C 1
ATOM 3039 O O . GLU A 1 380 ? 19.700 10.679 12.591 1.00 93.75 380 GLU A O 1
ATOM 3044 N N . ARG A 1 381 ? 21.339 11.111 11.114 1.00 92.12 381 ARG A N 1
ATOM 3045 C CA . ARG A 1 381 ? 20.677 10.498 9.961 1.00 92.12 381 ARG A CA 1
ATOM 3046 C C . ARG A 1 381 ? 20.229 9.062 10.224 1.00 92.12 381 ARG A C 1
ATOM 3048 O O . ARG A 1 381 ? 19.165 8.675 9.746 1.00 92.12 381 ARG A O 1
ATOM 3055 N N . GLU A 1 382 ? 21.013 8.292 10.974 1.00 94.38 382 GLU A N 1
ATOM 3056 C CA . GLU A 1 382 ? 20.681 6.908 11.316 1.00 94.38 382 GLU A CA 1
ATOM 3057 C C . GLU A 1 382 ? 19.348 6.817 12.071 1.00 94.38 382 GLU A C 1
ATOM 3059 O O . GLU A 1 382 ? 18.489 6.003 11.718 1.00 94.38 382 GLU A O 1
ATOM 3064 N N . HIS A 1 383 ? 19.110 7.708 13.039 1.00 96.38 383 HIS A N 1
ATOM 3065 C CA . HIS A 1 383 ? 17.853 7.735 13.780 1.00 96.38 383 HIS A CA 1
ATOM 3066 C C . HIS A 1 383 ? 16.676 8.168 12.899 1.00 96.38 383 HIS A C 1
ATOM 3068 O O . HIS A 1 383 ? 15.605 7.560 12.976 1.00 96.38 383 HIS A O 1
ATOM 3074 N N . ILE A 1 384 ? 16.868 9.150 12.012 1.00 96.56 384 ILE A N 1
ATOM 3075 C CA . ILE A 1 384 ? 15.827 9.587 11.066 1.00 96.56 384 ILE A CA 1
ATOM 3076 C C . ILE A 1 384 ? 15.439 8.435 10.121 1.00 96.56 384 ILE A C 1
ATOM 3078 O O . ILE A 1 384 ? 14.255 8.164 9.894 1.00 96.56 384 ILE A O 1
ATOM 3082 N N . ASP A 1 385 ? 16.422 7.700 9.607 1.00 97.31 385 ASP A N 1
ATOM 3083 C CA . ASP A 1 385 ? 16.204 6.536 8.747 1.00 97.31 385 ASP A CA 1
ATOM 3084 C C . ASP A 1 385 ? 15.553 5.359 9.500 1.00 97.31 385 ASP A C 1
ATOM 3086 O O . ASP A 1 385 ? 14.698 4.645 8.951 1.00 97.31 385 ASP A O 1
ATOM 3090 N N . LYS A 1 386 ? 15.881 5.176 10.784 1.00 96.62 386 LYS A N 1
ATOM 3091 C CA . LYS A 1 386 ? 15.237 4.179 11.646 1.00 96.62 386 LYS A CA 1
ATOM 3092 C C . LYS A 1 386 ? 13.766 4.507 11.908 1.00 96.62 386 LYS A C 1
ATOM 3094 O O . LYS A 1 386 ? 12.922 3.617 11.771 1.00 96.62 386 LYS A O 1
ATOM 3099 N N . ILE A 1 387 ? 13.443 5.771 12.181 1.00 97.56 387 ILE A N 1
ATOM 3100 C CA . ILE A 1 387 ? 12.059 6.254 12.307 1.00 97.56 387 ILE A CA 1
ATOM 3101 C C . ILE A 1 387 ? 11.298 5.998 10.999 1.00 97.56 387 ILE A C 1
ATOM 3103 O O . ILE A 1 387 ? 10.209 5.415 11.011 1.00 97.56 387 ILE A O 1
ATOM 3107 N N . ALA A 1 388 ? 11.893 6.330 9.847 1.00 97.31 388 ALA A N 1
ATOM 3108 C CA . ALA A 1 388 ? 11.294 6.049 8.541 1.00 97.31 388 ALA A CA 1
ATOM 3109 C C . ALA A 1 388 ? 11.025 4.544 8.330 1.00 97.31 388 ALA A C 1
ATOM 3111 O O . ALA A 1 388 ? 10.000 4.166 7.756 1.00 97.31 388 ALA A O 1
ATOM 3112 N N . SER A 1 389 ? 11.902 3.676 8.843 1.00 96.69 389 SER A N 1
ATOM 3113 C CA . SER A 1 389 ? 11.733 2.215 8.818 1.00 96.69 389 SER A CA 1
ATOM 3114 C C . SER A 1 389 ? 10.543 1.747 9.646 1.00 96.69 389 SER A C 1
ATOM 3116 O O . SER A 1 389 ? 9.728 0.963 9.154 1.00 96.69 389 SER A O 1
ATOM 3118 N N . GLN A 1 390 ? 10.397 2.249 10.874 1.00 96.31 390 GLN A N 1
ATOM 3119 C CA . GLN A 1 390 ? 9.247 1.930 11.724 1.00 96.31 390 GLN A CA 1
ATOM 3120 C C . GLN A 1 390 ? 7.938 2.408 11.075 1.00 96.31 390 GLN A C 1
ATOM 3122 O O . GLN A 1 390 ? 6.992 1.628 10.971 1.00 96.31 390 GLN A O 1
ATOM 3127 N N . ILE A 1 391 ? 7.903 3.620 10.507 1.00 96.12 391 ILE A N 1
ATOM 3128 C CA . ILE A 1 391 ? 6.741 4.153 9.765 1.00 96.12 391 ILE A CA 1
ATOM 3129 C C . ILE A 1 391 ? 6.379 3.277 8.551 1.00 96.12 391 ILE A C 1
ATOM 3131 O O . ILE A 1 391 ? 5.193 3.057 8.233 1.00 96.12 391 ILE A O 1
ATOM 3135 N N . ALA A 1 392 ? 7.396 2.779 7.845 1.00 95.00 392 ALA A N 1
ATOM 3136 C CA . ALA A 1 392 ? 7.223 1.952 6.661 1.00 95.00 392 ALA A CA 1
ATOM 3137 C C . ALA A 1 392 ? 6.654 0.565 6.982 1.00 95.00 392 ALA A C 1
ATOM 3139 O O . ALA A 1 392 ? 5.850 0.035 6.211 1.00 95.00 392 ALA A O 1
ATOM 3140 N N . VAL A 1 393 ? 7.017 0.008 8.135 1.00 94.31 393 VAL A N 1
ATOM 3141 C CA . VAL A 1 393 ? 6.725 -1.379 8.509 1.00 94.31 393 VAL A CA 1
ATOM 3142 C C . VAL A 1 393 ? 5.506 -1.508 9.430 1.00 94.31 393 VAL A C 1
ATOM 3144 O O . VAL A 1 393 ? 4.698 -2.428 9.256 1.00 94.31 393 VAL A O 1
ATOM 3147 N N . ILE A 1 394 ? 5.334 -0.579 10.371 1.00 94.75 394 ILE A N 1
ATOM 3148 C CA . ILE A 1 394 ? 4.241 -0.571 11.345 1.00 94.75 394 ILE A CA 1
ATOM 3149 C C . ILE A 1 394 ? 3.112 0.308 10.803 1.00 94.75 394 ILE A C 1
ATOM 3151 O O . ILE A 1 394 ? 3.227 1.525 10.628 1.00 94.75 394 ILE A O 1
ATOM 3155 N N . LYS A 1 395 ? 2.004 -0.347 10.450 1.00 91.88 395 LYS A N 1
ATOM 3156 C CA . LYS A 1 395 ? 0.813 0.310 9.885 1.00 91.88 395 LYS A CA 1
ATOM 3157 C C . LYS A 1 395 ? -0.252 0.627 10.915 1.00 91.88 395 LYS A C 1
ATOM 3159 O O . LYS A 1 395 ? -1.141 1.415 10.605 1.00 91.88 395 LYS A O 1
ATOM 3164 N N . ASP A 1 396 ? -0.146 0.025 12.092 1.00 93.38 396 ASP A N 1
ATOM 3165 C CA . ASP A 1 396 ? -0.980 0.350 13.234 1.00 93.38 396 ASP A CA 1
ATOM 3166 C C . ASP A 1 396 ? -0.517 1.674 13.850 1.00 93.38 396 ASP A C 1
ATOM 3168 O O . ASP A 1 396 ? 0.630 1.779 14.276 1.00 93.38 396 ASP A O 1
ATOM 3172 N N . VAL A 1 397 ? -1.382 2.688 13.864 1.00 93.56 397 VAL A N 1
ATOM 3173 C CA . VAL A 1 397 ? -1.050 4.024 14.392 1.00 93.56 397 VAL A CA 1
ATOM 3174 C C . VAL A 1 397 ? -0.729 3.962 15.886 1.00 93.56 397 VAL A C 1
ATOM 3176 O O . VAL A 1 397 ? 0.206 4.615 16.335 1.00 93.56 397 VAL A O 1
ATOM 3179 N N . VAL A 1 398 ? -1.459 3.145 16.651 1.00 93.12 398 VAL A N 1
ATOM 3180 C CA . VAL A 1 398 ? -1.288 3.033 18.108 1.00 93.12 398 VAL A CA 1
ATOM 3181 C C . VAL A 1 398 ? -0.020 2.255 18.446 1.00 93.12 398 VAL A C 1
ATOM 3183 O O . VAL A 1 398 ? 0.703 2.626 19.365 1.00 93.12 398 VAL A O 1
ATOM 3186 N N . GLU A 1 399 ? 0.258 1.173 17.717 1.00 94.44 399 GLU A N 1
ATOM 3187 C CA . GLU A 1 399 ? 1.500 0.408 17.892 1.00 94.44 399 GLU A CA 1
ATOM 3188 C C . GLU A 1 399 ? 2.724 1.235 17.486 1.00 94.44 399 GLU A C 1
ATOM 3190 O O . GLU A 1 399 ? 3.713 1.244 18.209 1.00 94.44 399 GLU A O 1
ATOM 3195 N N . LEU A 1 400 ? 2.640 1.976 16.374 1.00 95.69 400 LEU A N 1
ATOM 3196 C CA . LEU A 1 400 ? 3.724 2.842 15.913 1.00 95.69 400 LEU A CA 1
ATOM 3197 C C . LEU A 1 400 ? 4.001 3.976 16.902 1.00 95.69 400 LEU A C 1
ATOM 3199 O O . LEU A 1 400 ? 5.164 4.249 17.169 1.00 95.69 400 LEU A O 1
ATOM 3203 N N . HIS A 1 401 ? 2.961 4.587 17.474 1.00 96.44 401 HIS A N 1
ATOM 3204 C CA . HIS A 1 401 ? 3.121 5.616 18.502 1.00 96.44 401 HIS A CA 1
ATOM 3205 C C . HIS A 1 401 ? 3.916 5.077 19.698 1.00 96.44 401 HIS A C 1
ATOM 3207 O O . HIS A 1 401 ? 4.921 5.666 20.081 1.00 96.44 401 HIS A O 1
ATOM 3213 N N . LYS A 1 402 ? 3.522 3.912 20.230 1.00 96.00 402 LYS A N 1
ATOM 3214 C CA . LYS A 1 402 ? 4.216 3.263 21.357 1.00 96.00 402 LYS A CA 1
ATOM 3215 C C . LYS A 1 402 ? 5.654 2.878 21.026 1.00 96.00 402 LYS A C 1
ATOM 3217 O O . LYS A 1 402 ? 6.543 3.050 21.851 1.00 96.00 402 LYS A O 1
ATOM 3222 N N . GLU A 1 403 ? 5.879 2.341 19.830 1.00 96.31 403 GLU A N 1
ATOM 3223 C CA . GLU A 1 403 ? 7.214 1.957 19.374 1.00 96.31 403 GLU A CA 1
ATOM 3224 C C . GLU A 1 403 ? 8.128 3.184 19.238 1.00 96.31 403 GLU A C 1
ATOM 3226 O O . GLU A 1 403 ? 9.273 3.145 19.680 1.00 96.31 403 GLU A O 1
ATOM 3231 N N . LEU A 1 404 ? 7.624 4.286 18.672 1.00 97.19 404 LEU A N 1
ATOM 3232 C CA . LEU A 1 404 ? 8.371 5.539 18.533 1.00 97.19 404 LEU A CA 1
ATOM 3233 C C . LEU A 1 404 ? 8.651 6.194 19.886 1.00 97.19 404 LEU A C 1
ATOM 3235 O O . LEU A 1 404 ? 9.752 6.694 20.092 1.00 97.19 404 LEU A O 1
ATOM 3239 N N . GLU A 1 405 ? 7.692 6.166 20.810 1.00 97.44 405 GLU A N 1
ATOM 3240 C CA . GLU A 1 405 ? 7.868 6.652 22.181 1.00 97.44 405 GLU A CA 1
ATOM 3241 C C . GLU A 1 405 ? 8.948 5.847 22.915 1.00 97.44 405 GLU A C 1
ATOM 3243 O O . GLU A 1 405 ? 9.907 6.418 23.436 1.00 97.44 405 GLU A O 1
ATOM 3248 N N . SER A 1 406 ? 8.861 4.513 22.863 1.00 97.12 406 SER A N 1
ATOM 3249 C CA . SER A 1 406 ? 9.869 3.628 23.450 1.00 97.12 406 SER A CA 1
ATOM 3250 C C . SER A 1 406 ? 11.249 3.824 22.822 1.00 97.12 406 SER A C 1
ATOM 3252 O O . SER A 1 406 ? 12.252 3.786 23.532 1.00 97.12 406 SER A O 1
ATOM 3254 N N . TYR A 1 407 ? 11.317 4.006 21.503 1.00 96.75 407 TYR A N 1
ATOM 3255 C CA . TYR A 1 407 ? 12.570 4.223 20.787 1.00 96.75 407 TYR A CA 1
ATOM 3256 C C . TYR A 1 407 ? 13.182 5.591 21.118 1.00 96.75 407 TYR A C 1
ATOM 3258 O O . TYR A 1 407 ? 14.367 5.666 21.431 1.00 96.75 407 TYR A O 1
ATOM 3266 N N . SER A 1 408 ? 12.368 6.651 21.136 1.00 96.06 408 SER A N 1
ATOM 3267 C CA . SER A 1 408 ? 12.782 8.007 21.520 1.00 96.06 408 SER A CA 1
ATOM 3268 C C . SER A 1 408 ? 13.361 8.045 22.935 1.00 96.06 408 SER A C 1
ATOM 3270 O O . SER A 1 408 ? 14.413 8.640 23.152 1.00 96.06 408 SER A O 1
ATOM 3272 N N . ALA A 1 409 ? 12.716 7.361 23.887 1.00 95.50 409 ALA A N 1
ATOM 3273 C CA . ALA A 1 409 ? 13.201 7.264 25.262 1.00 95.50 409 ALA A CA 1
ATOM 3274 C C . ALA A 1 409 ? 14.513 6.469 25.365 1.00 95.50 409 ALA A C 1
ATOM 3276 O O . ALA A 1 409 ? 15.430 6.876 26.080 1.00 95.50 409 ALA A O 1
ATOM 3277 N N . LYS A 1 410 ? 14.612 5.347 24.639 1.00 96.81 410 LYS A N 1
ATOM 3278 C CA . LYS A 1 410 ? 15.779 4.458 24.667 1.00 96.81 410 LYS A CA 1
ATOM 3279 C C . LYS A 1 410 ? 17.035 5.104 24.080 1.00 96.81 410 LYS A C 1
ATOM 3281 O O . LYS A 1 410 ? 18.103 4.914 24.647 1.00 96.81 410 LYS A O 1
ATOM 3286 N N . GLU A 1 411 ? 16.903 5.828 22.974 1.00 95.19 411 GLU A N 1
ATOM 3287 C CA . GLU A 1 411 ? 18.028 6.461 22.268 1.00 95.19 411 GLU A CA 1
ATOM 3288 C C . GLU A 1 411 ? 18.179 7.955 22.628 1.00 95.19 411 GLU A C 1
ATOM 3290 O O . GLU A 1 411 ? 18.902 8.682 21.959 1.00 95.19 411 GLU A O 1
ATOM 3295 N N . GLN A 1 412 ? 17.458 8.432 23.656 1.00 93.56 412 GLN A N 1
ATOM 3296 C CA . GLN A 1 412 ? 17.477 9.824 24.136 1.00 93.56 412 GLN A CA 1
ATOM 3297 C C . GLN A 1 412 ? 17.269 10.866 23.017 1.00 93.56 412 GLN A C 1
ATOM 3299 O O . GLN A 1 412 ? 17.915 11.908 22.974 1.00 93.56 412 GLN A O 1
ATOM 3304 N N . LEU A 1 413 ? 16.320 10.609 22.110 1.00 92.19 413 LEU A N 1
ATOM 3305 C CA . LEU A 1 413 ? 16.034 11.506 20.978 1.00 92.19 413 LEU A CA 1
ATOM 3306 C C . LEU A 1 413 ? 15.213 12.740 21.379 1.00 92.19 413 LEU A C 1
ATOM 3308 O O . LEU A 1 413 ? 15.072 13.666 20.584 1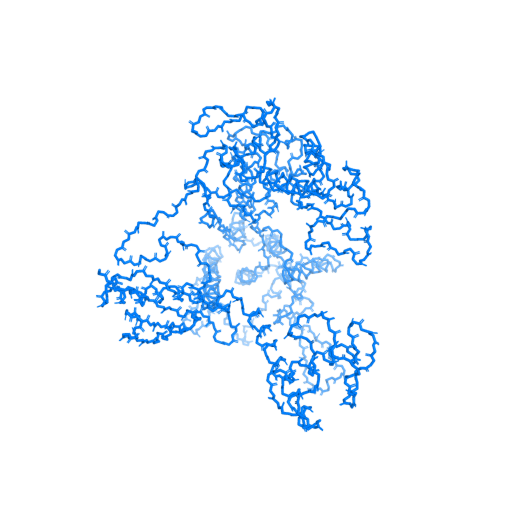.00 92.19 413 LEU A O 1
ATOM 3312 N N . HIS A 1 414 ? 14.631 12.728 22.584 1.00 91.12 414 HIS A N 1
ATOM 3313 C CA . HIS A 1 414 ? 13.806 13.805 23.140 1.00 91.12 414 HIS A CA 1
ATOM 3314 C C . HIS A 1 414 ? 12.658 14.267 22.219 1.00 91.12 414 HIS A C 1
ATOM 3316 O O . HIS A 1 414 ? 12.276 15.436 22.234 1.00 91.12 414 HIS A O 1
ATOM 3322 N N . LEU A 1 415 ? 12.077 13.350 21.431 1.00 94.06 415 LEU A N 1
ATOM 3323 C CA . LEU A 1 415 ? 10.903 13.662 20.612 1.00 94.06 415 LEU A CA 1
ATOM 3324 C C . LEU A 1 415 ? 9.693 13.984 21.496 1.00 94.06 415 LEU A C 1
ATOM 3326 O O . LEU A 1 415 ? 9.383 13.245 22.433 1.00 94.06 415 LEU A O 1
ATOM 3330 N N . THR A 1 416 ? 8.980 15.055 21.162 1.00 95.38 416 THR A N 1
ATOM 3331 C CA . THR A 1 416 ? 7.746 15.459 21.837 1.00 95.38 416 THR A CA 1
ATOM 3332 C C . THR A 1 416 ? 6.581 14.537 21.468 1.00 95.38 416 THR A C 1
ATOM 3334 O O . THR A 1 416 ? 6.570 13.896 20.412 1.00 95.38 416 THR A O 1
ATOM 3337 N N . SER A 1 417 ? 5.551 14.500 22.319 1.00 94.81 417 SER A N 1
ATOM 3338 C CA . SER A 1 417 ? 4.332 13.717 22.058 1.00 94.81 417 SER A CA 1
ATOM 3339 C C . SER A 1 417 ? 3.651 14.124 20.741 1.00 94.81 417 SER A C 1
ATOM 3341 O O . SER A 1 417 ? 3.229 13.265 19.965 1.00 94.81 417 SER A O 1
ATOM 3343 N N . ASP A 1 418 ? 3.645 15.422 20.419 1.00 96.00 418 ASP A N 1
ATOM 3344 C CA . ASP A 1 418 ? 3.082 15.941 19.168 1.00 96.00 418 ASP A CA 1
ATOM 3345 C C . ASP A 1 418 ? 3.869 15.477 17.935 1.00 96.00 418 ASP A C 1
ATOM 3347 O O . ASP A 1 418 ? 3.269 15.096 16.925 1.00 96.00 418 ASP A O 1
ATOM 3351 N N . GLN A 1 419 ? 5.207 15.443 18.016 1.00 96.69 419 GLN A N 1
ATOM 3352 C CA . GLN A 1 419 ? 6.050 14.898 16.947 1.00 96.69 419 GLN A CA 1
ATOM 3353 C C . GLN A 1 419 ? 5.761 13.407 16.742 1.00 96.69 419 GLN A C 1
ATOM 3355 O O . GLN A 1 419 ? 5.510 12.973 15.616 1.00 96.69 419 GLN A O 1
ATOM 3360 N N . ILE A 1 420 ? 5.723 12.617 17.820 1.00 96.88 420 ILE A N 1
ATOM 3361 C CA . ILE A 1 420 ? 5.425 11.177 17.763 1.00 96.88 420 ILE A CA 1
ATOM 3362 C C . ILE A 1 420 ? 4.031 10.934 17.168 1.00 96.88 420 ILE A C 1
ATOM 3364 O O . ILE A 1 420 ? 3.855 10.058 16.311 1.00 96.88 420 ILE A O 1
ATOM 3368 N N . GLN A 1 421 ? 3.041 11.738 17.554 1.00 95.31 421 GLN A N 1
ATOM 3369 C CA . GLN A 1 421 ? 1.691 11.659 17.013 1.00 95.31 421 GLN A CA 1
ATOM 3370 C C . GLN A 1 421 ? 1.650 12.010 15.519 1.00 95.31 421 GLN A C 1
ATOM 3372 O O . GLN A 1 421 ? 1.021 11.294 14.733 1.00 95.31 421 GLN A O 1
ATOM 3377 N N . ALA A 1 422 ? 2.344 13.066 15.089 1.00 95.88 422 ALA A N 1
ATOM 3378 C CA . ALA A 1 422 ? 2.441 13.434 13.679 1.00 95.88 422 ALA A CA 1
ATOM 3379 C C . ALA A 1 422 ? 3.123 12.330 12.848 1.00 95.88 422 ALA A C 1
ATOM 3381 O O . ALA A 1 422 ? 2.606 11.931 11.800 1.00 95.88 422 ALA A O 1
ATOM 3382 N N . LEU A 1 423 ? 4.233 11.776 13.346 1.00 96.44 423 LEU A N 1
ATOM 3383 C CA . LEU A 1 423 ? 4.977 10.679 12.718 1.00 96.44 423 LEU A CA 1
ATOM 3384 C C . LEU A 1 423 ? 4.133 9.410 12.576 1.00 96.44 423 LEU A C 1
ATOM 3386 O O . LEU A 1 423 ? 4.145 8.764 11.524 1.00 96.44 423 LEU A O 1
ATOM 3390 N N . SER A 1 424 ? 3.345 9.083 13.600 1.00 95.75 424 SER A N 1
ATOM 3391 C CA . SER A 1 424 ? 2.492 7.890 13.622 1.00 95.75 424 SER A CA 1
ATOM 3392 C C . SER A 1 424 ? 1.415 7.900 12.530 1.00 95.75 424 SER A C 1
ATOM 3394 O O . SER A 1 424 ? 0.977 6.841 12.070 1.00 95.75 424 SER A O 1
ATOM 3396 N N . ASN A 1 425 ? 1.036 9.089 12.053 1.00 93.81 425 ASN A N 1
ATOM 3397 C CA . ASN A 1 425 ? 0.054 9.277 10.986 1.00 93.81 425 ASN A CA 1
ATOM 3398 C C . ASN A 1 425 ? 0.659 9.256 9.567 1.00 93.81 425 ASN A C 1
ATOM 3400 O O . ASN A 1 425 ? -0.080 9.121 8.588 1.00 93.81 425 ASN A O 1
ATOM 3404 N N . LEU A 1 426 ? 1.988 9.323 9.419 1.00 93.81 426 LEU A N 1
ATOM 3405 C CA . LEU A 1 426 ? 2.656 9.238 8.114 1.00 93.81 426 LEU A CA 1
ATOM 3406 C C . LEU A 1 426 ? 2.568 7.828 7.520 1.00 93.81 426 LEU A C 1
ATOM 3408 O O . LEU A 1 426 ? 2.611 6.833 8.240 1.00 93.81 426 LEU A O 1
ATOM 3412 N N . ASN A 1 427 ? 2.501 7.703 6.191 1.00 91.06 427 ASN A N 1
ATOM 3413 C CA . ASN A 1 427 ? 2.335 6.408 5.522 1.00 91.06 427 ASN A CA 1
ATOM 3414 C C . ASN A 1 427 ? 3.370 6.146 4.415 1.00 91.06 427 ASN A C 1
ATOM 3416 O O . ASN A 1 427 ? 3.113 6.413 3.244 1.00 91.06 427 ASN A O 1
ATOM 3420 N N . PHE A 1 428 ? 4.508 5.549 4.775 1.00 93.94 428 PHE A N 1
ATOM 3421 C CA . PHE A 1 428 ? 5.546 5.144 3.814 1.00 93.94 428 PHE A CA 1
ATOM 3422 C C . PHE A 1 428 ? 5.309 3.713 3.349 1.00 93.94 428 PHE A C 1
ATOM 3424 O O . PHE A 1 428 ? 5.149 2.825 4.172 1.00 93.94 428 PHE A O 1
ATOM 3431 N N . SER A 1 429 ? 5.258 3.436 2.051 1.00 90.75 429 SER A N 1
ATOM 3432 C CA . SER A 1 429 ? 4.834 2.104 1.564 1.00 90.75 429 SER A CA 1
ATOM 3433 C C . SER A 1 429 ? 5.847 1.405 0.668 1.00 90.75 429 SER A C 1
ATOM 3435 O O . SER A 1 429 ? 5.789 0.185 0.501 1.00 90.75 429 SER A O 1
ATOM 3437 N N . LYS A 1 430 ? 6.778 2.160 0.086 1.00 93.56 430 LYS A N 1
ATOM 3438 C CA . LYS A 1 430 ? 7.712 1.666 -0.924 1.00 93.56 430 LYS A CA 1
ATOM 3439 C C . LYS A 1 430 ? 9.082 1.442 -0.300 1.00 93.56 430 LYS A C 1
ATOM 3441 O O . LYS A 1 430 ? 9.442 2.115 0.657 1.00 93.56 430 LYS A O 1
ATOM 3446 N N . HIS A 1 431 ? 9.841 0.519 -0.874 1.00 95.12 431 HIS A N 1
ATOM 3447 C CA . HIS A 1 431 ? 11.223 0.230 -0.502 1.00 95.12 431 HIS A CA 1
ATOM 3448 C C . HIS A 1 431 ? 12.076 0.196 -1.774 1.00 95.12 431 HIS A C 1
ATOM 3450 O O . HIS A 1 431 ? 11.564 -0.159 -2.839 1.00 95.12 431 HIS A O 1
ATOM 3456 N N . ILE A 1 432 ? 13.347 0.578 -1.676 1.00 95.69 432 ILE A N 1
ATOM 3457 C CA . ILE A 1 432 ? 14.326 0.425 -2.765 1.00 95.69 432 ILE A CA 1
ATOM 3458 C C . ILE A 1 432 ? 15.026 -0.941 -2.665 1.00 95.69 432 ILE A C 1
ATOM 3460 O O . ILE A 1 432 ? 14.848 -1.652 -1.684 1.00 95.69 432 ILE A O 1
ATOM 3464 N N . SER A 1 433 ? 15.824 -1.344 -3.655 1.00 92.75 433 SER A N 1
ATOM 3465 C CA . SER A 1 433 ? 16.510 -2.656 -3.650 1.00 92.75 433 SER A CA 1
ATOM 3466 C C . SER A 1 433 ? 17.719 -2.750 -2.701 1.00 92.75 433 SER A C 1
ATOM 3468 O O . SER A 1 433 ? 18.313 -3.821 -2.571 1.00 92.75 433 SER A O 1
ATOM 3470 N N . LEU A 1 434 ? 18.085 -1.647 -2.044 1.00 95.31 434 LEU A N 1
ATOM 3471 C CA . LEU A 1 434 ? 19.262 -1.508 -1.181 1.00 95.31 434 LEU A CA 1
ATOM 3472 C C . LEU A 1 434 ? 18.842 -1.409 0.289 1.00 95.31 434 LEU A C 1
ATOM 3474 O O . LEU A 1 434 ? 17.801 -0.826 0.578 1.00 95.31 434 LEU A O 1
ATOM 3478 N N . SER A 1 435 ? 19.639 -1.945 1.214 1.00 96.44 435 SER A N 1
ATOM 3479 C CA . SER A 1 435 ? 19.519 -1.672 2.656 1.00 96.44 435 SER A CA 1
ATOM 3480 C C . SER A 1 435 ? 20.222 -0.368 3.037 1.00 96.44 435 SER A C 1
ATOM 3482 O O . SER A 1 435 ? 21.058 0.127 2.283 1.00 96.44 435 SER A O 1
ATOM 3484 N N . PHE A 1 436 ? 19.954 0.155 4.238 1.00 96.69 436 PHE A N 1
ATOM 3485 C CA . PHE A 1 436 ? 20.699 1.301 4.779 1.00 96.69 436 PHE A CA 1
ATOM 3486 C C . PHE A 1 436 ? 22.199 1.037 4.881 1.00 96.69 436 PHE A C 1
ATOM 3488 O O . PHE A 1 436 ? 22.991 1.912 4.560 1.00 96.69 436 PHE A O 1
ATOM 3495 N N . LYS A 1 437 ? 22.589 -0.193 5.226 1.00 94.56 437 LYS A N 1
ATOM 3496 C CA . LYS A 1 437 ? 23.993 -0.608 5.274 1.00 94.56 437 LYS A CA 1
ATOM 3497 C C . LYS A 1 437 ? 24.676 -0.595 3.902 1.00 94.56 437 LYS A C 1
ATOM 3499 O O . LYS A 1 437 ? 25.855 -0.288 3.811 1.00 94.56 437 LYS A O 1
ATOM 3504 N N . ALA A 1 438 ? 23.952 -0.920 2.830 1.00 94.56 438 ALA A N 1
ATOM 3505 C CA . ALA A 1 438 ? 24.488 -0.769 1.477 1.00 94.56 438 ALA A CA 1
ATOM 3506 C C . ALA A 1 438 ? 24.540 0.712 1.072 1.00 94.56 438 ALA A C 1
ATOM 3508 O O . ALA A 1 438 ? 25.521 1.160 0.489 1.00 94.56 438 ALA A O 1
ATOM 3509 N N . LEU A 1 439 ? 23.509 1.491 1.418 1.00 95.62 439 LEU A N 1
ATOM 3510 C CA . LEU A 1 439 ? 23.475 2.929 1.151 1.00 95.62 439 LEU A CA 1
ATOM 3511 C C . LEU A 1 439 ? 24.613 3.684 1.845 1.00 95.62 439 LEU A C 1
ATOM 3513 O O . LEU A 1 439 ? 25.192 4.565 1.221 1.00 95.62 439 LEU A O 1
ATOM 3517 N N . SER A 1 440 ? 24.961 3.338 3.086 1.00 92.56 440 SER A N 1
ATOM 3518 C CA . SER A 1 440 ? 26.064 3.985 3.808 1.00 92.56 440 SER A CA 1
ATOM 3519 C C . SER A 1 440 ? 27.431 3.729 3.171 1.00 92.56 440 SER A C 1
ATOM 3521 O O . SER A 1 440 ? 28.328 4.545 3.343 1.00 92.56 440 SER A O 1
ATOM 3523 N N . GLN A 1 441 ? 27.579 2.645 2.401 1.00 90.31 441 GLN A N 1
ATOM 3524 C CA . GLN A 1 441 ? 28.783 2.365 1.614 1.00 90.31 441 GLN A CA 1
ATOM 3525 C C . GLN A 1 441 ? 28.745 3.035 0.234 1.00 90.31 441 GLN A C 1
ATOM 3527 O O . GLN A 1 441 ? 29.781 3.432 -0.274 1.00 90.31 441 GLN A O 1
ATOM 3532 N N . ILE A 1 442 ? 27.568 3.193 -0.381 1.00 92.19 442 ILE A N 1
ATOM 3533 C CA . ILE A 1 442 ? 27.425 3.726 -1.750 1.00 92.19 442 ILE A CA 1
ATOM 3534 C C . ILE A 1 442 ? 27.375 5.262 -1.783 1.00 92.19 442 ILE A C 1
ATOM 3536 O O . ILE A 1 442 ? 28.004 5.886 -2.636 1.00 92.19 442 ILE A O 1
ATOM 3540 N N . LEU A 1 443 ? 26.605 5.886 -0.885 1.00 93.81 443 LEU A N 1
ATOM 3541 C CA . LEU A 1 443 ? 26.339 7.331 -0.900 1.00 93.81 443 LEU A CA 1
ATOM 3542 C C . LEU A 1 443 ? 27.596 8.213 -0.819 1.00 93.81 443 LEU A C 1
ATOM 3544 O O . LEU A 1 443 ? 27.619 9.212 -1.540 1.00 93.81 443 LEU A O 1
ATOM 3548 N N . PRO A 1 444 ? 28.632 7.878 -0.022 1.00 91.50 444 PRO A N 1
ATOM 3549 C CA . PRO A 1 444 ? 29.870 8.656 0.006 1.00 91.50 444 PRO A CA 1
ATOM 3550 C C . PRO A 1 444 ? 30.493 8.854 -1.384 1.00 91.50 444 PRO A C 1
ATOM 3552 O O . PRO A 1 444 ? 30.824 9.976 -1.762 1.00 91.50 444 PRO A O 1
ATOM 3555 N N . PHE A 1 445 ? 30.556 7.799 -2.204 1.00 89.88 445 PHE A N 1
ATOM 3556 C CA . PHE A 1 445 ? 31.080 7.879 -3.574 1.00 89.88 445 PHE A CA 1
ATOM 3557 C C . PHE A 1 445 ? 30.186 8.709 -4.498 1.00 89.88 445 PHE A C 1
ATOM 3559 O O . PHE A 1 445 ? 30.673 9.511 -5.293 1.00 89.88 445 PHE A O 1
ATOM 3566 N N . MET A 1 446 ? 28.865 8.578 -4.363 1.00 92.88 446 MET A N 1
ATOM 3567 C CA . MET A 1 446 ? 27.917 9.363 -5.161 1.00 92.88 446 MET A CA 1
ATOM 3568 C C . MET A 1 446 ? 27.960 10.861 -4.827 1.00 92.88 446 MET A C 1
ATOM 3570 O O . MET A 1 446 ? 27.676 11.696 -5.683 1.00 92.88 446 MET A O 1
ATOM 3574 N N . ARG A 1 447 ? 28.329 11.225 -3.595 1.00 91.75 447 ARG A N 1
ATOM 3575 C CA . 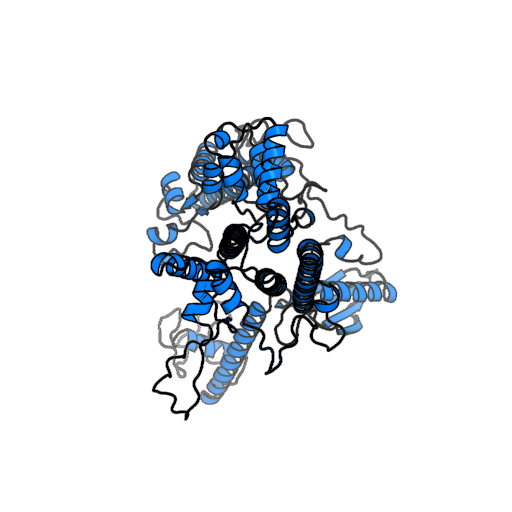ARG A 1 447 ? 28.575 12.617 -3.181 1.00 91.75 447 ARG A CA 1
ATOM 3576 C C . ARG A 1 447 ? 29.952 13.136 -3.595 1.00 91.75 447 ARG A C 1
ATOM 3578 O O . ARG A 1 447 ? 30.208 14.332 -3.453 1.00 91.75 447 ARG A O 1
ATOM 3585 N N . GLY A 1 448 ? 30.835 12.253 -4.059 1.00 87.12 448 GLY A N 1
ATOM 3586 C CA . GLY A 1 448 ? 32.245 12.560 -4.256 1.00 87.12 448 GLY A CA 1
ATOM 3587 C C . GLY A 1 448 ? 32.922 12.930 -2.941 1.00 87.12 448 GLY A C 1
ATOM 3588 O O . GLY A 1 448 ? 33.573 13.965 -2.850 1.00 87.12 448 GLY A O 1
ATOM 3589 N N . GLU A 1 449 ? 32.703 12.174 -1.867 1.00 83.88 449 GLU A N 1
ATOM 3590 C CA . GLU A 1 449 ? 33.500 12.321 -0.648 1.00 83.88 449 GLU A CA 1
ATOM 3591 C C . GLU A 1 449 ? 34.933 11.829 -0.928 1.00 83.88 449 GLU A C 1
ATOM 3593 O O . GLU A 1 449 ? 35.132 10.794 -1.567 1.00 83.88 449 GLU A O 1
ATOM 3598 N N . ARG A 1 450 ? 35.948 12.592 -0.487 1.00 67.50 450 ARG A N 1
ATOM 3599 C CA . ARG A 1 450 ? 37.368 12.235 -0.702 1.00 67.50 450 ARG A CA 1
ATOM 3600 C C . ARG A 1 450 ? 37.738 10.927 -0.010 1.00 67.50 450 ARG A C 1
ATOM 3602 O O . ARG A 1 450 ? 38.560 10.170 -0.514 1.00 67.50 450 ARG A O 1
ATOM 3609 N N . GLU A 1 451 ? 37.119 10.687 1.133 1.00 65.06 451 GLU A N 1
ATOM 3610 C CA . GLU A 1 451 ? 37.370 9.555 1.998 1.00 65.06 451 GLU A CA 1
ATOM 3611 C C . GLU A 1 451 ? 36.062 8.792 2.199 1.00 65.06 451 GLU A C 1
ATOM 3613 O O . GLU A 1 451 ? 35.172 9.241 2.917 1.00 65.06 451 GLU A O 1
ATOM 3618 N N . ALA A 1 452 ? 35.941 7.637 1.548 1.00 58.97 452 ALA A N 1
ATOM 3619 C CA . ALA A 1 452 ? 34.784 6.762 1.666 1.00 58.97 452 ALA A CA 1
ATOM 3620 C C . ALA A 1 452 ? 35.221 5.359 2.113 1.00 58.97 452 ALA A C 1
ATOM 3622 O O . ALA A 1 452 ? 36.197 4.793 1.610 1.00 58.97 452 ALA A O 1
ATOM 3623 N N . ARG A 1 453 ? 34.496 4.794 3.085 1.00 53.25 453 ARG A N 1
ATOM 3624 C CA . ARG A 1 453 ? 34.803 3.492 3.695 1.00 53.25 453 ARG A CA 1
ATOM 3625 C C . ARG A 1 453 ? 34.356 2.361 2.757 1.00 53.25 453 ARG A C 1
ATOM 3627 O O . ARG A 1 453 ? 33.157 2.197 2.539 1.00 53.25 453 ARG A O 1
ATOM 3634 N N . SER A 1 454 ? 35.297 1.587 2.212 1.00 50.97 454 SER A N 1
ATOM 3635 C CA . SER A 1 454 ? 35.013 0.368 1.430 1.00 50.97 454 SER A CA 1
ATOM 3636 C C . SER A 1 454 ? 35.001 -0.869 2.330 1.00 50.97 454 SER A C 1
ATOM 3638 O O . SER A 1 454 ? 35.631 -0.880 3.390 1.00 50.97 454 SER A O 1
ATOM 3640 N N . SER A 1 455 ? 34.261 -1.911 1.929 1.00 49.00 455 SER A N 1
ATOM 3641 C CA . SER A 1 455 ? 34.216 -3.185 2.658 1.00 49.00 455 SER A CA 1
ATOM 3642 C C . SER A 1 455 ? 35.536 -3.957 2.616 1.00 49.00 455 SER A C 1
ATOM 3644 O O . SER A 1 455 ? 35.800 -4.738 3.528 1.00 49.00 455 SER A O 1
ATOM 3646 N N . ASP A 1 456 ? 36.349 -3.730 1.580 1.00 44.38 456 ASP A N 1
ATOM 3647 C CA . ASP A 1 456 ? 37.525 -4.549 1.264 1.00 44.38 456 ASP A CA 1
ATOM 3648 C C . ASP A 1 456 ? 38.847 -3.806 1.541 1.00 44.38 456 ASP A C 1
ATOM 3650 O O . ASP A 1 456 ? 39.875 -4.438 1.779 1.00 44.38 456 ASP A O 1
ATOM 3654 N N . VAL A 1 457 ? 38.837 -2.466 1.539 1.00 43.62 457 VAL A N 1
ATOM 3655 C CA . VAL A 1 457 ? 40.030 -1.616 1.694 1.00 43.62 457 VAL A CA 1
ATOM 3656 C C . VAL A 1 457 ? 39.634 -0.390 2.522 1.00 43.62 457 VAL A C 1
ATOM 3658 O O . VAL A 1 457 ? 38.788 0.386 2.092 1.00 43.62 457 VAL A O 1
ATOM 3661 N N . GLY A 1 458 ? 40.191 -0.223 3.727 1.00 51.06 458 GLY A N 1
ATOM 3662 C CA . GLY A 1 458 ? 39.681 0.688 4.772 1.00 51.06 458 GLY A CA 1
ATOM 3663 C C . GLY A 1 458 ? 39.260 2.104 4.336 1.00 51.06 458 GLY A C 1
ATOM 3664 O O . GLY A 1 458 ? 38.270 2.612 4.860 1.00 51.06 458 GLY A O 1
ATOM 3665 N N . TYR A 1 459 ? 39.940 2.699 3.353 1.00 51.38 459 TYR A N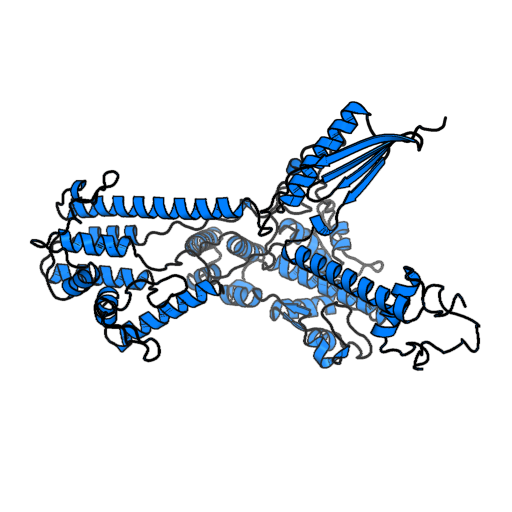 1
ATOM 3666 C CA . TYR A 1 459 ? 39.531 3.921 2.656 1.00 51.38 459 TYR A CA 1
ATOM 3667 C C . TYR A 1 459 ? 39.747 3.757 1.154 1.00 51.38 459 TYR A C 1
ATOM 3669 O O . TYR A 1 459 ? 40.751 3.188 0.723 1.00 51.38 459 TYR A O 1
ATOM 3677 N N . CYS A 1 460 ? 38.840 4.297 0.346 1.00 51.81 460 CYS A N 1
ATOM 3678 C CA . CYS A 1 460 ? 39.069 4.440 -1.086 1.00 51.81 460 CYS A CA 1
ATOM 3679 C C . CYS A 1 460 ? 38.587 5.795 -1.592 1.00 51.81 460 CYS A C 1
ATOM 3681 O O . CYS A 1 460 ? 37.678 6.419 -1.040 1.00 51.81 460 CYS A O 1
ATOM 3683 N N . ILE A 1 461 ? 39.282 6.254 -2.628 1.00 56.88 461 ILE A N 1
ATOM 3684 C CA . ILE A 1 461 ? 39.218 7.619 -3.116 1.00 56.88 461 ILE A CA 1
ATOM 3685 C C . ILE A 1 461 ? 38.385 7.624 -4.404 1.00 56.88 461 ILE A C 1
ATOM 3687 O O . ILE A 1 461 ? 38.732 6.963 -5.387 1.00 56.88 461 ILE A O 1
ATOM 3691 N N . GLY A 1 462 ? 37.278 8.369 -4.406 1.00 53.88 462 GLY A N 1
ATOM 3692 C CA . GLY A 1 462 ? 36.513 8.691 -5.613 1.00 53.88 462 GLY A CA 1
ATOM 3693 C C . GLY A 1 462 ? 37.176 9.824 -6.395 1.00 53.88 462 GLY A C 1
ATOM 3694 O O . GLY A 1 462 ? 36.574 10.887 -6.532 1.00 53.88 462 GLY A O 1
ATOM 3695 N N . ILE A 1 463 ? 38.432 9.628 -6.809 1.00 60.09 463 ILE A N 1
ATOM 3696 C CA . ILE A 1 463 ? 39.192 10.592 -7.615 1.00 60.09 463 ILE A CA 1
ATOM 3697 C C . ILE A 1 463 ? 39.130 10.262 -9.102 1.00 60.09 463 ILE A C 1
ATOM 3699 O O . ILE A 1 463 ? 39.032 9.092 -9.480 1.00 60.09 463 ILE A O 1
ATOM 3703 N N . ASP A 1 464 ? 39.150 11.298 -9.931 1.00 60.47 464 ASP A N 1
ATOM 3704 C CA . ASP A 1 464 ? 39.421 11.194 -11.362 1.00 60.47 464 ASP A CA 1
ATOM 3705 C C . ASP A 1 464 ? 40.916 10.953 -11.651 1.00 60.47 464 ASP A C 1
ATOM 3707 O O . ASP A 1 464 ? 41.739 10.836 -10.739 1.00 60.47 464 ASP A O 1
ATOM 3711 N N . GLU A 1 465 ? 41.268 10.849 -12.935 1.00 59.00 465 GLU A N 1
ATOM 3712 C CA . GLU A 1 465 ? 42.647 10.630 -13.398 1.00 59.00 465 GLU A CA 1
ATOM 3713 C C . GLU A 1 465 ? 43.606 11.765 -12.983 1.00 59.00 465 GLU A C 1
ATOM 3715 O O . GLU A 1 465 ? 44.813 11.544 -12.892 1.00 59.00 465 GLU A O 1
ATOM 3720 N N . SER A 1 466 ? 43.072 12.955 -12.679 1.00 57.31 466 SER A N 1
ATOM 3721 C CA . SER A 1 466 ? 43.805 14.125 -12.179 1.00 57.31 466 SER A CA 1
ATOM 3722 C C . SER A 1 466 ? 43.923 14.199 -10.651 1.00 57.31 466 SER A C 1
ATOM 3724 O O . SER A 1 466 ? 44.627 15.071 -10.141 1.00 57.31 466 SER A O 1
ATOM 3726 N N . GLY A 1 467 ? 43.291 13.292 -9.900 1.00 65.25 467 GLY A N 1
ATOM 3727 C CA . GLY A 1 467 ? 43.334 13.295 -8.436 1.00 65.25 467 GLY A CA 1
ATOM 3728 C C . GLY A 1 467 ? 42.293 14.202 -7.768 1.00 65.25 467 GLY A C 1
ATOM 3729 O O . GLY A 1 467 ? 42.377 14.432 -6.556 1.00 65.25 467 GLY A O 1
ATOM 3730 N N . GLU A 1 468 ? 41.293 14.693 -8.507 1.00 68.00 468 GLU A N 1
ATOM 3731 C CA . GLU A 1 468 ? 40.181 15.479 -7.968 1.00 68.00 468 GLU A CA 1
ATOM 3732 C C . GLU A 1 468 ? 38.958 14.618 -7.658 1.00 68.00 468 GLU A C 1
ATOM 3734 O O . GLU A 1 468 ? 38.659 13.635 -8.327 1.00 68.00 468 GLU A O 1
ATOM 3739 N N . SER A 1 469 ? 38.242 14.968 -6.588 1.00 76.81 469 SER A N 1
ATOM 3740 C CA . SER A 1 469 ? 37.120 14.165 -6.111 1.00 76.81 469 SER A CA 1
ATOM 3741 C C . SER A 1 469 ? 35.839 14.465 -6.885 1.00 76.81 469 SER A C 1
ATOM 3743 O O . SER A 1 469 ? 35.385 15.610 -6.913 1.00 76.81 469 SER A O 1
ATOM 3745 N N . GLN A 1 470 ? 35.214 13.422 -7.428 1.00 84.94 470 GLN A N 1
ATOM 3746 C CA . GLN A 1 470 ? 34.045 13.525 -8.300 1.00 84.94 470 GLN A CA 1
ATOM 3747 C C . GLN A 1 470 ? 32.857 12.698 -7.800 1.00 84.94 470 GLN A C 1
ATOM 3749 O O . GLN A 1 470 ? 33.015 11.678 -7.129 1.00 84.94 470 GLN A O 1
ATOM 3754 N N . CYS A 1 471 ? 31.645 13.138 -8.143 1.00 90.19 471 CYS A N 1
ATOM 3755 C CA . CYS A 1 471 ? 30.421 12.375 -7.913 1.00 90.19 471 CYS A CA 1
ATOM 3756 C C . CYS A 1 471 ? 30.350 11.190 -8.880 1.00 90.19 471 CYS A C 1
ATOM 3758 O O . CYS A 1 471 ? 30.247 11.388 -10.089 1.00 90.19 471 CYS A O 1
ATOM 3760 N N . LEU A 1 472 ? 30.343 9.968 -8.350 1.00 90.38 472 LEU A N 1
ATOM 3761 C CA . LEU A 1 472 ? 30.292 8.758 -9.169 1.00 90.38 472 LEU A CA 1
ATOM 3762 C C . LEU A 1 472 ? 28.858 8.312 -9.464 1.00 90.38 472 LEU A C 1
ATOM 3764 O O . LEU A 1 472 ? 27.945 8.461 -8.643 1.00 90.38 472 LEU A O 1
ATOM 3768 N N . ARG A 1 473 ? 28.655 7.697 -10.633 1.00 92.50 473 ARG A N 1
ATOM 3769 C CA . ARG A 1 473 ? 27.399 7.011 -10.952 1.00 92.50 473 ARG A CA 1
ATOM 3770 C C . ARG A 1 473 ? 27.201 5.815 -10.027 1.00 92.50 473 ARG A C 1
ATOM 3772 O O . ARG A 1 473 ? 28.101 5.368 -9.317 1.00 92.50 473 ARG A O 1
ATOM 3779 N N . TYR A 1 474 ? 25.977 5.303 -10.001 1.00 93.38 474 TYR A N 1
ATOM 3780 C CA . TYR A 1 474 ? 25.610 4.207 -9.108 1.00 93.38 474 TYR A CA 1
ATOM 3781 C C . TYR A 1 474 ? 26.432 2.929 -9.363 1.00 93.38 474 TYR A C 1
ATOM 3783 O O . TYR A 1 474 ? 26.890 2.305 -8.411 1.00 93.38 474 TYR A O 1
ATOM 3791 N N . ASP A 1 475 ? 26.636 2.557 -10.625 1.00 91.75 475 ASP A N 1
ATOM 3792 C CA . ASP A 1 475 ? 27.459 1.419 -11.048 1.00 91.75 475 ASP A CA 1
ATOM 3793 C C . ASP A 1 475 ? 28.919 1.571 -10.602 1.00 91.75 475 ASP A C 1
ATOM 3795 O O . ASP A 1 475 ? 29.454 0.682 -9.942 1.00 91.75 475 ASP A O 1
ATOM 3799 N N . GLU A 1 476 ? 29.511 2.737 -10.856 1.00 90.44 476 GLU A N 1
ATOM 3800 C CA . GLU A 1 476 ? 30.876 3.085 -10.432 1.00 90.44 476 GLU A CA 1
ATOM 3801 C C . GLU A 1 476 ? 31.017 3.086 -8.899 1.00 90.44 476 GLU A C 1
ATOM 3803 O O . GLU A 1 476 ? 31.993 2.584 -8.346 1.00 90.44 476 GLU A O 1
ATOM 3808 N N . SER A 1 477 ? 30.010 3.603 -8.188 1.00 90.06 477 SER A N 1
ATOM 3809 C CA . SER A 1 477 ? 29.983 3.633 -6.719 1.00 90.06 477 SER A CA 1
ATOM 3810 C C . SER A 1 477 ? 29.909 2.229 -6.119 1.00 90.06 477 SER A C 1
ATOM 3812 O O . SER A 1 477 ? 30.546 1.953 -5.104 1.00 90.06 477 SER A O 1
ATOM 3814 N N . VAL A 1 478 ? 29.145 1.323 -6.739 1.00 89.94 478 VAL A N 1
ATOM 3815 C CA . VAL A 1 478 ? 29.072 -0.084 -6.320 1.00 89.94 478 VAL A CA 1
ATOM 3816 C C . VAL A 1 478 ? 30.420 -0.766 -6.519 1.00 89.94 478 VAL A C 1
ATOM 3818 O O . VAL A 1 478 ? 30.903 -1.411 -5.589 1.00 89.94 478 VAL A O 1
ATOM 3821 N N . GLU A 1 479 ? 31.051 -0.582 -7.678 1.00 87.44 479 GLU A N 1
ATOM 3822 C CA . GLU A 1 479 ? 32.376 -1.137 -7.960 1.00 87.44 479 GLU A CA 1
ATOM 3823 C C . GLU A 1 479 ? 33.416 -0.662 -6.935 1.00 87.44 479 GLU A C 1
ATOM 3825 O O . GLU A 1 479 ? 34.086 -1.484 -6.310 1.00 87.44 479 GLU A O 1
ATOM 3830 N N . LYS A 1 480 ? 33.486 0.651 -6.681 1.00 83.94 480 LYS A N 1
ATOM 3831 C CA . LYS A 1 480 ? 34.416 1.242 -5.703 1.00 83.94 480 LYS A CA 1
ATOM 3832 C C . LYS A 1 480 ? 34.143 0.796 -4.267 1.00 83.94 480 LYS A C 1
ATOM 3834 O O . LYS A 1 480 ? 35.082 0.599 -3.500 1.00 83.94 480 LYS A O 1
ATOM 3839 N N . SER A 1 481 ? 32.876 0.594 -3.905 1.00 83.38 481 SER A N 1
ATOM 3840 C CA . SER A 1 481 ? 32.503 0.134 -2.563 1.00 83.38 481 SER A CA 1
ATOM 3841 C C . SER A 1 481 ? 32.911 -1.314 -2.260 1.00 83.38 481 SER A C 1
ATOM 3843 O O . SER A 1 481 ? 32.915 -1.699 -1.093 1.00 83.38 481 SER A O 1
ATOM 3845 N N . GLY A 1 482 ? 33.235 -2.118 -3.282 1.00 85.06 482 GLY A N 1
ATOM 3846 C CA . GLY A 1 482 ? 33.503 -3.555 -3.138 1.00 85.06 482 GLY A CA 1
ATOM 3847 C C . GLY A 1 482 ? 32.240 -4.414 -2.991 1.00 85.06 482 GLY A C 1
ATOM 3848 O O . GLY A 1 482 ? 32.325 -5.639 -2.868 1.00 85.06 482 GLY A O 1
ATOM 3849 N N . LEU A 1 483 ? 31.047 -3.809 -3.045 1.00 86.00 483 LEU A N 1
ATOM 3850 C CA . LEU A 1 483 ? 29.785 -4.527 -2.910 1.00 86.00 483 LEU A CA 1
ATOM 3851 C C . LEU A 1 483 ? 29.569 -5.489 -4.079 1.00 86.00 483 LEU A C 1
ATOM 3853 O O . LEU A 1 483 ? 29.342 -5.101 -5.224 1.00 86.00 483 LEU A O 1
ATOM 3857 N N . LYS A 1 484 ? 29.548 -6.780 -3.761 1.00 84.81 484 LYS A N 1
ATOM 3858 C CA . LYS A 1 484 ? 29.190 -7.831 -4.713 1.00 84.81 484 LYS A CA 1
ATOM 3859 C C . LYS A 1 484 ? 27.719 -8.149 -4.556 1.00 84.81 484 LYS A C 1
ATOM 3861 O O . LYS A 1 484 ? 27.227 -8.314 -3.440 1.00 84.81 484 LYS A O 1
ATOM 3866 N N . ALA A 1 485 ? 27.009 -8.234 -5.682 1.00 80.94 485 ALA A N 1
ATOM 3867 C CA . ALA A 1 485 ? 25.632 -8.704 -5.668 1.00 80.94 485 ALA A CA 1
ATOM 3868 C C . ALA A 1 485 ? 25.588 -10.028 -4.903 1.00 80.94 485 ALA A C 1
ATOM 3870 O O . ALA A 1 485 ? 26.432 -10.900 -5.135 1.00 80.94 485 ALA A O 1
ATOM 3871 N N . THR A 1 486 ? 24.624 -10.176 -3.995 1.00 70.06 486 THR A N 1
ATOM 3872 C CA . THR A 1 486 ? 24.321 -11.454 -3.361 1.00 70.06 486 THR A CA 1
ATOM 3873 C C . THR A 1 486 ? 23.817 -12.366 -4.462 1.00 70.06 486 THR A C 1
ATOM 3875 O O . THR A 1 486 ? 22.625 -12.475 -4.743 1.00 70.06 486 THR A O 1
ATOM 3878 N N . GLY A 1 487 ? 24.764 -12.981 -5.171 1.00 57.09 487 GLY A N 1
ATOM 3879 C CA . GLY A 1 487 ? 24.472 -13.984 -6.163 1.00 57.09 487 GLY A CA 1
ATOM 3880 C C . GLY A 1 487 ? 23.629 -15.022 -5.453 1.00 57.09 487 GLY A C 1
ATOM 3881 O O . GLY A 1 487 ? 24.068 -15.607 -4.460 1.00 57.09 487 GLY A O 1
ATOM 3882 N N . LYS A 1 488 ? 22.403 -15.227 -5.934 1.00 57.47 488 LYS A N 1
ATOM 3883 C CA . LYS A 1 488 ? 21.651 -16.430 -5.601 1.00 57.47 488 LYS A CA 1
ATOM 3884 C C . LYS A 1 488 ? 22.588 -17.563 -5.984 1.00 57.47 488 LYS A C 1
ATOM 3886 O O . LYS A 1 488 ? 22.823 -17.748 -7.176 1.00 57.47 488 LYS A O 1
ATOM 3891 N N . LYS A 1 489 ? 23.235 -18.208 -5.008 1.00 53.56 489 LYS A N 1
ATOM 3892 C CA . LYS A 1 489 ? 24.183 -19.293 -5.264 1.00 53.56 489 LYS A CA 1
ATOM 3893 C C . LYS A 1 489 ? 23.400 -20.396 -5.968 1.00 53.56 489 LYS A C 1
ATOM 3895 O O . LYS A 1 489 ? 22.787 -21.236 -5.325 1.00 53.56 489 LYS A O 1
ATOM 3900 N N . ALA A 1 490 ? 23.374 -20.361 -7.294 1.00 56.28 490 ALA A N 1
ATOM 3901 C CA . ALA A 1 490 ? 22.920 -21.465 -8.104 1.00 56.28 490 ALA A CA 1
ATOM 3902 C C . ALA A 1 490 ? 24.047 -22.486 -8.035 1.00 56.28 490 ALA A C 1
ATOM 3904 O O . ALA A 1 490 ? 25.012 -22.418 -8.798 1.00 56.28 490 ALA A O 1
ATOM 3905 N N . SER A 1 491 ? 23.976 -23.391 -7.060 1.00 61.69 491 SER A N 1
ATOM 3906 C CA . SER A 1 491 ? 24.746 -24.621 -7.153 1.00 61.69 491 SER A CA 1
ATOM 3907 C C . SER A 1 491 ? 24.355 -25.277 -8.476 1.00 61.69 491 SER A C 1
ATOM 3909 O O . SER A 1 491 ? 23.184 -25.561 -8.734 1.00 61.69 491 SER A O 1
ATOM 3911 N N . LYS A 1 492 ? 25.330 -25.443 -9.375 1.00 72.81 492 LYS A N 1
ATOM 3912 C CA . LYS A 1 492 ? 25.118 -26.243 -10.580 1.00 72.81 492 LYS A CA 1
ATOM 3913 C C . LYS A 1 492 ? 24.890 -27.677 -10.106 1.00 72.81 492 LYS A C 1
ATOM 3915 O O . LYS A 1 492 ? 25.775 -28.252 -9.480 1.00 72.81 492 LYS A O 1
ATOM 3920 N N . GLY A 1 493 ? 23.702 -28.213 -10.359 1.00 78.81 493 GLY A N 1
ATOM 3921 C CA . GLY A 1 493 ? 23.308 -29.564 -9.967 1.00 78.81 493 GLY A CA 1
ATOM 3922 C C . GLY A 1 493 ? 22.771 -30.366 -11.147 1.00 78.81 493 GLY A C 1
ATOM 3923 O O . GLY A 1 493 ? 22.508 -29.817 -12.216 1.00 78.81 493 GLY A O 1
ATOM 3924 N N . ASP A 1 494 ? 22.592 -31.669 -10.933 1.00 85.81 494 ASP A N 1
ATOM 3925 C CA . ASP A 1 494 ? 22.007 -32.599 -11.912 1.00 85.81 494 ASP A CA 1
ATOM 3926 C C . ASP A 1 494 ? 20.518 -32.377 -12.176 1.00 85.81 494 ASP A C 1
ATOM 3928 O O . ASP A 1 494 ? 19.988 -32.822 -13.192 1.00 85.81 494 ASP A O 1
ATOM 3932 N N . ILE A 1 495 ? 19.840 -31.694 -11.260 1.00 88.50 495 ILE A N 1
ATOM 3933 C CA . ILE A 1 495 ? 18.417 -31.387 -11.339 1.00 88.50 495 ILE A CA 1
ATOM 3934 C C . ILE A 1 495 ? 18.208 -29.895 -11.146 1.00 88.50 495 ILE A C 1
ATOM 3936 O O . ILE A 1 495 ? 18.961 -29.242 -10.424 1.00 88.50 495 ILE A O 1
ATOM 3940 N N . LEU A 1 496 ? 17.140 -29.365 -11.737 1.00 88.94 496 LEU A N 1
ATOM 3941 C CA . LEU A 1 496 ? 16.684 -28.020 -11.438 1.00 88.94 496 LEU A CA 1
ATOM 3942 C C . LEU A 1 496 ? 15.966 -28.029 -10.072 1.00 88.94 496 LEU A C 1
ATOM 3944 O O . LEU A 1 496 ? 14.913 -28.677 -9.928 1.00 88.94 496 LEU A O 1
ATOM 3948 N N . PRO A 1 497 ? 16.502 -27.347 -9.047 1.00 86.94 497 PRO A N 1
ATOM 3949 C CA . PRO A 1 497 ? 15.862 -27.239 -7.737 1.00 86.94 497 PRO A CA 1
ATOM 3950 C C . PRO A 1 497 ? 14.543 -26.440 -7.775 1.00 86.94 497 PRO A C 1
ATOM 3952 O O . PRO A 1 497 ? 14.240 -25.763 -8.764 1.00 86.94 497 PRO A O 1
ATOM 3955 N N . PRO A 1 498 ? 13.691 -26.562 -6.741 1.00 85.81 498 PRO A N 1
ATOM 3956 C CA . PRO A 1 498 ? 12.476 -25.764 -6.601 1.00 85.81 498 PRO A CA 1
ATOM 3957 C C . PRO A 1 498 ? 12.754 -24.261 -6.698 1.00 85.81 498 PRO A C 1
ATOM 3959 O O . PRO A 1 498 ? 13.639 -23.731 -6.038 1.00 85.81 498 PRO A O 1
ATOM 3962 N N . PHE A 1 499 ? 11.941 -23.545 -7.476 1.00 79.00 499 PHE A N 1
ATOM 3963 C CA . PHE A 1 499 ? 12.122 -22.102 -7.673 1.00 79.00 499 PHE A CA 1
ATOM 3964 C C . PHE A 1 499 ? 11.994 -21.288 -6.372 1.00 79.00 499 PHE A C 1
ATOM 3966 O O . PHE A 1 499 ? 12.610 -20.234 -6.242 1.00 79.00 499 PHE A O 1
ATOM 3973 N N . GLU A 1 500 ? 11.226 -21.783 -5.397 1.00 74.25 500 GLU A N 1
ATOM 3974 C CA . GLU A 1 500 ? 11.035 -21.137 -4.089 1.00 74.25 500 GLU A CA 1
ATOM 3975 C C . GLU A 1 500 ? 12.341 -20.992 -3.295 1.00 74.25 500 GLU A C 1
ATOM 3977 O O . GLU A 1 500 ? 12.451 -20.068 -2.495 1.00 74.25 500 GLU A O 1
ATOM 3982 N N . GLU A 1 501 ? 13.340 -21.841 -3.555 1.00 76.31 501 GLU A N 1
ATOM 3983 C CA . GLU A 1 501 ? 14.667 -21.754 -2.929 1.00 76.31 501 GLU A CA 1
ATOM 3984 C C . GLU A 1 501 ? 15.480 -20.552 -3.447 1.00 76.31 501 GLU A C 1
ATOM 3986 O O . GLU A 1 501 ? 16.363 -20.055 -2.754 1.00 76.31 501 GLU A O 1
ATOM 3991 N N . PHE A 1 502 ? 15.161 -20.039 -4.643 1.00 68.19 502 PHE A N 1
ATOM 3992 C CA . PHE A 1 502 ? 15.873 -18.926 -5.290 1.00 68.19 502 PHE A CA 1
ATOM 3993 C C . PHE A 1 502 ? 15.075 -17.629 -5.279 1.00 68.19 502 PHE A C 1
ATOM 3995 O O . PHE A 1 502 ? 15.644 -16.539 -5.290 1.00 68.19 502 PHE A O 1
ATOM 4002 N N . GLU A 1 503 ? 13.753 -17.718 -5.346 1.00 71.44 503 GLU A N 1
ATOM 4003 C CA . GLU A 1 503 ? 12.856 -16.568 -5.357 1.00 71.44 503 GLU A CA 1
ATOM 4004 C C . GLU A 1 503 ? 11.599 -16.902 -4.543 1.00 71.44 503 GLU A C 1
ATOM 4006 O O . GLU A 1 503 ? 10.535 -17.206 -5.100 1.00 71.44 503 GLU A O 1
ATOM 4011 N N . PRO A 1 504 ? 11.702 -16.846 -3.203 1.00 66.75 504 PRO A N 1
ATOM 4012 C CA . PRO A 1 504 ? 10.574 -17.141 -2.324 1.00 66.75 504 PRO A CA 1
ATOM 4013 C C . PRO A 1 504 ? 9.417 -16.141 -2.495 1.00 66.75 504 PRO A C 1
ATOM 4015 O O . PRO A 1 504 ? 8.279 -16.440 -2.129 1.00 66.75 504 PRO A O 1
ATOM 4018 N N . TYR A 1 505 ? 9.673 -14.971 -3.094 1.00 67.75 505 TYR A N 1
ATOM 4019 C CA . TYR A 1 505 ? 8.725 -13.858 -3.188 1.00 67.75 505 TYR A CA 1
ATOM 4020 C C . TYR A 1 505 ? 8.043 -13.704 -4.560 1.00 67.75 505 TYR A C 1
ATOM 4022 O O . TYR A 1 505 ? 7.519 -12.631 -4.872 1.00 67.75 505 TYR A O 1
ATOM 4030 N N . LEU A 1 506 ? 7.971 -14.759 -5.382 1.00 75.75 506 LEU A N 1
ATOM 4031 C CA . LEU A 1 506 ? 7.217 -14.709 -6.641 1.00 75.75 506 LEU A CA 1
ATOM 4032 C C . LEU A 1 506 ? 5.705 -14.552 -6.390 1.00 75.75 506 LEU A C 1
ATOM 4034 O O . LEU A 1 506 ? 4.997 -15.506 -6.060 1.00 75.75 506 LEU A O 1
ATOM 4038 N N . ALA A 1 507 ? 5.205 -13.330 -6.580 1.00 75.44 507 ALA A N 1
ATOM 4039 C CA . ALA A 1 507 ? 3.827 -12.966 -6.260 1.00 75.44 507 ALA A CA 1
ATOM 4040 C C . ALA A 1 507 ? 2.792 -13.448 -7.290 1.00 75.44 507 ALA A C 1
ATOM 4042 O O . ALA A 1 507 ? 1.641 -13.688 -6.921 1.00 75.44 507 ALA A O 1
ATOM 4043 N N . ASN A 1 508 ? 3.170 -13.577 -8.569 1.00 81.06 508 ASN A N 1
ATOM 4044 C CA . ASN A 1 508 ? 2.237 -13.963 -9.627 1.00 81.06 508 ASN A CA 1
ATOM 4045 C C . ASN A 1 508 ? 2.010 -15.492 -9.617 1.00 81.06 508 ASN A C 1
ATOM 4047 O O . ASN A 1 508 ? 2.920 -16.246 -9.978 1.00 81.06 508 ASN A O 1
ATOM 4051 N N . PRO A 1 509 ? 0.806 -15.975 -9.244 1.00 83.38 509 PRO A N 1
ATOM 4052 C CA . PRO A 1 509 ? 0.535 -17.406 -9.138 1.00 83.38 509 PRO A CA 1
ATOM 4053 C C . PRO A 1 509 ? 0.563 -18.129 -10.493 1.00 83.38 509 PRO A C 1
ATOM 4055 O O . PRO A 1 509 ? 0.855 -19.324 -10.521 1.00 83.38 509 PRO A O 1
ATOM 4058 N N . VAL A 1 510 ? 0.279 -17.431 -11.600 1.00 84.00 510 VAL A N 1
ATOM 4059 C CA . VAL A 1 510 ? 0.297 -18.002 -12.958 1.00 84.00 510 VAL A CA 1
ATOM 4060 C C . VAL A 1 510 ? 1.729 -18.322 -13.362 1.00 84.00 510 VAL A C 1
ATOM 4062 O O . VAL A 1 510 ? 2.029 -19.472 -13.671 1.00 84.00 510 VAL A O 1
ATOM 4065 N N . VAL A 1 511 ? 2.628 -17.340 -13.236 1.00 84.88 511 VAL A N 1
ATOM 4066 C CA . VAL A 1 511 ? 4.069 -17.520 -13.487 1.00 84.88 511 VAL A CA 1
ATOM 4067 C C . VAL A 1 511 ? 4.635 -18.607 -12.575 1.00 84.88 511 VAL A C 1
ATOM 4069 O O . VAL A 1 511 ? 5.348 -19.493 -13.035 1.00 84.88 511 VAL A O 1
ATOM 4072 N N . LYS A 1 512 ? 4.263 -18.598 -11.287 1.00 86.69 512 LYS A N 1
ATOM 4073 C CA . LYS A 1 512 ? 4.728 -19.601 -10.320 1.00 86.69 512 LYS A CA 1
ATOM 4074 C C . LYS A 1 512 ? 4.353 -21.022 -10.736 1.00 86.69 512 LYS A C 1
ATOM 4076 O O . LYS A 1 512 ? 5.181 -21.924 -10.633 1.00 86.69 512 LYS A O 1
ATOM 4081 N N . ARG A 1 513 ? 3.120 -21.230 -11.211 1.00 88.56 513 ARG A N 1
ATOM 4082 C CA . ARG A 1 513 ? 2.669 -22.542 -11.689 1.00 88.56 513 ARG A CA 1
ATOM 4083 C C . ARG A 1 513 ? 3.390 -22.953 -12.972 1.00 88.56 513 ARG A C 1
ATOM 4085 O O . ARG A 1 513 ? 3.867 -24.080 -13.027 1.00 88.56 513 ARG A O 1
ATOM 4092 N N . ALA A 1 514 ? 3.521 -22.050 -13.944 1.00 89.62 514 ALA A N 1
ATOM 4093 C CA . ALA A 1 514 ? 4.227 -22.329 -15.194 1.00 89.62 514 ALA A CA 1
ATOM 4094 C C . ALA A 1 514 ? 5.692 -22.730 -14.945 1.00 89.62 514 ALA A C 1
ATOM 4096 O O . ALA A 1 514 ? 6.137 -23.763 -15.435 1.00 89.62 514 ALA A O 1
ATOM 4097 N N . LEU A 1 515 ? 6.418 -21.995 -14.093 1.00 90.06 515 LEU A N 1
ATOM 4098 C CA . LEU A 1 515 ? 7.800 -22.330 -13.723 1.00 90.06 515 LEU A CA 1
ATOM 4099 C C . LEU A 1 515 ? 7.910 -23.655 -12.951 1.00 90.06 515 LEU A C 1
ATOM 4101 O O . LEU A 1 515 ? 8.861 -24.411 -13.150 1.00 90.06 515 LEU A O 1
ATOM 4105 N N . ALA A 1 516 ? 6.940 -23.965 -12.084 1.00 91.25 516 ALA A N 1
ATOM 4106 C CA . ALA A 1 516 ? 6.915 -25.234 -11.360 1.00 91.25 516 ALA A CA 1
ATOM 4107 C C . ALA A 1 516 ? 6.666 -26.434 -12.289 1.00 91.25 516 ALA A C 1
ATOM 4109 O O . ALA A 1 516 ? 7.282 -27.483 -12.101 1.00 91.25 516 ALA A O 1
ATOM 4110 N N . GLU A 1 517 ? 5.792 -26.292 -13.288 1.00 93.75 517 GLU A N 1
ATOM 4111 C CA . GLU A 1 517 ? 5.570 -27.329 -14.300 1.00 93.75 517 GLU A CA 1
ATOM 4112 C C . GLU A 1 517 ? 6.771 -27.445 -15.247 1.00 93.75 517 GLU A C 1
ATOM 4114 O O . GLU A 1 517 ? 7.218 -28.562 -15.495 1.00 93.75 517 GLU A O 1
ATOM 4119 N N . TYR A 1 518 ? 7.380 -26.330 -15.668 1.00 93.88 518 TYR A N 1
ATOM 4120 C CA . TYR A 1 518 ? 8.621 -26.330 -16.454 1.00 93.88 518 TYR A CA 1
ATOM 4121 C C . TYR A 1 518 ? 9.726 -27.113 -15.747 1.00 93.88 518 TYR A C 1
ATOM 4123 O O . TYR A 1 518 ? 10.333 -28.001 -16.340 1.00 93.88 518 TYR A O 1
ATOM 4131 N N . ARG A 1 519 ? 9.923 -26.866 -14.447 1.00 93.31 519 ARG A N 1
ATOM 4132 C CA . ARG A 1 519 ? 10.879 -27.622 -13.632 1.00 93.31 519 ARG A CA 1
ATOM 4133 C C . ARG A 1 519 ? 10.620 -29.129 -13.684 1.00 93.31 519 ARG A C 1
ATOM 4135 O O . ARG A 1 519 ? 11.571 -29.899 -13.777 1.00 93.31 519 ARG A O 1
ATOM 4142 N N . LYS A 1 520 ? 9.359 -29.562 -13.590 1.00 95.19 520 LYS A N 1
ATOM 4143 C CA . LYS A 1 520 ? 9.011 -30.992 -13.646 1.00 95.19 520 LYS A CA 1
ATOM 4144 C C . LYS A 1 520 ? 9.354 -31.589 -15.006 1.00 95.19 520 LYS A C 1
ATOM 4146 O O . LYS A 1 520 ? 9.946 -32.662 -15.036 1.00 95.19 520 LYS A O 1
ATOM 4151 N N . VAL A 1 521 ? 9.015 -30.892 -16.094 1.00 96.44 521 VAL A N 1
ATOM 4152 C CA . VAL A 1 521 ? 9.328 -31.343 -17.457 1.00 96.44 521 VAL A CA 1
ATOM 4153 C C . VAL A 1 521 ? 10.840 -31.422 -17.644 1.00 96.44 521 VAL A C 1
ATOM 4155 O O . VAL A 1 521 ? 11.342 -32.485 -17.989 1.00 96.44 521 VAL A O 1
ATOM 4158 N N . LEU A 1 522 ? 11.586 -30.359 -17.327 1.00 95.81 522 LEU A N 1
ATOM 4159 C CA . LEU A 1 522 ? 13.042 -30.357 -17.459 1.00 95.81 522 LEU A CA 1
ATOM 4160 C C . LEU A 1 522 ? 13.688 -31.486 -16.647 1.00 95.81 522 LEU A C 1
ATOM 4162 O O . LEU A 1 522 ? 14.514 -32.214 -17.181 1.00 95.81 522 LEU A O 1
ATOM 4166 N N . ASN A 1 523 ? 13.296 -31.679 -15.385 1.00 95.50 523 ASN A N 1
ATOM 4167 C CA . ASN A 1 523 ? 13.861 -32.746 -14.553 1.00 95.50 523 ASN A CA 1
ATOM 4168 C C . ASN A 1 523 ? 13.515 -34.150 -15.072 1.00 95.50 523 ASN A C 1
ATOM 4170 O O . ASN A 1 523 ? 14.329 -35.061 -14.936 1.00 95.50 523 ASN A O 1
ATOM 4174 N N . ALA A 1 524 ? 12.339 -34.334 -15.678 1.00 96.12 524 ALA A N 1
ATOM 4175 C CA . ALA A 1 524 ? 11.984 -35.588 -16.337 1.00 96.12 524 ALA A CA 1
ATOM 4176 C C . ALA A 1 524 ? 12.854 -35.835 -17.580 1.00 96.12 524 ALA A C 1
ATOM 4178 O O . ALA A 1 524 ? 13.401 -36.927 -17.723 1.00 96.12 524 ALA A O 1
ATOM 4179 N N . LEU A 1 525 ? 13.067 -34.811 -18.416 1.00 95.56 525 LEU A N 1
ATOM 4180 C CA . LEU A 1 525 ? 13.949 -34.904 -19.584 1.00 95.56 525 LEU A CA 1
ATOM 4181 C C . LEU A 1 525 ? 15.407 -35.149 -19.185 1.00 95.56 525 LEU A C 1
ATOM 4183 O O . LEU A 1 525 ? 16.071 -35.976 -19.797 1.00 95.56 525 LEU A O 1
ATOM 4187 N N . LEU A 1 526 ? 15.892 -34.504 -18.119 1.00 95.00 526 LEU A N 1
ATOM 4188 C CA . LEU A 1 526 ? 17.224 -34.757 -17.562 1.00 95.00 526 LEU A CA 1
ATOM 4189 C C . LEU A 1 526 ? 17.380 -36.210 -17.096 1.00 95.00 526 LEU A C 1
ATOM 4191 O O . LEU A 1 526 ? 18.416 -36.821 -17.342 1.00 95.00 526 LEU A O 1
ATOM 4195 N N . LYS A 1 527 ? 16.344 -36.782 -16.466 1.00 94.94 527 LYS A N 1
ATOM 4196 C CA . LYS A 1 527 ? 16.340 -38.185 -16.031 1.00 94.94 527 LYS A CA 1
ATOM 4197 C C . LYS A 1 527 ? 16.330 -39.165 -17.209 1.00 94.94 527 LYS A C 1
ATOM 4199 O O . LYS A 1 527 ? 16.976 -40.202 -17.125 1.00 94.94 527 LYS A O 1
ATOM 4204 N N . GLN A 1 528 ? 15.581 -38.863 -18.268 1.00 95.00 528 GLN A N 1
ATOM 4205 C CA . GLN A 1 528 ? 15.369 -39.776 -19.395 1.00 95.00 528 GLN A CA 1
ATOM 4206 C C . GLN A 1 528 ? 16.467 -39.683 -20.463 1.00 95.00 528 GLN A C 1
ATOM 4208 O O . GLN A 1 528 ? 16.922 -40.706 -20.962 1.00 95.00 528 GLN A O 1
ATOM 4213 N N . TYR A 1 529 ? 16.903 -38.471 -20.803 1.00 93.00 529 TYR A N 1
ATOM 4214 C CA . TYR A 1 529 ? 17.816 -38.198 -21.919 1.00 93.00 529 TYR A CA 1
ATOM 4215 C C . TYR A 1 529 ? 19.194 -37.690 -21.466 1.00 93.00 529 TYR A C 1
ATOM 4217 O O . TYR A 1 529 ? 20.080 -37.475 -22.299 1.00 93.00 529 TYR A O 1
ATOM 4225 N N . GLY A 1 530 ? 19.410 -37.508 -20.160 1.00 92.31 530 GLY A N 1
ATOM 4226 C CA . GLY A 1 530 ? 20.658 -36.999 -19.593 1.00 92.31 530 GLY A CA 1
ATOM 4227 C C . GLY A 1 530 ? 20.792 -35.476 -19.685 1.00 92.31 530 GLY A C 1
ATOM 4228 O O . GLY A 1 530 ? 19.822 -34.749 -19.903 1.00 92.31 530 GLY A O 1
ATOM 4229 N N . ARG A 1 531 ? 22.010 -34.959 -19.494 1.00 92.19 531 ARG A N 1
ATOM 4230 C CA . ARG A 1 531 ? 22.279 -33.512 -19.517 1.00 92.19 531 ARG A CA 1
ATOM 4231 C C . ARG A 1 531 ? 22.307 -32.973 -20.962 1.00 92.19 531 ARG A C 1
ATOM 4233 O O . ARG A 1 531 ? 22.988 -33.561 -21.803 1.00 92.19 531 ARG A O 1
ATOM 4240 N N . PRO A 1 532 ? 21.619 -31.856 -21.268 1.00 93.25 532 PRO A N 1
ATOM 4241 C CA . PRO A 1 532 ? 21.739 -31.191 -22.558 1.00 93.25 532 PRO A CA 1
ATOM 4242 C C . PRO A 1 532 ? 22.992 -30.308 -22.604 1.00 93.25 532 PRO A C 1
ATOM 4244 O O . PRO A 1 532 ? 23.497 -29.854 -21.577 1.00 93.25 532 PRO A O 1
ATOM 4247 N N . HIS A 1 533 ? 23.446 -29.996 -23.814 1.00 94.12 533 HIS A N 1
ATOM 4248 C CA . HIS A 1 533 ? 24.480 -28.989 -24.051 1.00 94.12 533 HIS A CA 1
ATOM 4249 C C . HIS A 1 533 ? 23.889 -27.575 -24.070 1.00 94.12 533 HIS A C 1
ATOM 4251 O O . HIS A 1 533 ? 24.553 -26.617 -23.676 1.00 94.12 533 HIS A O 1
ATOM 4257 N N . LYS A 1 534 ? 22.641 -27.435 -24.538 1.00 93.19 534 LYS A N 1
ATOM 4258 C CA . LYS A 1 534 ? 21.921 -26.158 -24.628 1.00 93.19 534 LYS A CA 1
ATOM 4259 C C . LYS A 1 534 ? 20.459 -26.327 -24.232 1.00 93.19 534 LYS A C 1
ATOM 4261 O O . LYS A 1 534 ? 19.854 -27.367 -24.486 1.00 93.19 534 LYS A O 1
ATOM 4266 N N . ILE A 1 535 ? 19.892 -25.272 -23.655 1.00 94.75 535 ILE A N 1
ATOM 4267 C CA . ILE A 1 535 ? 18.456 -25.158 -23.410 1.00 94.75 535 ILE A CA 1
ATOM 4268 C C . ILE A 1 535 ? 17.958 -23.907 -24.134 1.00 94.75 535 ILE A C 1
ATOM 4270 O O . ILE A 1 535 ? 18.459 -22.813 -23.878 1.00 94.75 535 ILE A O 1
ATOM 4274 N N . HIS A 1 536 ? 16.995 -24.068 -25.036 1.00 95.00 536 HIS A N 1
ATOM 4275 C CA . HIS A 1 536 ? 16.294 -22.972 -25.701 1.00 95.00 536 HIS A CA 1
ATOM 4276 C C . HIS A 1 536 ? 14.948 -22.756 -25.012 1.00 95.00 536 HIS A C 1
ATOM 4278 O O . HIS A 1 536 ? 14.213 -23.713 -24.772 1.00 95.00 536 HIS A O 1
ATOM 4284 N N . ILE A 1 537 ? 14.634 -21.509 -24.668 1.00 93.62 537 ILE A N 1
ATOM 4285 C CA . ILE A 1 537 ? 13.399 -21.164 -23.961 1.00 93.62 537 ILE A CA 1
ATOM 4286 C C . ILE A 1 537 ? 12.702 -20.042 -24.715 1.00 93.62 537 ILE A C 1
ATOM 4288 O O . ILE A 1 537 ? 13.243 -18.944 -24.842 1.00 93.62 537 ILE A O 1
ATOM 4292 N N . GLU A 1 538 ? 11.478 -20.315 -25.138 1.00 90.81 538 GLU A N 1
ATOM 4293 C CA . GLU A 1 538 ? 10.485 -19.322 -25.504 1.00 90.81 538 GLU A CA 1
ATOM 4294 C C . GLU A 1 538 ? 9.490 -19.177 -24.348 1.00 90.81 538 GLU A C 1
ATOM 4296 O O . GLU A 1 538 ? 9.106 -20.148 -23.693 1.00 90.81 538 GLU A O 1
ATOM 4301 N N . TYR A 1 539 ? 9.118 -17.939 -24.031 1.00 83.56 539 TYR A N 1
ATOM 4302 C CA . TYR A 1 539 ? 8.183 -17.647 -22.951 1.00 83.56 539 TYR A CA 1
ATOM 4303 C C . TYR A 1 539 ? 7.097 -16.716 -23.465 1.00 83.56 539 TYR A C 1
ATOM 4305 O O . TYR A 1 539 ? 7.396 -15.618 -23.949 1.00 83.56 539 TYR A O 1
ATOM 4313 N N . ALA A 1 540 ? 5.839 -17.124 -23.308 1.00 76.56 540 ALA A N 1
ATOM 4314 C CA . ALA A 1 540 ? 4.703 -16.354 -23.786 1.00 76.56 540 ALA A CA 1
ATOM 4315 C C . ALA A 1 540 ? 4.691 -14.949 -23.162 1.00 76.56 540 ALA A C 1
ATOM 4317 O O . ALA A 1 540 ? 4.685 -14.784 -21.935 1.00 76.56 540 ALA A O 1
ATOM 4318 N N . ARG A 1 541 ? 4.635 -13.912 -24.012 1.00 69.00 541 ARG A N 1
ATOM 4319 C CA . ARG A 1 541 ? 4.562 -12.501 -23.578 1.00 69.00 541 ARG A CA 1
ATOM 4320 C C . ARG A 1 541 ? 3.394 -12.274 -22.614 1.00 69.00 541 ARG A C 1
ATOM 4322 O O . ARG A 1 541 ? 3.537 -11.570 -21.617 1.00 69.00 541 ARG A O 1
ATOM 4329 N N . GLU A 1 542 ? 2.287 -12.968 -22.858 1.00 66.12 542 GLU A N 1
ATOM 4330 C CA . GLU A 1 542 ? 1.047 -12.952 -22.077 1.00 66.12 542 GLU A CA 1
ATOM 4331 C C . GLU A 1 542 ? 1.212 -13.406 -20.627 1.00 66.12 542 GLU A C 1
ATOM 4333 O O . GLU A 1 542 ? 0.462 -12.977 -19.752 1.00 66.12 542 GLU A O 1
ATOM 4338 N N . ALA A 1 543 ? 2.198 -14.256 -20.337 1.00 63.72 543 ALA A N 1
ATOM 4339 C CA . ALA A 1 543 ? 2.385 -14.792 -18.998 1.00 63.72 543 ALA A CA 1
ATOM 4340 C C . ALA A 1 543 ? 2.957 -13.757 -18.012 1.00 63.72 543 ALA A C 1
ATOM 4342 O O . ALA A 1 543 ? 2.869 -13.956 -16.798 1.00 63.72 543 ALA A O 1
ATOM 4343 N N . LYS A 1 544 ? 3.512 -12.640 -18.510 1.00 64.75 544 LYS A N 1
ATOM 4344 C CA . LYS A 1 544 ? 3.923 -11.486 -17.688 1.00 64.75 544 LYS A CA 1
ATOM 4345 C C . LYS A 1 544 ? 2.787 -10.491 -17.447 1.00 64.75 544 LYS A C 1
ATOM 4347 O O . LYS A 1 544 ? 2.877 -9.703 -16.509 1.00 64.75 544 LYS A O 1
ATOM 4352 N N . LEU A 1 545 ? 1.750 -10.533 -18.277 1.00 69.62 545 LEU A N 1
ATOM 4353 C CA . LEU A 1 545 ? 0.690 -9.538 -18.303 1.00 69.62 545 LEU A CA 1
ATOM 4354 C C . LEU A 1 545 ? -0.389 -9.836 -17.261 1.00 69.62 545 LEU A C 1
ATOM 4356 O O . LEU A 1 545 ? -0.748 -10.989 -17.000 1.00 69.62 545 LEU A O 1
ATOM 4360 N N . ASN A 1 546 ? -0.939 -8.780 -16.670 1.00 69.75 546 ASN A N 1
ATOM 4361 C CA . ASN A 1 546 ? -2.118 -8.890 -15.819 1.00 69.75 546 ASN A CA 1
ATOM 4362 C C . ASN A 1 546 ? -3.399 -9.113 -16.661 1.00 69.75 546 ASN A C 1
ATOM 4364 O O . ASN A 1 546 ? -3.363 -9.162 -17.890 1.00 69.75 546 ASN A O 1
ATOM 4368 N N . ALA A 1 547 ? -4.549 -9.340 -16.016 1.00 70.62 547 ALA A N 1
ATOM 4369 C CA . ALA A 1 547 ? -5.804 -9.616 -16.729 1.00 70.62 547 ALA A CA 1
ATOM 4370 C C . ALA A 1 547 ? -6.235 -8.459 -17.651 1.00 70.62 547 ALA A C 1
ATOM 4372 O O . ALA A 1 547 ? -6.614 -8.705 -18.790 1.00 70.62 547 ALA A O 1
ATOM 4373 N N . THR A 1 548 ? -6.114 -7.214 -17.189 1.00 76.38 548 THR A N 1
ATOM 4374 C CA . THR A 1 548 ? -6.479 -6.015 -17.957 1.00 76.38 548 THR A CA 1
ATOM 4375 C C . THR A 1 548 ? -5.569 -5.815 -19.164 1.00 76.38 548 THR A C 1
ATOM 4377 O O . THR A 1 548 ? -6.042 -5.533 -20.260 1.00 76.38 548 THR A O 1
ATOM 4380 N N . GLU A 1 549 ? -4.262 -6.001 -18.985 1.00 77.62 549 GLU A N 1
ATOM 4381 C CA . GLU A 1 549 ? -3.296 -5.945 -20.082 1.00 77.62 549 GLU A CA 1
ATOM 4382 C C . GLU A 1 549 ? -3.594 -7.024 -21.123 1.00 77.62 549 GLU A C 1
ATOM 4384 O O . GLU A 1 549 ? -3.655 -6.709 -22.305 1.00 77.62 549 GLU A O 1
ATOM 4389 N N . ARG A 1 550 ? -3.864 -8.269 -20.704 1.00 72.44 550 ARG A N 1
ATOM 4390 C CA . ARG A 1 550 ? -4.252 -9.347 -21.631 1.00 72.44 550 ARG A CA 1
ATOM 4391 C C . ARG A 1 550 ? -5.517 -9.008 -22.413 1.00 72.44 550 ARG A C 1
ATOM 4393 O O . ARG A 1 550 ? -5.504 -9.145 -23.627 1.00 72.44 550 ARG A O 1
ATOM 4400 N N . GLN A 1 551 ? -6.550 -8.479 -21.758 1.00 78.12 551 GLN A N 1
ATOM 4401 C CA . GLN A 1 551 ? -7.766 -8.020 -22.443 1.00 78.12 551 GLN A CA 1
ATOM 4402 C C . GLN A 1 551 ? -7.480 -6.916 -23.465 1.00 78.12 551 GLN A C 1
ATOM 4404 O O . GLN A 1 551 ? -8.078 -6.904 -24.538 1.00 78.12 551 GLN A O 1
ATOM 4409 N N . LYS A 1 552 ? -6.557 -5.994 -23.157 1.00 82.56 552 LYS A N 1
ATOM 4410 C CA . LYS A 1 552 ? -6.126 -4.967 -24.110 1.00 82.56 552 LYS A CA 1
ATOM 4411 C C . LYS A 1 552 ? -5.459 -5.599 -25.333 1.00 82.56 552 LYS A C 1
ATOM 4413 O O . LYS A 1 552 ? -5.827 -5.256 -26.447 1.00 82.56 552 LYS A O 1
ATOM 4418 N N . TYR A 1 553 ? -4.552 -6.554 -25.134 1.00 79.06 553 TYR A N 1
ATOM 4419 C CA . TYR A 1 553 ? -3.917 -7.271 -26.243 1.00 79.06 553 TYR A CA 1
ATOM 4420 C C . TYR A 1 553 ? -4.909 -8.111 -27.054 1.00 79.06 553 TYR A C 1
ATOM 4422 O O . TYR A 1 553 ? -4.845 -8.099 -28.276 1.00 79.06 553 TYR A O 1
ATOM 4430 N N . GLU A 1 554 ? -5.847 -8.811 -26.414 1.00 81.88 554 GLU A N 1
ATOM 4431 C CA . GLU A 1 554 ? -6.909 -9.561 -27.102 1.00 81.88 554 GLU A CA 1
ATOM 4432 C C . GLU A 1 554 ? -7.791 -8.628 -27.942 1.00 81.88 554 GLU A C 1
ATOM 4434 O O . GLU A 1 554 ? -8.156 -8.954 -29.074 1.00 81.88 554 GLU A O 1
ATOM 4439 N N . LYS A 1 555 ? -8.097 -7.438 -27.411 1.00 86.38 555 LYS A N 1
ATOM 4440 C CA . LYS A 1 555 ? -8.810 -6.388 -28.139 1.00 86.38 555 LYS A CA 1
ATOM 4441 C C . LYS A 1 555 ? -7.997 -5.896 -29.339 1.00 86.38 555 LYS A C 1
ATOM 4443 O O . LYS A 1 555 ? -8.527 -5.918 -30.443 1.00 86.38 555 LYS A O 1
ATOM 4448 N N . GLU A 1 556 ? -6.726 -5.541 -29.147 1.00 84.25 556 GLU A N 1
ATOM 4449 C CA . GLU A 1 556 ? -5.822 -5.115 -30.227 1.00 84.25 556 GLU A CA 1
ATOM 4450 C C . GLU A 1 556 ? -5.685 -6.207 -31.306 1.00 84.25 556 GLU A C 1
ATOM 4452 O O . GLU A 1 556 ? -5.733 -5.920 -32.498 1.00 84.25 556 GLU A O 1
ATOM 4457 N N . GLN A 1 557 ? -5.586 -7.486 -30.925 1.00 82.75 557 GLN A N 1
ATOM 4458 C CA . GLN A 1 557 ? -5.560 -8.607 -31.871 1.00 82.75 557 GLN A CA 1
ATOM 4459 C C . GLN A 1 557 ? -6.874 -8.741 -32.649 1.00 82.75 557 GLN A C 1
ATOM 4461 O O . GLN A 1 557 ? -6.844 -8.972 -33.857 1.00 82.75 557 GLN A O 1
ATOM 4466 N N . ARG A 1 558 ? -8.028 -8.578 -31.989 1.00 86.31 558 ARG A N 1
ATOM 4467 C CA . ARG A 1 558 ? -9.344 -8.608 -32.647 1.00 86.31 558 ARG A CA 1
ATOM 4468 C C . ARG A 1 558 ? -9.530 -7.422 -33.595 1.00 86.31 558 ARG A C 1
ATOM 4470 O O . ARG A 1 558 ? -10.072 -7.602 -34.686 1.00 86.31 558 ARG A O 1
ATOM 4477 N N . GLU A 1 559 ? -9.075 -6.237 -33.208 1.00 87.44 559 GLU A N 1
ATOM 4478 C CA . GLU A 1 559 ? -9.071 -5.041 -34.057 1.00 87.44 559 GLU A CA 1
ATOM 4479 C C . GLU A 1 559 ? -8.172 -5.257 -35.277 1.00 87.44 559 GLU A C 1
ATOM 4481 O O . GLU A 1 559 ? -8.637 -5.103 -36.403 1.00 87.44 559 GLU A O 1
ATOM 4486 N N . ASN A 1 560 ? -6.948 -5.758 -35.082 1.00 82.75 560 ASN A N 1
ATOM 4487 C CA . ASN A 1 560 ? -6.030 -6.111 -36.168 1.00 82.75 560 ASN A CA 1
ATOM 4488 C C . ASN A 1 560 ? -6.596 -7.190 -37.099 1.00 82.75 560 ASN A C 1
ATOM 4490 O O . ASN A 1 560 ? -6.440 -7.108 -38.316 1.00 82.75 560 ASN A O 1
ATOM 4494 N N . TYR A 1 561 ? -7.264 -8.207 -36.549 1.00 85.69 561 TYR A N 1
ATOM 4495 C CA . TYR A 1 561 ? -7.949 -9.225 -37.341 1.00 85.69 561 TYR A CA 1
ATOM 4496 C C . TYR A 1 561 ? -9.064 -8.602 -38.186 1.00 85.69 561 TYR A C 1
ATOM 4498 O O . TYR A 1 561 ? -9.151 -8.880 -39.377 1.00 85.69 561 TYR A O 1
ATOM 4506 N N . THR A 1 562 ? -9.872 -7.720 -37.596 1.00 86.94 562 THR A N 1
ATOM 4507 C CA . THR A 1 562 ? -10.961 -7.021 -38.295 1.00 86.94 562 THR A CA 1
ATOM 4508 C C . THR A 1 562 ? -10.414 -6.114 -39.397 1.00 86.94 562 THR A C 1
ATOM 4510 O O . THR A 1 562 ? -10.891 -6.179 -40.526 1.00 86.94 562 THR A O 1
ATOM 4513 N N . ALA A 1 563 ? -9.361 -5.346 -39.112 1.00 82.88 563 ALA A N 1
ATOM 4514 C CA . ALA A 1 563 ? -8.662 -4.524 -40.095 1.00 82.88 563 ALA A CA 1
ATOM 4515 C C . ALA A 1 563 ? -8.100 -5.375 -41.243 1.00 82.88 563 ALA A C 1
ATOM 4517 O O . ALA A 1 563 ? -8.277 -5.038 -42.408 1.00 82.88 563 ALA A O 1
ATOM 4518 N N . ASN A 1 564 ? -7.503 -6.534 -40.940 1.00 83.75 564 ASN A N 1
ATOM 4519 C CA . ASN A 1 564 ? -7.041 -7.467 -41.967 1.00 83.75 564 ASN A CA 1
ATOM 4520 C C . ASN A 1 564 ? -8.198 -8.038 -42.806 1.00 83.75 564 ASN A C 1
ATOM 4522 O O . ASN A 1 564 ? -8.027 -8.218 -44.006 1.00 83.75 564 ASN A O 1
ATOM 4526 N N . GLN A 1 565 ? -9.360 -8.329 -42.212 1.00 86.56 565 GLN A N 1
ATOM 4527 C CA . GLN A 1 565 ? -10.538 -8.797 -42.955 1.00 86.56 565 GLN A CA 1
ATOM 4528 C C . GLN A 1 565 ? -11.122 -7.705 -43.858 1.00 86.56 565 GLN A C 1
ATOM 4530 O O . GLN A 1 565 ? -11.506 -7.987 -44.990 1.00 86.56 565 GLN A O 1
ATOM 4535 N N . ASN A 1 566 ? -11.150 -6.456 -43.393 1.00 85.62 566 ASN A N 1
ATOM 4536 C CA . ASN A 1 566 ? -11.578 -5.320 -44.208 1.00 85.62 566 ASN A CA 1
ATOM 4537 C C . ASN A 1 566 ? -10.612 -5.084 -45.373 1.00 85.62 566 ASN A C 1
ATOM 4539 O O . ASN A 1 566 ? -11.057 -5.008 -46.515 1.00 85.62 566 ASN A O 1
ATOM 4543 N N . ALA A 1 567 ? -9.303 -5.098 -45.107 1.00 80.81 567 ALA A N 1
ATOM 4544 C CA . ALA A 1 567 ? -8.278 -5.002 -46.141 1.00 80.81 567 ALA A CA 1
ATOM 4545 C C . ALA A 1 567 ? -8.373 -6.156 -47.159 1.00 80.81 567 ALA A C 1
ATOM 4547 O O . ALA A 1 567 ? -8.158 -5.940 -48.347 1.00 80.81 567 ALA A O 1
ATOM 4548 N N . ARG A 1 568 ? -8.752 -7.374 -46.734 1.00 85.88 568 ARG A N 1
ATOM 4549 C CA . ARG A 1 568 ? -9.011 -8.505 -47.649 1.00 85.88 568 ARG A CA 1
ATOM 4550 C C . ARG A 1 568 ? -10.190 -8.235 -48.579 1.00 85.88 568 ARG A C 1
ATOM 4552 O O . ARG A 1 568 ? -10.043 -8.393 -49.785 1.00 85.88 568 ARG A O 1
ATOM 4559 N N . LYS A 1 569 ? -11.322 -7.776 -48.042 1.00 87.38 569 LYS A N 1
ATOM 4560 C CA . LYS A 1 569 ? -12.496 -7.407 -48.854 1.00 87.38 569 LYS A CA 1
ATOM 4561 C C . LYS A 1 569 ? -12.187 -6.265 -49.819 1.00 87.38 569 LYS A C 1
ATOM 4563 O O . LYS A 1 569 ? -12.663 -6.262 -50.948 1.00 87.38 569 LYS A O 1
ATOM 4568 N N . GLN A 1 570 ? -11.380 -5.301 -49.383 1.00 80.81 570 GLN A N 1
ATOM 4569 C CA . GLN A 1 570 ? -10.938 -4.205 -50.237 1.00 80.81 570 GLN A CA 1
ATOM 4570 C C . GLN A 1 570 ? -10.004 -4.681 -51.348 1.00 80.81 570 GLN A C 1
ATOM 4572 O O . GLN A 1 570 ? -10.225 -4.300 -52.494 1.00 80.81 570 GLN A O 1
ATOM 4577 N N . CYS A 1 571 ? -9.031 -5.551 -51.044 1.00 80.19 571 CYS A N 1
ATOM 4578 C CA . CYS A 1 571 ? -8.227 -6.245 -52.054 1.00 80.19 571 CYS A CA 1
ATOM 4579 C C . CYS A 1 571 ? -9.134 -6.867 -53.123 1.00 80.19 571 CYS A C 1
ATOM 4581 O O . CYS A 1 571 ? -8.980 -6.555 -54.297 1.00 80.19 571 CYS A O 1
ATOM 4583 N N . GLU A 1 572 ? -10.126 -7.662 -52.712 1.00 81.50 572 GLU A N 1
ATOM 4584 C CA . GLU A 1 572 ? -11.073 -8.314 -53.625 1.00 81.50 572 GLU A CA 1
ATOM 4585 C C . GLU A 1 572 ? -11.858 -7.297 -54.468 1.00 81.50 572 GLU A C 1
ATOM 4587 O O . GLU A 1 572 ? -11.953 -7.452 -55.683 1.00 81.50 572 GLU A O 1
ATOM 4592 N N . SER A 1 573 ? -12.355 -6.214 -53.858 1.00 80.50 573 SER A N 1
ATOM 4593 C CA . SER A 1 573 ? -13.083 -5.154 -54.576 1.00 80.50 573 SER A CA 1
ATOM 4594 C C . SER A 1 573 ? -12.219 -4.377 -55.577 1.00 80.50 573 SER A C 1
ATOM 4596 O O . SER A 1 573 ? -12.734 -3.864 -56.567 1.00 80.50 573 SER A O 1
ATOM 4598 N N . LEU A 1 574 ? -10.908 -4.308 -55.331 1.00 75.38 574 LEU A N 1
ATOM 4599 C CA . LEU A 1 574 ? -9.920 -3.655 -56.188 1.00 75.38 574 LEU A CA 1
ATOM 4600 C C . LEU A 1 574 ? -9.275 -4.628 -57.191 1.00 75.38 574 LEU A C 1
ATOM 4602 O O . LEU A 1 574 ? -8.382 -4.226 -57.931 1.00 75.38 574 LEU A O 1
ATOM 4606 N N . GLY A 1 575 ? -9.697 -5.899 -57.215 1.00 77.31 575 GLY A N 1
ATOM 4607 C CA . GLY A 1 575 ? -9.123 -6.935 -58.079 1.00 77.31 575 GLY A CA 1
ATOM 4608 C C . GLY A 1 575 ? -7.710 -7.384 -57.682 1.00 77.31 575 GLY A C 1
ATOM 4609 O O . GLY A 1 575 ? -7.007 -7.976 -58.494 1.00 77.31 575 GLY A O 1
ATOM 4610 N N . LEU A 1 576 ? -7.276 -7.104 -56.450 1.00 75.69 576 LEU A N 1
ATOM 4611 C CA . LEU A 1 576 ? -5.964 -7.474 -55.920 1.00 75.69 576 LEU A CA 1
ATOM 4612 C C . LEU A 1 576 ? -6.014 -8.816 -55.184 1.00 75.69 576 LEU A C 1
ATOM 4614 O O . LEU A 1 576 ? -6.919 -9.076 -54.391 1.00 75.69 576 LEU A O 1
ATOM 4618 N N . GLU A 1 577 ? -4.970 -9.633 -55.343 1.00 80.31 577 GLU A N 1
ATOM 4619 C CA . GLU A 1 577 ? -4.813 -10.846 -54.538 1.00 80.31 577 GLU A CA 1
ATOM 4620 C C . GLU A 1 577 ? -4.591 -10.481 -53.050 1.00 80.31 577 GLU A C 1
ATOM 4622 O O . GLU A 1 577 ? -3.723 -9.647 -52.740 1.00 80.31 577 GLU A O 1
ATOM 4627 N N . PRO A 1 578 ? -5.322 -11.103 -52.104 1.00 80.69 578 PRO A N 1
ATOM 4628 C CA . PRO A 1 578 ? -5.194 -10.854 -50.668 1.00 80.69 578 PRO A CA 1
ATOM 4629 C C . PRO A 1 578 ? -3.933 -11.506 -50.060 1.00 80.69 578 PRO A C 1
ATOM 4631 O O . PRO A 1 578 ? -4.007 -12.371 -49.183 1.00 80.69 578 PRO A O 1
ATOM 4634 N N . SER A 1 579 ? -2.753 -11.059 -50.498 1.00 82.56 579 SER A N 1
ATOM 4635 C CA . SER A 1 579 ? -1.446 -11.441 -49.947 1.00 82.56 579 SER A CA 1
ATOM 4636 C C . SER A 1 579 ? -1.068 -10.594 -48.723 1.00 82.56 579 SER A C 1
ATOM 4638 O O . SER A 1 579 ? -1.527 -9.463 -48.562 1.00 82.56 579 SER A O 1
ATOM 4640 N N . SER A 1 580 ? -0.185 -11.100 -47.852 1.00 76.25 580 SER A N 1
ATOM 4641 C CA . SER A 1 580 ? 0.293 -10.357 -46.668 1.00 76.25 580 SER A CA 1
ATOM 4642 C C . SER A 1 580 ? 0.868 -8.980 -47.026 1.00 76.25 580 SER A C 1
ATOM 4644 O O . SER A 1 580 ? 0.639 -8.003 -46.311 1.00 76.25 580 SER A O 1
ATOM 4646 N N . THR A 1 581 ? 1.560 -8.889 -48.162 1.00 79.69 581 THR A N 1
ATOM 4647 C CA . THR A 1 581 ? 2.128 -7.652 -48.696 1.00 79.69 581 THR A CA 1
ATOM 4648 C C . THR A 1 581 ? 1.053 -6.667 -49.157 1.00 79.69 581 THR A C 1
ATOM 4650 O O . THR A 1 581 ? 1.148 -5.485 -48.832 1.00 79.69 581 THR A O 1
ATOM 4653 N N . ASN A 1 582 ? 0.025 -7.119 -49.879 1.00 77.62 582 ASN A N 1
ATOM 4654 C CA . ASN A 1 582 ? -1.042 -6.236 -50.366 1.00 77.62 582 ASN A CA 1
ATOM 4655 C C . ASN A 1 582 ? -1.936 -5.741 -49.223 1.00 77.62 582 ASN A C 1
ATOM 4657 O O . ASN A 1 582 ? -2.268 -4.559 -49.175 1.00 77.62 582 ASN A O 1
ATOM 4661 N N . LEU A 1 583 ? -2.220 -6.602 -48.241 1.00 81.00 583 LEU A N 1
ATOM 4662 C CA . LEU A 1 583 ? -2.942 -6.214 -47.027 1.00 81.00 583 LEU A CA 1
ATOM 4663 C C . LEU A 1 583 ? -2.184 -5.157 -46.220 1.00 81.00 583 LEU A C 1
ATOM 4665 O O . LEU A 1 583 ? -2.795 -4.240 -45.679 1.00 81.00 583 LEU A O 1
ATOM 4669 N N . LEU A 1 584 ? -0.856 -5.270 -46.126 1.00 81.31 584 LEU A N 1
ATOM 4670 C CA . LEU A 1 584 ? -0.038 -4.251 -45.469 1.00 81.31 584 LEU A CA 1
ATOM 4671 C C . LEU A 1 584 ? -0.083 -2.923 -46.235 1.00 81.31 584 LEU A C 1
ATOM 4673 O O . LEU A 1 584 ? -0.279 -1.883 -45.615 1.00 81.31 584 LEU A O 1
ATOM 4677 N N . LYS A 1 585 ? 0.056 -2.955 -47.566 1.00 79.38 585 LYS A N 1
ATOM 4678 C CA . LYS A 1 585 ? 0.006 -1.749 -48.408 1.00 79.38 585 LYS A CA 1
ATOM 4679 C C . LYS A 1 585 ? -1.330 -1.017 -48.298 1.00 79.38 585 LYS A C 1
ATOM 4681 O O . LYS A 1 585 ? -1.311 0.199 -48.166 1.00 79.38 585 LYS A O 1
ATOM 4686 N N . LEU A 1 586 ? -2.457 -1.733 -48.319 1.00 81.06 586 LEU A N 1
ATOM 4687 C CA . LEU A 1 586 ? -3.785 -1.125 -48.181 1.00 81.06 586 LEU A CA 1
ATOM 4688 C C . LEU A 1 586 ? -3.970 -0.449 -46.826 1.00 81.06 586 LEU A C 1
ATOM 4690 O O . LEU A 1 586 ? -4.342 0.717 -46.782 1.00 81.06 586 LEU A O 1
ATOM 4694 N N . LYS A 1 587 ? -3.628 -1.138 -45.731 1.00 82.44 587 LYS A N 1
ATOM 4695 C CA . LYS A 1 587 ? -3.721 -0.545 -44.388 1.00 82.44 587 LYS A CA 1
ATOM 4696 C C . LYS A 1 587 ? -2.865 0.714 -44.259 1.00 82.44 587 LYS A C 1
ATOM 4698 O O . LYS A 1 587 ? -3.325 1.707 -43.718 1.00 82.44 587 LYS A O 1
ATOM 4703 N N . LEU A 1 588 ? -1.643 0.689 -44.797 1.00 82.31 588 LEU A N 1
ATOM 4704 C CA . LEU A 1 588 ? -0.767 1.862 -44.799 1.00 82.31 588 LEU A CA 1
ATOM 4705 C C . LEU A 1 588 ? -1.322 2.997 -45.667 1.00 82.31 588 LEU A C 1
ATOM 4707 O O . LEU A 1 588 ? -1.234 4.150 -45.271 1.00 82.31 588 LEU A O 1
ATOM 4711 N N . TRP A 1 589 ? -1.900 2.684 -46.827 1.00 80.94 589 TRP A N 1
ATOM 4712 C CA . TRP A 1 589 ? -2.520 3.675 -47.706 1.00 80.94 589 TRP A CA 1
ATOM 4713 C C . TRP A 1 589 ? -3.687 4.396 -47.017 1.00 80.94 589 TRP A C 1
ATOM 4715 O O . TRP A 1 589 ? -3.754 5.624 -47.066 1.00 80.94 589 TRP A O 1
ATOM 4725 N N . GLU A 1 590 ? -4.546 3.658 -46.307 1.00 81.75 590 GLU A N 1
ATOM 4726 C CA . GLU A 1 590 ? -5.636 4.231 -45.508 1.00 81.75 590 GLU A CA 1
ATOM 4727 C C . GLU A 1 590 ? -5.118 5.052 -44.317 1.00 81.75 590 GLU A C 1
ATOM 4729 O O . GLU A 1 590 ? -5.557 6.182 -44.107 1.00 81.75 590 GLU A O 1
ATOM 4734 N N . GLU A 1 591 ? -4.149 4.525 -43.557 1.00 82.62 591 GLU A N 1
ATOM 4735 C CA . GLU A 1 591 ? -3.535 5.230 -42.419 1.00 82.62 591 GLU A CA 1
ATOM 4736 C C . GLU A 1 591 ? -2.833 6.531 -42.841 1.00 82.62 591 GLU A C 1
ATOM 4738 O O . GLU A 1 591 ? -2.783 7.491 -42.073 1.00 82.62 591 GLU A O 1
ATOM 4743 N N . GLN A 1 592 ? -2.320 6.586 -44.072 1.00 81.19 592 GLN A N 1
ATOM 4744 C CA . GLN A 1 592 ? -1.691 7.768 -44.666 1.00 81.19 592 GLN A CA 1
ATOM 4745 C C . GLN A 1 592 ? -2.697 8.742 -45.304 1.00 81.19 592 GLN A C 1
ATOM 4747 O O . GLN A 1 592 ? -2.292 9.720 -45.936 1.00 81.19 592 GLN A O 1
ATOM 4752 N N . GLY A 1 593 ? -4.004 8.496 -45.164 1.00 84.44 593 GLY A N 1
ATOM 4753 C CA . GLY A 1 593 ? -5.050 9.338 -45.745 1.00 84.44 593 GLY A CA 1
ATOM 4754 C C . GLY A 1 593 ? -5.029 9.361 -47.273 1.00 84.44 593 GLY A C 1
ATOM 4755 O O . GLY A 1 593 ? -5.442 10.350 -47.868 1.00 84.44 593 GLY A O 1
ATOM 4756 N N . GLU A 1 594 ? -4.533 8.292 -47.901 1.00 84.25 594 GLU A N 1
ATOM 4757 C CA . GLU A 1 594 ? -4.335 8.161 -49.346 1.00 84.25 594 GLU A CA 1
ATOM 4758 C C . GLU A 1 594 ? -3.221 9.045 -49.931 1.00 84.25 594 GLU A C 1
ATOM 4760 O O . GLU A 1 594 ? -3.171 9.230 -51.146 1.00 84.25 594 GLU A O 1
ATOM 4765 N N . PHE A 1 595 ? -2.306 9.586 -49.120 1.00 80.81 595 PHE A N 1
ATOM 4766 C CA . PHE A 1 595 ? -1.194 10.412 -49.604 1.00 80.81 595 PHE A CA 1
ATOM 4767 C C . PHE A 1 595 ? 0.159 9.737 -49.402 1.00 80.81 595 PHE A C 1
ATOM 4769 O O . PHE A 1 595 ? 0.427 9.085 -48.397 1.00 80.81 595 PHE A O 1
ATOM 4776 N N . CYS A 1 596 ? 1.059 9.927 -50.363 1.00 78.94 596 CYS A N 1
ATOM 4777 C CA . CYS A 1 596 ? 2.435 9.488 -50.220 1.00 78.94 596 CYS A CA 1
ATOM 4778 C C . CYS A 1 596 ? 3.120 10.304 -49.122 1.00 78.94 596 CYS A C 1
ATOM 4780 O O . CYS A 1 596 ? 3.258 11.519 -49.241 1.00 78.94 596 CYS A O 1
ATOM 4782 N N . ALA A 1 597 ? 3.627 9.629 -48.089 1.00 76.50 597 ALA A N 1
ATOM 4783 C CA . ALA A 1 597 ? 4.334 10.282 -46.987 1.00 76.50 597 ALA A CA 1
ATOM 4784 C C . ALA A 1 597 ? 5.611 11.034 -47.416 1.00 76.50 597 ALA A C 1
ATOM 4786 O O . ALA A 1 597 ? 6.120 11.848 -46.650 1.00 76.50 597 ALA A O 1
ATOM 4787 N N . TYR A 1 598 ? 6.142 10.761 -48.614 1.00 74.69 598 TYR A N 1
ATOM 4788 C CA . TYR A 1 598 ? 7.366 11.390 -49.118 1.00 74.69 598 TYR A CA 1
ATOM 4789 C C . TYR A 1 598 ? 7.114 12.499 -50.140 1.00 74.69 598 TYR A C 1
ATOM 4791 O O . TYR A 1 598 ? 7.794 13.519 -50.085 1.00 74.69 598 TYR A O 1
ATOM 4799 N N . SER A 1 599 ? 6.164 12.327 -51.065 1.00 80.44 599 SER A N 1
ATOM 4800 C CA . SER A 1 599 ? 5.866 13.345 -52.086 1.00 80.44 599 SER A CA 1
ATOM 4801 C C . SER A 1 599 ? 4.684 14.244 -51.727 1.00 80.44 599 SER A C 1
ATOM 4803 O O . SER A 1 599 ? 4.515 15.289 -52.347 1.00 80.44 599 SER A O 1
ATOM 4805 N N . GLY A 1 600 ? 3.847 13.851 -50.761 1.00 79.50 600 GLY A N 1
ATOM 4806 C CA . GLY A 1 600 ? 2.582 14.527 -50.463 1.00 79.50 600 GLY A CA 1
ATOM 4807 C C . GLY A 1 600 ? 1.531 14.385 -51.570 1.00 79.50 600 GLY A C 1
ATOM 4808 O O . GLY A 1 600 ? 0.464 14.983 -51.478 1.00 79.50 600 GLY A O 1
ATOM 4809 N N . GLU A 1 601 ? 1.810 13.609 -52.621 1.00 80.44 601 GLU A N 1
ATOM 4810 C CA . GLU A 1 601 ? 0.885 13.388 -53.731 1.00 80.44 601 GLU A CA 1
ATOM 4811 C C . GLU A 1 601 ? -0.165 12.337 -53.373 1.00 80.44 601 GLU A C 1
ATOM 4813 O O . GLU A 1 601 ? 0.114 11.368 -52.658 1.00 80.44 601 GLU A O 1
ATOM 4818 N N . LYS A 1 602 ? -1.379 12.513 -53.905 1.00 80.38 602 LYS A N 1
ATOM 4819 C CA . LYS A 1 602 ? -2.471 11.564 -53.699 1.00 80.38 602 LYS A CA 1
ATOM 4820 C C . LYS A 1 602 ? -2.179 10.248 -54.425 1.00 80.38 602 LYS A C 1
ATOM 4822 O O . LYS A 1 602 ? -2.018 10.216 -55.643 1.00 80.38 602 LYS A O 1
ATOM 4827 N N . ILE A 1 603 ? -2.167 9.151 -53.680 1.00 74.88 603 ILE A N 1
ATOM 4828 C CA . ILE A 1 603 ? -2.047 7.788 -54.188 1.00 74.88 603 ILE A CA 1
ATOM 4829 C C . ILE A 1 603 ? -3.435 7.343 -54.650 1.00 74.88 603 ILE A C 1
ATOM 4831 O O . ILE A 1 603 ? -4.346 7.178 -53.841 1.00 74.88 603 ILE A O 1
ATOM 4835 N N . THR A 1 604 ? -3.596 7.137 -55.956 1.00 68.00 604 THR A N 1
ATOM 4836 C CA . THR A 1 604 ? -4.840 6.614 -56.543 1.00 68.00 604 THR A CA 1
ATOM 4837 C C . THR A 1 604 ? -4.671 5.149 -56.955 1.00 68.00 604 THR A C 1
ATOM 4839 O O . THR A 1 604 ? -3.567 4.764 -57.348 1.00 68.00 604 THR A O 1
ATOM 4842 N N . PRO A 1 605 ? -5.746 4.334 -56.938 1.00 55.97 605 PRO A N 1
ATOM 4843 C CA . PRO A 1 605 ? -5.694 2.926 -57.354 1.00 55.97 605 PRO A CA 1
ATOM 4844 C C . PRO A 1 605 ? -5.227 2.707 -58.805 1.00 55.97 605 PRO A C 1
ATOM 4846 O O . PRO A 1 605 ? -4.841 1.604 -59.170 1.00 55.97 605 PRO A O 1
ATOM 4849 N N . THR A 1 606 ? -5.263 3.753 -59.636 1.00 49.25 606 THR A N 1
ATOM 4850 C CA . THR A 1 606 ? -5.000 3.714 -61.082 1.00 49.25 606 THR A CA 1
ATOM 4851 C C . THR A 1 606 ? -3.674 4.357 -61.502 1.00 49.25 606 THR A C 1
ATOM 4853 O O . THR A 1 606 ? -3.405 4.431 -62.698 1.00 49.25 606 THR A O 1
ATOM 4856 N N . HIS A 1 607 ? -2.835 4.842 -60.577 1.00 44.75 607 HIS A N 1
ATOM 4857 C CA . HIS A 1 607 ? -1.589 5.538 -60.932 1.00 44.75 607 HIS A CA 1
ATOM 4858 C C . HIS A 1 607 ? -0.463 4.559 -61.335 1.00 44.75 607 HIS A C 1
ATOM 4860 O O . HIS A 1 607 ? 0.014 3.805 -60.483 1.00 44.75 607 HIS A O 1
ATOM 4866 N N . PRO A 1 608 ? 0.041 4.584 -62.588 1.00 37.94 608 PRO A N 1
ATOM 4867 C CA . PRO A 1 608 ? 1.241 3.842 -62.952 1.00 37.94 608 PRO A CA 1
ATOM 4868 C C . PRO A 1 608 ? 2.494 4.611 -62.486 1.00 37.94 608 PRO A C 1
ATOM 4870 O O . PRO A 1 608 ? 2.558 5.836 -62.645 1.00 37.94 608 PRO A O 1
ATOM 4873 N N . PRO A 1 609 ? 3.522 3.943 -61.927 1.00 41.28 609 PRO A N 1
ATOM 4874 C CA . PRO A 1 609 ? 4.721 4.621 -61.447 1.00 41.28 609 PRO A CA 1
ATOM 4875 C C . PRO A 1 609 ? 5.501 5.215 -62.625 1.00 41.28 609 PRO A C 1
ATOM 4877 O O . PRO A 1 609 ? 6.066 4.496 -63.447 1.00 41.28 609 PRO A O 1
ATOM 4880 N N . LYS A 1 610 ? 5.571 6.548 -62.702 1.00 38.00 610 LYS A N 1
ATOM 4881 C CA . LYS A 1 610 ? 6.241 7.259 -63.803 1.00 38.00 610 LYS A CA 1
ATOM 4882 C C . LYS A 1 610 ? 7.774 7.261 -63.759 1.00 38.00 610 LYS A C 1
ATOM 4884 O O . LYS A 1 610 ? 8.358 7.873 -64.645 1.00 38.00 610 LYS A O 1
ATOM 4889 N N . ARG A 1 611 ? 8.443 6.602 -62.801 1.00 35.06 611 ARG A N 1
ATOM 4890 C CA . ARG A 1 611 ? 9.910 6.373 -62.800 1.00 35.06 611 ARG A CA 1
ATOM 4891 C C . ARG A 1 611 ? 10.336 5.424 -61.669 1.00 35.06 611 ARG A C 1
ATOM 4893 O O . ARG A 1 611 ? 10.119 5.761 -60.508 1.00 35.06 611 ARG A O 1
ATOM 4900 N N . PRO A 1 612 ? 11.008 4.297 -61.956 1.00 38.53 612 PRO A N 1
ATOM 4901 C CA . PRO A 1 612 ? 11.535 3.410 -60.932 1.00 38.53 612 PRO A CA 1
ATOM 4902 C C . PRO A 1 612 ? 13.030 3.675 -60.728 1.00 38.53 612 PRO A C 1
ATOM 4904 O O . PRO A 1 612 ? 13.838 2.835 -61.098 1.00 38.53 612 PRO A O 1
ATOM 4907 N N . HIS A 1 613 ? 13.450 4.818 -60.172 1.00 34.47 613 HIS A N 1
ATOM 4908 C CA . HIS A 1 613 ? 14.874 4.983 -59.852 1.00 34.47 613 HIS A CA 1
ATOM 4909 C C . HIS A 1 613 ? 15.178 5.707 -58.537 1.00 34.47 613 HIS A C 1
ATOM 4911 O O . HIS A 1 613 ? 15.004 6.912 -58.411 1.00 34.47 613 HIS A O 1
ATOM 4917 N N . ARG A 1 614 ? 15.832 4.897 -57.690 1.00 34.59 614 ARG A N 1
ATOM 4918 C CA . ARG A 1 614 ? 16.932 5.174 -56.757 1.00 34.59 614 ARG A CA 1
ATOM 4919 C C . ARG A 1 614 ? 16.566 5.717 -55.369 1.00 34.59 614 ARG A C 1
ATOM 4921 O O . ARG A 1 614 ? 16.231 6.877 -55.202 1.00 34.59 614 ARG A O 1
ATOM 4928 N N . LEU A 1 615 ? 16.855 4.829 -54.406 1.00 34.62 615 LEU A N 1
ATOM 4929 C CA . LEU A 1 615 ? 17.125 5.032 -52.978 1.00 34.62 615 LEU A CA 1
ATOM 4930 C C . LEU A 1 615 ? 15.903 5.127 -52.052 1.00 34.62 615 LEU A C 1
ATOM 4932 O O . LEU A 1 615 ? 15.521 6.213 -51.646 1.00 34.62 615 LEU A O 1
ATOM 4936 N N . ALA A 1 616 ? 15.368 3.970 -51.646 1.00 32.47 616 ALA A N 1
ATOM 4937 C CA . ALA A 1 616 ? 14.959 3.682 -50.264 1.00 32.47 616 ALA A CA 1
ATOM 4938 C C . ALA A 1 616 ? 14.560 2.200 -50.129 1.00 32.47 616 ALA A C 1
ATOM 4940 O O . ALA A 1 616 ? 14.208 1.547 -51.108 1.00 32.47 616 ALA A O 1
ATOM 4941 N N . ASP A 1 617 ? 14.682 1.680 -48.914 1.00 29.70 617 ASP A N 1
ATOM 4942 C CA . ASP A 1 617 ? 14.480 0.298 -48.480 1.00 29.70 617 ASP A CA 1
ATOM 4943 C C . ASP A 1 617 ? 13.354 -0.508 -49.151 1.00 29.70 617 ASP A C 1
ATOM 4945 O O . ASP A 1 617 ? 12.234 -0.048 -49.372 1.00 29.70 617 ASP A O 1
ATOM 4949 N N . ARG A 1 618 ? 13.645 -1.796 -49.363 1.00 37.19 618 ARG A N 1
ATOM 4950 C CA . ARG A 1 618 ? 12.808 -2.835 -49.991 1.00 37.19 618 ARG A CA 1
ATOM 4951 C C . ARG A 1 618 ? 11.513 -3.216 -49.235 1.00 37.19 618 ARG A C 1
ATOM 4953 O O . ARG A 1 618 ? 11.050 -4.344 -49.378 1.00 37.19 618 ARG A O 1
ATOM 4960 N N . SER A 1 619 ? 10.878 -2.335 -48.465 1.00 35.09 619 SER A N 1
ATOM 4961 C CA . SER A 1 619 ? 9.672 -2.705 -47.695 1.00 35.09 619 SER A CA 1
ATOM 4962 C C . SER A 1 619 ? 8.508 -1.714 -47.706 1.00 35.09 619 SER A C 1
ATOM 4964 O O . SER A 1 619 ? 7.474 -2.036 -47.126 1.00 35.09 619 SER A O 1
ATOM 4966 N N . TYR A 1 620 ? 8.596 -0.572 -48.394 1.00 38.91 620 TYR A N 1
ATOM 4967 C CA . TYR A 1 620 ? 7.483 0.384 -48.452 1.00 38.91 620 TYR A CA 1
ATOM 4968 C C . TYR A 1 620 ? 7.195 0.827 -49.895 1.00 38.91 620 TYR A C 1
ATOM 4970 O O . TYR A 1 620 ? 8.021 1.460 -50.536 1.00 38.91 620 TYR A O 1
ATOM 4978 N N . LEU A 1 621 ? 6.003 0.436 -50.375 1.00 46.59 621 LEU A N 1
ATOM 4979 C CA . LEU A 1 621 ? 5.375 0.706 -51.683 1.00 46.59 621 LEU A CA 1
ATOM 4980 C C . LEU A 1 621 ? 6.168 0.311 -52.949 1.00 46.59 621 LEU A C 1
ATOM 4982 O O . LEU A 1 621 ? 7.098 0.984 -53.381 1.00 46.59 621 LEU A O 1
ATOM 4986 N N . PRO A 1 622 ? 5.675 -0.724 -53.653 1.00 41.72 622 PRO A N 1
ATOM 4987 C CA . PRO A 1 622 ? 5.094 -0.439 -54.968 1.00 41.72 622 PRO A CA 1
ATOM 4988 C C . PRO A 1 622 ? 3.724 -1.107 -55.127 1.00 41.72 622 PRO A C 1
ATOM 4990 O O . PRO A 1 622 ? 3.582 -2.314 -54.938 1.00 41.72 622 PRO A O 1
ATOM 4993 N N . LEU A 1 623 ? 2.696 -0.328 -55.454 1.00 38.69 623 LEU A N 1
ATOM 4994 C CA . LEU A 1 623 ? 1.295 -0.768 -55.503 1.00 38.69 623 LEU A CA 1
ATOM 4995 C C . LEU A 1 623 ? 0.922 -1.573 -56.763 1.00 38.69 623 LEU A C 1
ATOM 4997 O O . LEU A 1 623 ? -0.253 -1.802 -56.989 1.00 38.69 623 LEU A O 1
ATOM 5001 N N . LEU A 1 624 ? 1.873 -2.043 -57.575 1.00 45.81 624 LEU A N 1
ATOM 5002 C CA . LEU A 1 624 ? 1.555 -2.803 -58.788 1.00 45.81 624 LEU A CA 1
ATOM 5003 C C . LEU A 1 624 ? 2.620 -3.867 -59.066 1.00 45.81 624 LEU A C 1
ATOM 5005 O O . LEU A 1 624 ? 3.654 -3.594 -59.672 1.00 45.81 624 LEU A O 1
ATOM 5009 N N . THR A 1 625 ? 2.346 -5.098 -58.646 1.00 36.28 625 THR A N 1
ATOM 5010 C CA . THR A 1 625 ? 2.834 -6.282 -59.363 1.00 36.28 625 THR A CA 1
ATOM 5011 C C . THR A 1 625 ? 1.611 -7.090 -59.763 1.00 36.28 625 THR A C 1
ATOM 5013 O O . THR A 1 625 ? 0.891 -7.540 -58.878 1.00 36.28 625 THR A O 1
ATOM 5016 N N . GLN A 1 626 ? 1.461 -7.244 -61.083 1.00 27.30 626 GLN A N 1
ATOM 5017 C CA . GLN A 1 626 ? 0.433 -7.955 -61.857 1.00 27.30 626 GLN A CA 1
ATOM 5018 C C . GLN A 1 626 ? -0.822 -7.149 -62.236 1.00 27.30 626 GLN A C 1
ATOM 5020 O O . GLN A 1 626 ? -1.813 -7.114 -61.515 1.00 27.30 626 GLN A O 1
ATOM 5025 N N . LEU A 1 627 ? -0.750 -6.535 -63.424 1.00 28.12 627 LEU A N 1
ATOM 5026 C CA . LEU A 1 627 ? -1.585 -6.997 -64.538 1.00 28.12 627 LEU A CA 1
ATOM 5027 C C . L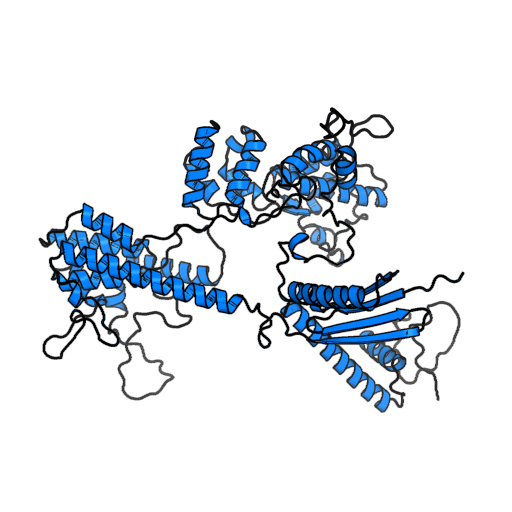EU A 1 627 ? -0.822 -8.105 -65.268 1.00 28.12 627 LEU A C 1
ATOM 5029 O O . LEU A 1 627 ? 0.421 -7.950 -65.370 1.00 28.12 627 LEU A O 1
#

pLDDT: mean 85.81, std 14.2, range [27.3, 98.06]

Secondary structure (DSSP, 8-state):
-----EEEEEEE-SSEEEEEEEETTEEEEEEEEE---SB-TTT--BTHHHHHHHHHHHHHHHHHHHHHHHHHHHHHHHHT--GGGGSPPTT---GGG---SSSPPPPHHHHHHHHHHS---HHHHHHHHHHHHHS--B--TTBPP---HHHHHHHHHHHHHHHHHHHTT-SSHHHHHHHHTTTPBPPPPTT----S--PBPPSS--TT--TT--BHHHHHHHHHHHHHHHHHTT----HHHHHHHHHHHH--PPPPP-GGGPPBPSSSTTPBPPBTTSHHHHHHHHHHHHHHHHHHHHHHH-PPPPHHHHHHHHHHHHHHSEEEHHHHHHHHT--TTPPP--TT--GGG-HHHHTTSEEEE-HHHHHHHHHHTTHHHHS-HHHHHHHHHHHHH--BHHHHHHHHHHHHHHTT----HHHHHHHHH-----B-SS-HHHHHHHHHHHTT-SSB--SSSS-B--B-TTS-B-PPPHHHHHHHHT-----------SS---GGGT-TT---HHHHHHHHHHHHHHHHHHHHH---SEEEEEE-GGGGS-HHHHHHHHHHHHHHHHHHHHHHHHHHHTT----HHHHHHHHHHHHTTTB-TTT--B--TT---S---S-S-TTS-------

Radius of gyration: 35.57 Å; chains: 1; bounding box: 96×67×105 Å

InterPro domains:
  IPR028629 CRISPR-associated endonuclease Cas9 [TIGR01865] (9-605)
  IPR036397 Ribonuclease H superfamily [G3DSA:3.30.420.10] (2-90)
  IPR036397 Ribonuclease H superfamily [G3DSA:3.30.420.10] (451-574)

Organism: NCBI:txid29419